Protein AF-A0A661BJB2-F1 (afdb_monomer)

Mean predicted aligned error: 15.83 Å

Secondary structure (DSSP, 8-state):
---S-HHHHHHHHHHHHHHHHHTGGGGTT-EEEEEEE--S--S--SEEE--SSEEEETTEEEEE-HHHHHHHHHH-TTEE--GGGGTT--TTTTTHHHHHHHH-S-SEEEEEEESS--HHHHHHHHHHHHHS---GGGEEEEE------SB-HHHHHHHHHHHHHHHHTT-HHHHHHHHHTT----S-HHHHHHHHHHGGGGT--EEEEEEEEEHHHH-GGGTTT-B-EEEEEEEEPPP----------------------------HHHHHHHHHHHHHHHHHHHHH-----PPPPS-HHHHSB-EEEEEEEETTEEEEEEE-SS--SBHHHHHHHHHHHHHHT-TTSPPPPGGGTTTEEEEEEEEPPPEEES-GGGPPTTT-EEEEEETTEEEEE-GGGGGT--SHHHHHHHIIIIII---TTGGGSTTSEEEEE-EEEEETTTTT--

Structure (mmCIF, N/CA/C/O backbone):
data_AF-A0A661BJB2-F1
#
_entry.id   AF-A0A661BJB2-F1
#
loop_
_atom_site.group_PDB
_atom_site.id
_atom_site.type_symbol
_atom_site.label_atom_id
_atom_site.label_alt_id
_atom_site.label_comp_id
_atom_site.label_asym_id
_atom_site.label_entity_id
_atom_site.label_seq_id
_atom_site.pdbx_PDB_ins_code
_atom_site.Cartn_x
_atom_site.Cartn_y
_atom_site.Cartn_z
_atom_site.occupancy
_atom_site.B_iso_or_equiv
_atom_site.auth_seq_id
_atom_site.auth_comp_id
_atom_site.auth_asym_id
_atom_site.auth_atom_id
_atom_site.pdbx_PDB_model_num
ATOM 1 N N . ALA A 1 1 ? 0.794 -7.759 -6.794 1.00 95.56 1 ALA A N 1
ATOM 2 C CA . ALA A 1 1 ? 0.409 -8.957 -6.031 1.00 95.56 1 ALA A CA 1
ATOM 3 C C . ALA A 1 1 ? 1.645 -9.460 -5.292 1.00 95.56 1 ALA A C 1
ATOM 5 O O . ALA A 1 1 ? 2.737 -9.180 -5.775 1.00 95.56 1 ALA A O 1
ATOM 6 N N . PRO A 1 2 ? 1.481 -10.075 -4.111 1.00 97.44 2 PRO A N 1
ATOM 7 C CA . PRO A 1 2 ? 2.579 -10.575 -3.295 1.00 97.44 2 PRO A CA 1
ATOM 8 C C . PRO A 1 2 ? 3.024 -11.980 -3.722 1.00 97.44 2 PRO A C 1
ATOM 10 O O . PRO A 1 2 ? 2.187 -12.812 -4.075 1.00 97.44 2 PRO A O 1
ATOM 13 N N . HIS A 1 3 ? 4.320 -12.262 -3.579 1.00 97.06 3 HIS A N 1
ATOM 14 C CA . HIS A 1 3 ? 4.973 -13.496 -4.032 1.00 97.06 3 HIS A CA 1
ATOM 15 C C . HIS A 1 3 ? 5.658 -14.297 -2.916 1.00 97.06 3 HIS A C 1
ATOM 17 O O . HIS A 1 3 ? 6.436 -15.207 -3.203 1.00 97.06 3 HIS A O 1
ATOM 23 N N . ALA A 1 4 ? 5.366 -14.031 -1.638 1.00 93.00 4 ALA A N 1
ATOM 24 C CA . ALA A 1 4 ? 5.742 -14.978 -0.586 1.00 93.00 4 ALA A CA 1
ATOM 25 C C . ALA A 1 4 ? 5.035 -16.342 -0.761 1.00 93.00 4 ALA A C 1
ATOM 27 O O . ALA A 1 4 ? 4.153 -16.527 -1.604 1.00 93.00 4 ALA A O 1
ATOM 28 N N . GLY A 1 5 ? 5.383 -17.317 0.083 1.00 89.38 5 GLY A N 1
ATOM 29 C CA . GLY A 1 5 ? 4.719 -18.621 0.079 1.00 89.38 5 GLY A CA 1
ATOM 30 C C . GLY A 1 5 ? 3.203 -18.511 0.300 1.00 89.38 5 GLY A C 1
ATOM 31 O O . GLY A 1 5 ? 2.746 -17.784 1.183 1.00 89.38 5 GLY A O 1
ATOM 32 N N . TYR A 1 6 ? 2.419 -19.287 -0.457 1.00 92.12 6 TYR A N 1
ATOM 33 C CA . TYR A 1 6 ? 0.951 -19.181 -0.514 1.00 92.12 6 TYR A CA 1
ATOM 34 C C . TYR A 1 6 ? 0.216 -19.305 0.819 1.00 92.12 6 TYR A C 1
ATOM 36 O O . TYR A 1 6 ? -0.854 -18.723 0.965 1.00 92.12 6 TYR A O 1
ATOM 44 N N . ILE A 1 7 ? 0.777 -20.025 1.795 1.00 88.50 7 ILE A N 1
ATOM 45 C CA . ILE A 1 7 ? 0.205 -20.112 3.149 1.00 88.50 7 ILE A CA 1
ATOM 46 C C . ILE A 1 7 ? 0.109 -18.721 3.797 1.00 88.50 7 ILE A C 1
ATOM 48 O O . ILE A 1 7 ? -0.802 -18.481 4.583 1.00 88.50 7 ILE A O 1
ATOM 52 N N . TYR A 1 8 ? 1.018 -17.809 3.444 1.00 88.88 8 TYR A N 1
ATOM 53 C CA . TYR A 1 8 ? 1.095 -16.459 3.989 1.00 88.88 8 TYR A CA 1
ATOM 54 C C . TYR A 1 8 ? 0.477 -15.419 3.046 1.00 88.88 8 TYR A C 1
ATOM 56 O O . TYR A 1 8 ? -0.519 -14.780 3.366 1.00 88.88 8 TYR A O 1
ATOM 64 N N . SER A 1 9 ? 1.034 -15.235 1.853 1.00 94.50 9 SER A N 1
ATOM 65 C CA . SER A 1 9 ? 0.611 -14.151 0.954 1.00 94.50 9 SER A CA 1
ATOM 66 C C . SER A 1 9 ? -0.596 -14.513 0.088 1.00 94.50 9 SER A C 1
ATOM 68 O O . SER A 1 9 ? -1.296 -13.620 -0.392 1.00 94.50 9 SER A O 1
ATOM 70 N N . GLY A 1 10 ? -0.878 -15.807 -0.095 1.00 95.88 10 GLY A N 1
ATOM 71 C CA . GLY A 1 10 ? -1.897 -16.311 -1.017 1.00 95.88 10 GLY A CA 1
ATOM 72 C C . GLY A 1 10 ? -3.295 -15.715 -0.804 1.00 95.88 10 GLY A C 1
ATOM 73 O O . GLY A 1 10 ? -3.904 -15.276 -1.783 1.00 95.88 10 GLY A O 1
ATOM 74 N N . PRO A 1 11 ? -3.808 -15.611 0.441 1.00 94.75 11 PRO A N 1
ATOM 75 C CA . PRO A 1 11 ? -5.086 -14.953 0.708 1.00 94.75 11 PRO A CA 1
ATOM 76 C C . PRO A 1 11 ? -5.136 -13.491 0.253 1.00 94.75 11 PRO A C 1
ATOM 78 O O . PRO A 1 11 ? -6.191 -13.030 -0.177 1.00 94.75 11 PRO A O 1
ATOM 81 N N . VAL A 1 12 ? -4.016 -12.762 0.316 1.00 96.19 12 VAL A N 1
ATOM 82 C CA . VAL A 1 12 ? -3.917 -11.383 -0.185 1.00 96.19 12 VAL A CA 1
ATOM 83 C C . VAL A 1 12 ? -3.795 -11.379 -1.707 1.00 96.19 12 VAL A C 1
ATOM 85 O O . VAL A 1 12 ? -4.554 -10.669 -2.365 1.00 96.19 12 VAL A O 1
ATOM 88 N N . ALA A 1 13 ? -2.919 -12.209 -2.282 1.00 97.44 13 ALA A N 1
ATOM 89 C CA . ALA A 1 13 ? -2.750 -12.344 -3.731 1.00 97.44 13 ALA A CA 1
ATOM 90 C C . ALA A 1 13 ? -4.079 -12.625 -4.444 1.00 97.44 13 ALA A C 1
ATOM 92 O O . ALA A 1 13 ? -4.398 -11.970 -5.440 1.00 97.44 13 ALA A O 1
ATOM 93 N N . ALA A 1 14 ? -4.909 -13.502 -3.871 1.00 96.25 14 ALA A N 1
ATOM 94 C CA . ALA A 1 14 ? -6.219 -13.869 -4.397 1.00 96.25 14 ALA A CA 1
ATOM 95 C C . ALA A 1 14 ? -7.139 -12.665 -4.670 1.00 96.25 14 ALA A C 1
ATOM 97 O O . ALA A 1 14 ? -7.915 -12.712 -5.623 1.00 96.25 14 ALA A O 1
ATOM 98 N N . TYR A 1 15 ? -7.044 -11.572 -3.899 1.00 96.25 15 TYR A N 1
ATOM 99 C CA . TYR A 1 15 ? -7.823 -10.357 -4.173 1.00 96.25 15 TYR A CA 1
ATOM 100 C C . TYR A 1 15 ? -7.463 -9.744 -5.528 1.00 96.25 15 TYR A C 1
ATOM 102 O O . TYR A 1 15 ? -8.370 -9.339 -6.252 1.00 96.25 15 TYR A O 1
ATOM 110 N N . SER A 1 16 ? -6.176 -9.730 -5.897 1.00 95.62 16 SER A N 1
ATOM 111 C CA . SER A 1 16 ? -5.719 -9.221 -7.199 1.00 95.62 16 SER A CA 1
ATOM 112 C C . SER A 1 16 ? -6.328 -10.045 -8.332 1.00 95.62 16 SER A C 1
ATOM 114 O O . SER A 1 16 ? -6.992 -9.505 -9.213 1.00 95.62 16 SER A O 1
ATOM 116 N N . PHE A 1 17 ? -6.193 -11.369 -8.272 1.00 94.88 17 PHE A N 1
ATOM 117 C CA . PHE A 1 17 ? -6.625 -12.258 -9.355 1.00 94.88 17 PHE A CA 1
ATOM 118 C C . PHE A 1 17 ? -8.138 -12.456 -9.427 1.00 94.88 17 PHE A C 1
ATOM 120 O O . PHE A 1 17 ? -8.681 -12.663 -10.513 1.00 94.88 17 PHE A O 1
ATOM 127 N N . LYS A 1 18 ? -8.853 -12.302 -8.305 1.00 93.50 18 LYS A N 1
ATOM 128 C CA . LYS A 1 18 ? -10.319 -12.290 -8.292 1.00 93.50 18 LYS A CA 1
ATOM 129 C C . LYS A 1 18 ? -10.883 -11.176 -9.175 1.00 93.50 18 LYS A C 1
ATOM 131 O O . LYS A 1 18 ? -11.933 -11.383 -9.777 1.00 93.50 18 LYS A O 1
ATOM 136 N N . THR A 1 19 ? -10.197 -10.036 -9.308 1.00 90.00 19 THR A N 1
ATOM 137 C CA . THR A 1 19 ? -10.653 -8.952 -10.199 1.00 90.00 19 THR A CA 1
ATOM 138 C C . THR A 1 19 ? -10.737 -9.391 -11.661 1.00 90.00 19 THR A C 1
ATOM 140 O O . THR A 1 19 ? -11.691 -9.033 -12.347 1.00 90.00 19 THR A O 1
ATOM 143 N N . LEU A 1 20 ? -9.817 -10.251 -12.111 1.00 88.88 20 LEU A N 1
ATOM 144 C CA . LEU A 1 20 ? -9.816 -10.800 -13.470 1.00 88.88 20 LEU A CA 1
ATOM 145 C C . LEU A 1 20 ? -11.010 -11.731 -13.708 1.00 88.88 20 LEU A C 1
ATOM 147 O O . LEU A 1 20 ? -11.537 -11.815 -14.814 1.00 88.88 20 LEU A O 1
ATOM 151 N N . MET A 1 21 ? -11.474 -12.410 -12.657 1.00 87.75 21 MET A N 1
ATOM 152 C CA . MET A 1 21 ? -12.624 -13.309 -12.738 1.00 87.75 21 MET A CA 1
ATOM 153 C C . MET A 1 21 ? -13.953 -12.558 -12.870 1.00 87.75 21 MET A C 1
ATOM 155 O O . MET A 1 21 ? -14.905 -13.131 -13.396 1.00 87.75 21 MET A O 1
ATOM 159 N N . LEU A 1 22 ? -14.029 -11.293 -12.431 1.00 82.38 22 LEU A N 1
ATOM 160 C CA . LEU A 1 22 ? -15.259 -10.493 -12.507 1.00 82.38 22 LEU A CA 1
ATOM 161 C C . LEU A 1 22 ? -15.694 -10.229 -13.954 1.00 82.38 22 LEU A C 1
ATOM 163 O O . LEU A 1 22 ? -16.887 -10.153 -14.215 1.00 82.38 22 LEU A O 1
ATOM 167 N N . ASN A 1 23 ? -14.738 -10.145 -14.885 1.00 76.75 23 ASN A N 1
ATOM 168 C CA . ASN A 1 23 ? -14.982 -9.957 -16.316 1.00 76.75 23 ASN A CA 1
ATOM 169 C C . ASN A 1 23 ? -14.154 -10.946 -17.150 1.00 76.75 23 ASN A C 1
ATOM 171 O O . ASN A 1 23 ? -13.513 -10.566 -18.125 1.00 76.75 23 ASN A O 1
ATOM 175 N N . LYS A 1 24 ? -14.166 -12.234 -16.781 1.00 74.25 24 LYS A N 1
ATOM 176 C CA . LYS A 1 24 ? -13.328 -13.269 -17.417 1.00 74.25 24 LYS A CA 1
ATOM 177 C C . LYS A 1 24 ? -13.428 -13.296 -18.950 1.00 74.25 24 LYS A C 1
ATOM 179 O O . LYS A 1 24 ? -12.429 -13.520 -19.623 1.00 74.25 24 LYS A O 1
ATOM 184 N N . GLU A 1 25 ? -14.613 -13.032 -19.500 1.00 75.81 25 GLU A N 1
ATOM 185 C CA . GLU A 1 25 ? -14.856 -12.985 -20.949 1.00 75.81 25 GLU A CA 1
ATOM 186 C C . GLU A 1 25 ? -14.128 -11.834 -21.656 1.00 75.81 25 GLU A C 1
ATOM 188 O O . GLU A 1 25 ? -13.656 -12.018 -22.776 1.00 75.81 25 GLU A O 1
ATOM 193 N N . GLN A 1 26 ? -13.982 -10.674 -20.999 1.00 76.25 26 GLN A N 1
ATOM 194 C CA . GLN A 1 26 ? -13.193 -9.552 -21.524 1.00 76.25 26 GLN A CA 1
ATOM 195 C C . GLN A 1 26 ? -11.734 -9.965 -21.731 1.00 76.25 26 GLN A C 1
ATOM 197 O O . GLN A 1 26 ? -11.066 -9.448 -22.624 1.00 76.25 26 GLN A O 1
ATOM 202 N N . TYR A 1 27 ? -11.260 -10.901 -20.906 1.00 72.94 27 TYR A N 1
ATOM 203 C CA . TYR A 1 27 ? -9.858 -11.267 -20.832 1.00 72.94 27 TYR A CA 1
ATOM 204 C C . TYR A 1 27 ? -9.494 -12.602 -21.501 1.00 72.94 27 TYR A C 1
ATOM 206 O O . TYR A 1 27 ? -8.393 -13.117 -21.299 1.00 72.94 27 TYR A O 1
ATOM 214 N N . LYS A 1 28 ? -10.398 -13.182 -22.301 1.00 64.75 28 LYS A N 1
ATOM 215 C CA . LYS A 1 28 ? -10.122 -14.411 -23.064 1.00 64.75 28 LYS A CA 1
ATOM 216 C C . LYS A 1 28 ? -9.112 -14.173 -24.191 1.00 64.75 28 LYS A C 1
ATOM 218 O O . LYS A 1 28 ? -9.268 -13.229 -24.966 1.00 64.75 28 LYS A O 1
ATOM 223 N N . HIS A 1 29 ? -8.154 -15.094 -24.346 1.00 73.69 29 HIS A N 1
ATOM 224 C CA . HIS A 1 29 ? -7.050 -15.029 -25.320 1.00 73.69 29 HIS A CA 1
ATOM 225 C C . HIS A 1 29 ? -6.124 -13.814 -25.139 1.00 73.69 29 HIS A C 1
ATOM 227 O O . HIS A 1 29 ? -5.559 -13.300 -26.108 1.00 73.69 29 HIS A O 1
ATOM 233 N N . ASN A 1 30 ? -5.998 -13.327 -23.906 1.00 83.62 30 ASN A N 1
ATOM 234 C CA . ASN A 1 30 ? -5.197 -12.151 -23.598 1.00 83.62 30 ASN A CA 1
ATOM 235 C C . ASN A 1 30 ? -3.701 -12.437 -23.538 1.00 83.62 30 ASN A C 1
ATOM 237 O O . ASN A 1 30 ? -3.262 -13.569 -23.325 1.00 83.62 30 ASN A O 1
ATOM 241 N N . THR A 1 31 ? -2.930 -11.359 -23.630 1.00 94.38 31 THR A N 1
ATOM 242 C CA . THR A 1 31 ? -1.523 -11.351 -23.238 1.00 94.38 31 THR A CA 1
ATOM 243 C C . THR A 1 31 ? -1.413 -10.855 -21.798 1.00 94.38 31 THR A C 1
ATOM 245 O O . THR A 1 31 ? -1.969 -9.816 -21.436 1.00 94.38 31 THR A O 1
ATOM 248 N N . VAL A 1 32 ? -0.710 -11.606 -20.957 1.00 96.94 32 VAL A N 1
ATOM 249 C CA . VAL A 1 32 ? -0.357 -11.222 -19.591 1.00 96.94 32 VAL A CA 1
ATOM 250 C C . VAL A 1 32 ? 1.118 -10.852 -19.571 1.00 96.94 32 VAL A C 1
ATOM 252 O O . VAL A 1 32 ? 1.982 -11.703 -19.771 1.00 96.94 32 VAL A O 1
ATOM 255 N N . ILE A 1 33 ? 1.403 -9.582 -19.312 1.00 98.38 33 ILE A N 1
ATOM 256 C CA . ILE A 1 33 ? 2.750 -9.096 -19.030 1.00 98.38 33 ILE A CA 1
ATOM 257 C C . ILE A 1 33 ? 2.956 -9.234 -17.524 1.00 98.38 33 ILE A C 1
ATOM 259 O O . ILE A 1 33 ? 2.280 -8.577 -16.732 1.00 98.38 33 ILE A O 1
ATOM 263 N N . LEU A 1 34 ? 3.857 -10.125 -17.129 1.00 98.56 34 LEU A N 1
ATOM 264 C CA . LEU A 1 34 ? 4.108 -10.467 -15.735 1.00 98.56 34 LEU A CA 1
ATOM 265 C C . LEU A 1 34 ? 5.483 -9.933 -15.338 1.00 98.56 34 LEU A C 1
ATOM 267 O O . LEU A 1 34 ? 6.496 -10.438 -15.811 1.00 98.56 34 LEU A O 1
ATOM 271 N N . ILE A 1 35 ? 5.505 -8.897 -14.501 1.00 98.69 35 ILE A N 1
ATOM 272 C CA . ILE A 1 35 ? 6.698 -8.106 -14.186 1.00 98.69 35 ILE A CA 1
ATOM 273 C C . ILE A 1 35 ? 7.102 -8.323 -12.728 1.00 98.69 35 ILE A C 1
ATOM 275 O O . ILE A 1 35 ? 6.285 -8.186 -11.816 1.00 98.69 35 ILE A O 1
ATOM 279 N N . GLY A 1 36 ? 8.378 -8.610 -12.509 1.00 97.94 36 GLY A N 1
ATOM 280 C CA . GLY A 1 36 ? 8.984 -8.823 -11.199 1.00 97.94 36 GLY A CA 1
ATOM 281 C C . GLY A 1 36 ? 10.490 -8.632 -11.280 1.00 97.94 36 GLY A C 1
ATOM 282 O O . GLY A 1 36 ? 10.984 -7.954 -12.177 1.00 97.94 36 GLY A O 1
ATOM 283 N N . PHE A 1 37 ? 11.230 -9.211 -10.346 1.00 95.56 37 PHE A N 1
ATOM 284 C CA . PHE A 1 37 ? 12.680 -9.045 -10.263 1.00 95.56 37 PHE A CA 1
ATOM 285 C C . PHE A 1 37 ? 13.355 -10.330 -9.774 1.00 95.56 37 PHE A C 1
ATOM 287 O O . PHE A 1 37 ? 12.700 -11.218 -9.219 1.00 95.56 37 PHE A O 1
ATOM 294 N N . ALA A 1 38 ? 14.664 -10.424 -9.992 1.00 93.25 38 ALA A N 1
ATOM 295 C CA . ALA A 1 38 ? 15.477 -11.534 -9.523 1.00 93.25 38 ALA A CA 1
ATOM 296 C C . ALA A 1 38 ? 15.970 -11.272 -8.093 1.00 93.25 38 ALA A C 1
ATOM 298 O O . ALA A 1 38 ? 16.611 -10.261 -7.820 1.00 93.25 38 ALA A O 1
ATOM 299 N N . HIS A 1 39 ? 15.709 -12.201 -7.174 1.00 90.00 39 HIS A N 1
ATOM 300 C CA . HIS A 1 39 ? 16.229 -12.154 -5.805 1.00 90.00 39 HIS A CA 1
ATOM 301 C C . HIS A 1 39 ? 17.688 -12.599 -5.728 1.00 90.00 39 HIS A C 1
ATOM 303 O O . HIS A 1 39 ? 18.395 -12.302 -4.763 1.00 90.00 39 HIS A O 1
ATOM 309 N N . ARG A 1 40 ? 18.133 -13.381 -6.715 1.00 83.75 40 ARG A N 1
ATOM 310 C CA . ARG A 1 40 ? 19.493 -13.909 -6.757 1.00 83.75 40 ARG A CA 1
ATOM 311 C C . ARG A 1 40 ? 20.438 -12.859 -7.340 1.00 83.75 40 ARG A C 1
ATOM 313 O O . ARG A 1 40 ? 20.161 -12.355 -8.427 1.00 83.75 40 ARG A O 1
ATOM 320 N N . PRO A 1 41 ? 21.574 -12.585 -6.677 1.00 72.81 41 PRO A N 1
ATOM 321 C CA . PRO A 1 41 ? 22.596 -11.713 -7.233 1.00 72.81 41 PRO A CA 1
ATOM 322 C C . PRO A 1 41 ? 23.047 -12.215 -8.606 1.00 72.81 41 PRO A C 1
ATOM 324 O O . PRO A 1 41 ? 23.300 -13.408 -8.792 1.00 72.81 41 PRO A O 1
ATOM 327 N N . SER A 1 42 ? 23.175 -11.292 -9.549 1.00 79.12 42 SER A N 1
ATOM 328 C CA . SER A 1 42 ? 23.650 -11.545 -10.903 1.00 79.12 42 SER A CA 1
ATOM 329 C C . SER A 1 42 ? 24.777 -10.567 -11.211 1.00 79.12 42 S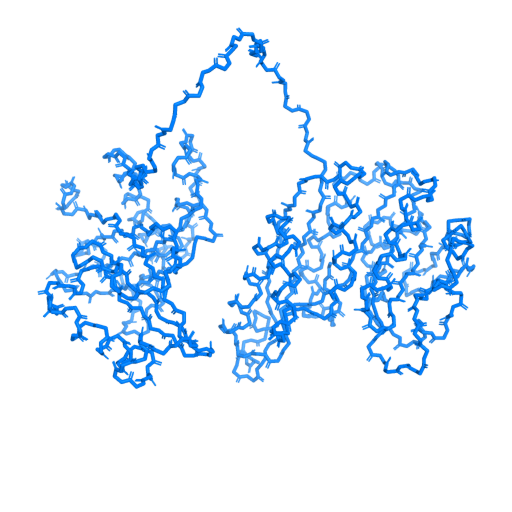ER A C 1
ATOM 331 O O . SER A 1 42 ? 24.699 -9.403 -10.846 1.00 79.12 42 SER A O 1
ATOM 333 N N . ASN A 1 43 ? 25.813 -11.013 -11.922 1.00 85.56 43 ASN A N 1
ATOM 334 C CA . ASN A 1 43 ? 26.856 -10.112 -12.437 1.00 85.56 43 ASN A CA 1
ATOM 335 C C . ASN A 1 43 ? 26.421 -9.390 -13.727 1.00 85.56 43 ASN A C 1
ATOM 337 O O . ASN A 1 43 ? 27.217 -8.690 -14.347 1.00 85.56 43 ASN A O 1
ATOM 341 N N . TRP A 1 44 ? 25.191 -9.632 -14.175 1.00 92.00 44 TRP A N 1
ATOM 342 C CA . TRP A 1 44 ? 24.596 -9.043 -15.364 1.00 92.00 44 TRP A CA 1
ATOM 343 C C . TRP A 1 44 ? 23.514 -8.044 -14.962 1.00 92.00 44 TRP A C 1
ATOM 345 O O . TRP A 1 44 ? 22.665 -8.374 -14.132 1.00 92.00 44 TRP A O 1
ATOM 355 N N . GLU A 1 45 ? 23.560 -6.864 -15.580 1.00 91.12 45 GLU A N 1
ATOM 356 C CA . GLU A 1 45 ? 22.591 -5.780 -15.423 1.00 91.12 45 GLU A CA 1
ATOM 357 C C . GLU A 1 45 ? 21.694 -5.683 -16.667 1.00 91.12 45 GLU A C 1
ATOM 359 O O . GLU A 1 45 ? 22.180 -5.801 -17.796 1.00 91.12 45 GLU A O 1
ATOM 364 N N . GLY A 1 46 ? 20.392 -5.485 -16.463 1.00 95.75 46 GLY A N 1
ATOM 365 C CA . GLY A 1 46 ? 19.382 -5.456 -17.512 1.00 95.75 46 GLY A CA 1
ATOM 366 C C . GLY A 1 46 ? 18.051 -6.103 -17.116 1.00 95.75 46 GLY A C 1
ATOM 367 O O . GLY A 1 46 ? 17.791 -6.490 -15.974 1.00 95.75 46 GLY A O 1
ATOM 368 N N . ILE A 1 47 ? 17.184 -6.241 -18.114 1.00 98.25 47 ILE A N 1
ATOM 369 C CA . ILE A 1 47 ? 15.835 -6.790 -17.996 1.00 98.25 47 ILE A CA 1
ATOM 370 C C . ILE A 1 47 ? 15.756 -8.098 -18.768 1.00 98.25 47 ILE A C 1
ATOM 372 O O . ILE A 1 47 ? 16.002 -8.147 -19.974 1.00 98.25 47 ILE A O 1
ATOM 376 N N . SER A 1 48 ? 15.431 -9.176 -18.066 1.00 97.94 48 SER A N 1
ATOM 377 C CA . SER A 1 48 ? 15.295 -10.498 -18.661 1.00 97.94 48 SER A CA 1
ATOM 378 C C . SER A 1 48 ? 13.867 -10.725 -19.130 1.00 97.94 48 SER A C 1
ATOM 380 O O . SER A 1 48 ? 12.924 -10.501 -18.368 1.00 97.94 48 SER A O 1
ATOM 382 N N . ILE A 1 49 ? 13.715 -11.231 -20.351 1.00 98.44 49 ILE A N 1
ATOM 383 C CA . ILE A 1 49 ? 12.452 -11.751 -20.876 1.00 98.44 49 ILE A CA 1
ATOM 384 C C . ILE A 1 49 ? 12.653 -13.198 -21.311 1.00 98.44 49 ILE A C 1
ATOM 386 O O . ILE A 1 49 ? 13.573 -13.485 -22.063 1.00 98.44 49 ILE A O 1
ATOM 390 N N . TRP A 1 50 ? 11.765 -14.113 -20.926 1.00 97.75 50 TRP A N 1
ATOM 391 C CA . TRP A 1 50 ? 11.738 -15.441 -21.547 1.00 97.75 50 TRP A CA 1
ATOM 392 C C . TRP A 1 50 ? 10.988 -15.355 -22.878 1.00 97.75 50 TRP A C 1
ATOM 394 O O . TRP A 1 50 ? 9.767 -15.199 -22.876 1.00 97.75 50 TRP A O 1
ATOM 404 N N . SER A 1 51 ? 11.702 -15.424 -24.006 1.00 97.31 51 SER A N 1
ATOM 405 C CA . SER A 1 51 ? 11.139 -14.953 -25.282 1.00 97.31 51 SER A CA 1
ATOM 406 C C . SER A 1 51 ? 10.349 -15.973 -26.111 1.00 97.31 51 SER A C 1
ATOM 408 O O . SER A 1 51 ? 9.554 -15.562 -26.954 1.00 97.31 51 SER A O 1
ATOM 410 N N . GLU A 1 52 ? 10.502 -17.277 -25.860 1.00 97.69 52 GLU A N 1
ATOM 411 C CA . GLU A 1 52 ? 9.851 -18.324 -26.664 1.00 97.69 52 GLU A CA 1
ATOM 412 C C . GLU A 1 52 ? 9.402 -19.547 -25.844 1.00 97.69 52 GLU A C 1
ATOM 414 O O . GLU A 1 52 ? 9.879 -19.802 -24.731 1.00 97.69 52 GLU A O 1
ATOM 419 N N . GLY A 1 53 ? 8.504 -20.350 -26.417 1.00 97.75 53 GLY A N 1
ATOM 420 C CA . GLY A 1 53 ? 8.048 -21.608 -25.827 1.00 97.75 53 GLY A CA 1
ATOM 421 C C . GLY A 1 53 ? 6.914 -21.429 -24.817 1.00 97.75 53 GLY A C 1
ATOM 422 O O . GLY A 1 53 ? 5.899 -20.797 -25.111 1.00 97.75 53 GLY A O 1
ATOM 423 N N . ALA A 1 54 ? 7.034 -22.048 -23.640 1.00 97.56 54 ALA A N 1
ATOM 424 C CA . ALA A 1 54 ? 5.983 -22.045 -22.624 1.00 97.56 54 ALA A CA 1
ATOM 425 C C . ALA A 1 54 ? 6.542 -22.205 -21.206 1.00 97.56 54 ALA A C 1
ATOM 427 O O . ALA A 1 54 ? 7.533 -22.907 -20.993 1.00 97.56 54 ALA A O 1
ATOM 428 N N . TRP A 1 55 ? 5.858 -21.615 -20.226 1.00 97.44 55 TRP A N 1
ATOM 429 C CA . TRP A 1 55 ? 6.086 -21.888 -18.806 1.00 97.44 55 TRP A CA 1
ATOM 430 C C . TRP A 1 55 ? 5.173 -23.017 -18.337 1.00 97.44 55 TRP A C 1
ATOM 432 O O . TRP A 1 55 ? 4.033 -23.137 -18.788 1.00 97.44 55 TRP A O 1
ATOM 442 N N . LYS A 1 56 ? 5.677 -23.865 -17.437 1.00 96.12 56 LYS A N 1
ATOM 443 C CA . LYS A 1 56 ? 4.953 -25.026 -16.909 1.00 96.12 56 LYS A CA 1
ATOM 444 C C . LYS A 1 56 ? 4.762 -24.894 -15.404 1.00 96.12 56 LYS A C 1
ATOM 446 O O . LYS A 1 56 ? 5.720 -24.655 -14.680 1.00 96.12 56 LYS A O 1
ATOM 451 N N . THR A 1 57 ? 3.548 -25.170 -14.947 1.00 96.50 57 THR A N 1
ATOM 452 C CA . THR A 1 57 ? 3.200 -25.338 -13.532 1.00 96.50 57 THR A CA 1
ATOM 453 C C . THR A 1 57 ? 2.474 -26.680 -13.337 1.00 96.50 57 THR A C 1
ATOM 455 O O . THR A 1 57 ? 2.186 -27.379 -14.320 1.00 96.50 57 THR A O 1
ATOM 458 N N . PRO A 1 58 ? 2.112 -27.060 -12.097 1.00 96.06 58 PRO A N 1
ATOM 459 C CA . PRO A 1 58 ? 1.205 -28.184 -11.862 1.00 96.06 58 PRO A CA 1
ATOM 460 C C . PRO A 1 58 ? -0.178 -28.047 -12.530 1.00 96.06 58 PRO A C 1
ATOM 462 O O . PRO A 1 58 ? -0.842 -29.058 -12.737 1.00 96.06 58 PRO A O 1
ATOM 465 N N . LEU A 1 59 ? -0.612 -26.830 -12.887 1.00 97.25 59 LEU A N 1
ATOM 466 C CA . LEU A 1 59 ? -1.916 -26.555 -13.512 1.00 97.25 59 LEU A CA 1
ATOM 467 C C . LEU A 1 59 ? -1.878 -26.586 -15.052 1.00 97.25 59 LEU A C 1
ATOM 469 O O . LEU A 1 59 ? -2.905 -26.403 -15.709 1.00 97.25 59 LEU A O 1
ATOM 473 N N . GLY A 1 60 ? -0.707 -26.839 -15.641 1.00 97.31 60 GLY A N 1
ATOM 474 C CA . GLY A 1 60 ? -0.520 -26.961 -17.084 1.00 97.31 60 GLY A CA 1
ATOM 475 C C . GLY A 1 60 ? 0.529 -26.002 -17.629 1.00 97.31 60 GLY A C 1
ATOM 476 O O . GLY A 1 60 ? 1.360 -25.472 -16.890 1.00 97.31 60 GLY A O 1
ATOM 477 N N . GLN A 1 61 ? 0.507 -25.820 -18.946 1.00 97.75 61 GLN A N 1
ATOM 478 C CA . GLN A 1 61 ? 1.439 -24.955 -19.663 1.00 97.75 61 GLN A CA 1
ATOM 479 C C . GLN A 1 61 ? 0.752 -23.675 -20.130 1.00 97.75 61 GLN A C 1
ATOM 481 O O . GLN A 1 61 ? -0.419 -23.704 -20.507 1.00 97.75 61 GLN A O 1
ATOM 486 N N . VAL A 1 62 ? 1.510 -22.582 -20.139 1.00 97.38 62 VAL A N 1
ATOM 487 C CA . VAL A 1 62 ? 1.108 -21.276 -20.669 1.00 97.38 62 VAL A CA 1
ATOM 488 C C . VAL A 1 62 ? 2.145 -20.848 -21.700 1.00 97.38 62 VAL A C 1
ATOM 490 O O . VAL A 1 62 ? 3.335 -20.780 -21.391 1.00 97.38 62 VAL A O 1
ATOM 493 N N . ALA A 1 63 ? 1.700 -20.599 -22.931 1.00 97.94 63 ALA A N 1
ATOM 494 C CA . ALA A 1 63 ? 2.575 -20.221 -24.037 1.00 97.94 63 ALA A CA 1
ATOM 495 C C . ALA A 1 63 ? 3.109 -18.792 -23.875 1.00 97.94 63 ALA A C 1
ATOM 497 O O . ALA A 1 63 ? 2.421 -17.922 -23.341 1.00 97.94 63 ALA A O 1
ATOM 498 N N . ILE A 1 64 ? 4.311 -18.533 -24.381 1.00 98.31 64 ILE A N 1
ATOM 499 C CA . ILE A 1 64 ? 4.881 -17.187 -24.434 1.00 98.31 64 ILE A CA 1
ATOM 500 C C . ILE A 1 64 ? 4.246 -16.387 -25.583 1.00 98.31 64 ILE A C 1
ATOM 502 O O . ILE A 1 64 ? 3.970 -16.919 -26.663 1.00 98.31 64 ILE A O 1
ATOM 506 N N . ASP A 1 65 ? 4.009 -15.090 -25.376 1.00 97.69 65 ASP A N 1
ATOM 507 C CA . ASP A 1 65 ? 3.733 -14.168 -26.481 1.00 97.69 65 ASP A CA 1
ATOM 508 C C . ASP A 1 65 ? 5.042 -13.785 -27.172 1.00 97.69 65 ASP A C 1
ATOM 510 O O . ASP A 1 65 ? 5.601 -12.711 -26.954 1.00 97.69 65 ASP A O 1
ATOM 514 N N . GLU A 1 66 ? 5.538 -14.691 -28.013 1.00 98.25 66 GLU A N 1
ATOM 515 C CA . GLU A 1 66 ? 6.841 -14.554 -28.676 1.00 98.25 66 GLU A CA 1
ATOM 516 C C . GLU A 1 66 ? 6.925 -13.283 -29.531 1.00 98.25 66 GLU A C 1
ATOM 518 O O . GLU A 1 66 ? 7.977 -12.654 -29.639 1.00 98.25 66 GLU A O 1
ATOM 523 N N . LYS A 1 67 ? 5.792 -12.845 -30.104 1.00 97.38 67 LYS A N 1
ATOM 524 C CA . LYS A 1 67 ? 5.727 -11.619 -30.906 1.00 97.38 67 LYS A CA 1
ATOM 525 C C . LYS A 1 67 ? 5.957 -10.388 -30.036 1.00 97.38 67 LYS A C 1
ATOM 527 O O . LYS A 1 67 ? 6.718 -9.507 -30.437 1.00 97.38 67 LYS A O 1
ATOM 532 N N . LEU A 1 68 ? 5.285 -10.298 -28.887 1.00 97.88 68 LEU A N 1
ATOM 533 C CA . LEU A 1 68 ? 5.476 -9.172 -27.976 1.00 97.88 68 LEU A CA 1
ATOM 534 C C . LEU A 1 68 ? 6.849 -9.234 -27.299 1.00 97.88 68 LEU A C 1
ATOM 536 O O . LEU A 1 68 ? 7.542 -8.222 -27.269 1.00 97.88 68 LEU A O 1
ATOM 540 N N . ALA A 1 69 ? 7.279 -10.411 -26.842 1.00 98.31 69 ALA A N 1
ATOM 541 C CA . ALA A 1 69 ? 8.596 -10.597 -26.242 1.00 98.31 69 ALA A CA 1
ATOM 542 C C . ALA A 1 69 ? 9.720 -10.142 -27.186 1.00 98.31 69 ALA A C 1
ATOM 544 O O . ALA A 1 69 ? 10.569 -9.346 -26.787 1.00 98.31 69 ALA A O 1
ATOM 545 N N . LYS A 1 70 ? 9.671 -10.552 -28.463 1.00 98.06 70 LYS A N 1
ATOM 546 C CA . LYS A 1 70 ? 10.644 -10.113 -29.469 1.00 98.06 70 LYS A CA 1
ATOM 547 C C . LYS A 1 70 ? 10.624 -8.596 -29.674 1.00 98.06 70 LYS A C 1
ATOM 549 O O . LYS A 1 70 ? 11.686 -7.990 -29.724 1.00 98.06 70 LYS A O 1
ATOM 554 N N . LYS A 1 71 ? 9.441 -7.973 -29.765 1.00 98.12 71 LYS A N 1
ATOM 555 C CA . LYS A 1 71 ? 9.327 -6.508 -29.905 1.00 98.12 71 LYS A CA 1
ATOM 556 C C . LYS A 1 71 ? 10.005 -5.763 -28.751 1.00 98.12 71 LYS A C 1
ATOM 558 O O . LYS A 1 71 ? 10.651 -4.753 -28.999 1.00 98.12 71 LYS A O 1
ATOM 563 N N . LEU A 1 72 ? 9.842 -6.243 -27.516 1.00 98.44 72 LEU A N 1
ATOM 564 C CA . LEU A 1 72 ? 10.453 -5.619 -26.339 1.00 98.44 72 LEU A CA 1
ATOM 565 C C . LEU A 1 72 ? 11.978 -5.796 -26.336 1.00 98.44 72 LEU A C 1
ATOM 567 O O . LEU A 1 72 ? 12.691 -4.836 -26.069 1.00 98.44 72 LEU A O 1
ATOM 571 N N . ILE A 1 73 ? 12.478 -6.982 -26.697 1.00 98.44 73 ILE A N 1
ATOM 572 C CA . ILE A 1 73 ? 13.922 -7.253 -26.823 1.00 98.44 73 ILE A CA 1
ATOM 573 C C . ILE A 1 73 ? 14.558 -6.397 -27.927 1.00 98.44 73 ILE A C 1
ATOM 575 O O . ILE A 1 73 ? 15.615 -5.810 -27.727 1.00 98.44 73 ILE A O 1
ATOM 579 N N . ASP A 1 74 ? 13.908 -6.284 -29.088 1.00 98.06 74 ASP A N 1
ATOM 580 C CA . ASP A 1 74 ? 14.423 -5.494 -30.213 1.00 98.06 74 ASP A CA 1
ATOM 581 C C . ASP A 1 74 ? 14.449 -3.979 -29.915 1.00 98.06 74 ASP A C 1
ATOM 583 O O . ASP A 1 74 ? 15.142 -3.236 -30.610 1.00 98.06 74 ASP A O 1
ATOM 587 N N . TYR A 1 75 ? 13.686 -3.506 -28.920 1.00 98.06 75 TYR A N 1
ATOM 588 C CA . TYR A 1 75 ? 13.573 -2.082 -28.598 1.00 98.06 75 TYR A CA 1
ATOM 589 C C . TYR A 1 75 ? 14.829 -1.517 -27.926 1.00 98.06 75 TYR A C 1
ATOM 591 O O . TYR A 1 75 ? 15.241 -0.400 -28.233 1.00 98.06 75 TYR A O 1
ATOM 599 N N . SER A 1 76 ? 15.432 -2.267 -26.999 1.00 96.94 76 SER A N 1
ATOM 600 C CA . SER A 1 76 ? 16.559 -1.787 -26.199 1.00 96.94 76 SER A CA 1
ATOM 601 C C . SER A 1 76 ? 17.550 -2.909 -25.887 1.00 96.94 76 SER A C 1
ATOM 603 O O . SER A 1 76 ? 17.129 -3.976 -25.446 1.00 96.94 76 SER A O 1
ATOM 605 N N . PRO A 1 77 ? 18.874 -2.671 -25.999 1.00 96.88 77 PRO A N 1
ATOM 606 C CA . PRO A 1 77 ? 19.894 -3.652 -25.615 1.00 96.88 77 PRO A CA 1
ATOM 607 C C . PRO A 1 77 ? 19.891 -3.987 -24.113 1.00 96.88 77 PRO A C 1
ATOM 609 O O . PRO A 1 77 ? 20.501 -4.979 -23.704 1.00 96.88 77 PRO A O 1
ATOM 612 N N . ALA A 1 78 ? 19.213 -3.177 -23.289 1.00 97.44 78 ALA A N 1
ATOM 613 C CA . ALA A 1 78 ? 18.989 -3.471 -21.877 1.00 97.44 78 ALA A CA 1
ATOM 614 C C . ALA A 1 78 ? 18.002 -4.634 -21.665 1.00 97.44 78 ALA A C 1
ATOM 616 O O . ALA A 1 78 ? 17.996 -5.224 -20.590 1.00 97.44 78 ALA A O 1
ATOM 617 N N . ILE A 1 79 ? 17.186 -4.983 -22.668 1.00 98.38 79 ILE A N 1
ATOM 618 C CA . ILE A 1 79 ? 16.183 -6.050 -22.599 1.00 98.38 79 ILE A CA 1
ATOM 619 C C . ILE A 1 79 ? 16.701 -7.262 -23.380 1.00 98.38 79 ILE A C 1
ATOM 621 O O . ILE A 1 79 ? 16.955 -7.178 -24.578 1.00 98.38 79 ILE A O 1
ATOM 625 N N . GLN A 1 80 ? 16.882 -8.402 -22.712 1.00 98.12 80 GLN A N 1
ATOM 626 C CA . GLN A 1 80 ? 17.543 -9.576 -23.296 1.00 98.12 80 GLN A CA 1
ATOM 627 C C . GLN A 1 80 ? 16.790 -10.873 -22.994 1.00 98.12 80 GLN A C 1
ATOM 629 O O . GLN A 1 80 ? 16.153 -11.011 -21.948 1.00 98.12 80 GLN A O 1
ATOM 634 N N . ASP A 1 81 ? 16.912 -11.858 -23.889 1.00 97.69 81 ASP A N 1
ATOM 635 C CA . ASP A 1 81 ? 16.453 -13.222 -23.613 1.00 97.69 81 ASP A CA 1
ATOM 636 C C . ASP A 1 81 ? 17.445 -13.946 -22.697 1.00 97.69 81 ASP A C 1
ATOM 638 O O . ASP A 1 81 ? 18.414 -14.560 -23.148 1.00 97.69 81 ASP A O 1
ATOM 642 N N . LYS A 1 82 ? 17.222 -13.803 -21.391 1.00 95.56 82 LYS A N 1
ATOM 643 C CA . LYS A 1 82 ? 18.108 -14.248 -20.310 1.00 95.56 82 LYS A CA 1
ATOM 644 C C . LYS A 1 82 ? 17.418 -15.291 -19.430 1.00 95.56 82 LYS A C 1
ATOM 646 O O . LYS A 1 82 ? 17.269 -15.135 -18.220 1.00 95.56 82 LYS A O 1
ATOM 651 N N . ARG A 1 83 ? 16.972 -16.389 -20.047 1.00 93.19 83 ARG A N 1
ATOM 652 C CA . ARG A 1 83 ? 16.132 -17.430 -19.409 1.00 93.19 83 ARG A CA 1
ATOM 653 C C . ARG A 1 83 ? 16.686 -17.947 -18.088 1.00 93.19 83 ARG A C 1
ATOM 655 O O . ARG A 1 83 ? 15.901 -18.259 -17.197 1.00 93.19 83 ARG A O 1
ATOM 662 N N . GLU A 1 84 ? 18.009 -18.009 -17.940 1.00 92.56 84 GLU A N 1
ATOM 663 C CA . GLU A 1 84 ? 18.674 -18.432 -16.709 1.00 92.56 84 GLU A CA 1
ATOM 664 C C . GLU A 1 84 ? 18.263 -17.611 -15.475 1.00 92.56 84 GLU A C 1
ATOM 666 O O . GLU A 1 84 ? 18.217 -18.168 -14.381 1.00 92.56 84 GLU A O 1
ATOM 671 N N . VAL A 1 85 ? 17.884 -16.337 -15.649 1.00 92.88 85 VAL A N 1
ATOM 672 C CA . VAL A 1 85 ? 17.403 -15.447 -14.575 1.00 92.88 85 VAL A CA 1
ATOM 673 C C . VAL A 1 85 ? 16.081 -15.940 -13.987 1.00 92.88 85 VAL A C 1
ATOM 675 O O . VAL A 1 85 ? 15.816 -15.751 -12.805 1.00 92.88 85 VAL A O 1
ATOM 678 N N . HIS A 1 86 ? 15.261 -16.613 -14.792 1.00 94.12 86 HIS A N 1
ATOM 679 C CA . HIS A 1 86 ? 13.966 -17.131 -14.359 1.00 94.12 86 HIS A CA 1
ATOM 680 C C . HIS A 1 86 ? 14.071 -18.524 -13.713 1.00 94.12 86 HIS A C 1
ATOM 682 O O . HIS A 1 86 ? 13.134 -18.972 -13.056 1.00 94.12 86 HIS A O 1
ATOM 688 N N . ILE A 1 87 ? 15.187 -19.244 -13.888 1.00 91.88 87 ILE A N 1
ATOM 689 C CA . ILE A 1 87 ? 15.324 -20.620 -13.397 1.00 91.88 87 ILE A CA 1
ATOM 690 C C . ILE A 1 87 ? 15.603 -20.631 -11.890 1.00 91.88 87 ILE A C 1
ATOM 692 O O . ILE A 1 87 ? 16.687 -20.281 -11.422 1.00 91.88 87 ILE A O 1
ATOM 696 N N . GLY A 1 88 ? 14.626 -21.114 -11.120 1.00 88.50 88 GLY A N 1
ATOM 697 C CA . GLY A 1 88 ? 14.694 -21.140 -9.657 1.00 88.50 88 GLY A CA 1
ATOM 698 C C . GLY A 1 88 ? 14.470 -19.770 -9.007 1.00 88.50 88 GLY A C 1
ATOM 699 O O . GLY A 1 88 ? 14.788 -19.606 -7.826 1.00 88.50 88 GLY A O 1
ATOM 700 N N . GLU A 1 89 ? 13.958 -18.805 -9.769 1.00 93.31 89 GLU A N 1
ATOM 701 C CA . GLU A 1 89 ? 13.434 -17.539 -9.266 1.00 93.31 89 GLU A CA 1
ATOM 702 C C . GLU A 1 89 ? 11.918 -17.653 -9.074 1.00 93.31 89 GLU A C 1
ATOM 704 O O . GLU A 1 89 ? 11.224 -18.243 -9.896 1.00 93.31 89 GLU A O 1
ATOM 709 N N . HIS A 1 90 ? 11.406 -17.076 -7.991 1.00 92.88 90 HIS A N 1
ATOM 710 C CA . HIS A 1 90 ? 10.042 -17.295 -7.526 1.00 92.88 90 HIS A CA 1
ATOM 711 C C . HIS A 1 90 ? 9.131 -16.073 -7.674 1.00 92.88 90 HIS A C 1
ATOM 713 O O . HIS A 1 90 ? 7.912 -16.242 -7.665 1.00 92.88 90 HIS A O 1
ATOM 719 N N . SER A 1 91 ? 9.678 -14.864 -7.862 1.00 95.06 91 SER A N 1
ATOM 720 C CA . SER A 1 91 ? 8.876 -13.631 -7.934 1.00 95.06 91 SER A CA 1
ATOM 721 C C . SER A 1 91 ? 7.756 -13.705 -8.981 1.00 95.06 91 SER A C 1
ATOM 723 O O . SER A 1 91 ? 6.636 -13.271 -8.723 1.00 95.06 91 SER A O 1
ATOM 725 N N . LEU A 1 92 ? 8.022 -14.306 -10.144 1.00 97.25 92 LEU A N 1
ATOM 726 C CA . LEU A 1 92 ? 7.013 -14.527 -11.187 1.00 97.25 92 LEU A CA 1
ATOM 727 C C . LEU A 1 92 ? 6.312 -15.882 -11.059 1.00 97.25 92 LEU A C 1
ATOM 729 O O . LEU A 1 92 ? 5.126 -15.997 -11.365 1.00 97.25 92 LEU A O 1
ATOM 733 N N . GLU A 1 93 ? 7.037 -16.913 -10.617 1.00 95.94 93 GLU A N 1
ATOM 734 C CA . GLU A 1 93 ? 6.514 -18.277 -10.488 1.00 95.94 93 GLU A CA 1
ATOM 735 C C . GLU A 1 93 ? 5.272 -18.315 -9.594 1.00 95.94 93 GLU A C 1
ATOM 737 O O . GLU A 1 93 ? 4.288 -18.974 -9.929 1.00 95.94 93 GLU A O 1
ATOM 742 N N . MET A 1 94 ? 5.289 -17.560 -8.492 1.00 96.69 94 MET A N 1
ATOM 743 C CA . MET A 1 94 ? 4.193 -17.535 -7.525 1.00 96.69 94 MET A CA 1
ATOM 744 C C . MET A 1 94 ? 2.907 -16.909 -8.083 1.00 96.69 94 MET A C 1
ATOM 746 O O . MET A 1 94 ? 1.820 -17.225 -7.604 1.00 96.69 94 MET A O 1
ATOM 750 N N . GLU A 1 95 ? 2.976 -16.093 -9.130 1.00 98.00 95 GLU A N 1
ATOM 751 C CA . GLU A 1 95 ? 1.792 -15.447 -9.709 1.00 98.00 95 GLU A CA 1
ATOM 752 C C . GLU A 1 95 ? 1.099 -16.332 -10.761 1.00 98.00 95 GLU A C 1
ATOM 754 O O . GLU A 1 95 ? -0.115 -16.242 -10.976 1.00 98.00 95 GLU A O 1
ATOM 759 N N . LEU A 1 96 ? 1.850 -17.223 -11.422 1.00 97.19 96 LEU A N 1
ATOM 760 C CA . LEU A 1 96 ? 1.356 -17.982 -12.574 1.00 97.19 96 LEU A CA 1
ATOM 761 C C . LEU A 1 96 ? 0.216 -18.966 -12.231 1.00 97.19 96 LEU A C 1
ATOM 763 O O . LEU A 1 96 ? -0.780 -18.976 -12.960 1.00 97.19 96 LEU A O 1
ATOM 767 N N . PRO A 1 97 ? 0.258 -19.741 -11.128 1.00 97.50 97 PRO A N 1
ATOM 768 C CA . PRO A 1 97 ? -0.871 -20.583 -10.737 1.00 97.50 97 PRO A CA 1
ATOM 769 C C . PRO A 1 97 ? -2.161 -19.799 -10.461 1.00 97.50 97 PRO A C 1
ATOM 771 O O . PRO A 1 97 ? -3.246 -20.271 -10.807 1.00 97.50 97 PRO A O 1
ATOM 774 N N . PHE A 1 98 ? -2.072 -18.588 -9.898 1.00 96.69 98 PHE A N 1
ATOM 775 C CA . PHE A 1 98 ? -3.246 -17.734 -9.702 1.00 96.69 98 PHE A CA 1
ATOM 776 C C . PHE A 1 98 ? -3.837 -17.251 -11.030 1.00 96.69 98 PHE A C 1
ATOM 778 O O . PHE A 1 98 ? -5.060 -17.262 -11.196 1.00 96.69 98 PHE A O 1
ATOM 785 N N . LEU A 1 99 ? -2.986 -16.874 -11.989 1.00 95.38 99 LEU A N 1
ATOM 786 C CA . LEU A 1 99 ? -3.415 -16.538 -13.348 1.00 95.38 99 LEU A CA 1
ATOM 787 C C . LEU A 1 99 ? -4.119 -17.717 -14.020 1.00 95.38 99 LEU A C 1
ATOM 789 O O . LEU A 1 99 ? -5.213 -17.546 -14.555 1.00 95.38 99 LEU A O 1
ATOM 793 N N . GLN A 1 100 ? -3.541 -18.917 -13.935 1.00 95.31 100 GLN A N 1
ATOM 794 C CA . GLN A 1 100 ? -4.137 -20.129 -14.500 1.00 95.31 100 GLN A CA 1
ATOM 795 C C . GLN A 1 100 ? -5.466 -20.487 -13.836 1.00 95.31 100 GLN A C 1
ATOM 797 O O . GLN A 1 100 ? -6.399 -20.919 -14.510 1.00 95.31 100 GLN A O 1
ATOM 802 N N . TYR A 1 101 ? -5.597 -20.265 -12.530 1.00 94.44 101 TYR A N 1
ATOM 803 C CA . TYR A 1 101 ? -6.867 -20.453 -11.840 1.00 94.44 101 TYR A CA 1
ATOM 804 C C . TYR A 1 101 ? -7.927 -19.440 -12.307 1.00 94.44 101 TYR A C 1
ATOM 806 O O . TYR A 1 101 ? -9.061 -19.813 -12.621 1.00 94.44 101 TYR A O 1
ATOM 814 N N . ALA A 1 102 ? -7.564 -18.158 -12.400 1.00 92.06 102 ALA A N 1
ATOM 815 C CA . ALA A 1 102 ? -8.489 -17.096 -12.787 1.00 92.06 102 ALA A CA 1
ATOM 816 C C . ALA A 1 102 ? -8.920 -17.206 -14.262 1.00 92.06 102 ALA A C 1
ATOM 818 O O . ALA A 1 102 ? -10.116 -17.163 -14.575 1.00 92.06 102 ALA A O 1
ATOM 819 N N . LEU A 1 103 ? -7.962 -17.395 -15.170 1.00 91.06 103 LEU A N 1
ATOM 820 C CA . LEU A 1 103 ? -8.154 -17.301 -16.619 1.00 91.06 103 LEU A CA 1
ATOM 821 C C . LEU A 1 103 ? -8.224 -18.667 -17.322 1.00 91.06 103 LEU A C 1
ATOM 823 O O . LEU A 1 103 ? -8.769 -18.754 -18.418 1.00 91.06 103 LEU A O 1
ATOM 827 N N . GLY A 1 104 ? -7.782 -19.751 -16.682 1.00 91.12 104 GLY A N 1
ATOM 828 C CA . GLY A 1 104 ? -7.445 -21.001 -17.372 1.00 91.12 104 GLY A CA 1
ATOM 829 C C . GLY A 1 104 ? -6.053 -20.917 -18.009 1.00 91.12 104 GLY A C 1
ATOM 830 O O . GLY A 1 104 ? -5.285 -20.015 -17.704 1.00 91.12 104 GLY A O 1
ATOM 831 N N . ASN A 1 105 ? -5.734 -21.829 -18.928 1.00 92.00 105 ASN A N 1
ATOM 832 C CA . ASN A 1 105 ? -4.453 -21.825 -19.658 1.00 92.00 105 ASN A CA 1
ATOM 833 C C . ASN A 1 105 ? -4.534 -21.102 -21.019 1.00 92.00 105 ASN A C 1
ATOM 835 O O . ASN A 1 105 ? -3.609 -21.187 -21.820 1.00 92.00 105 ASN A O 1
ATOM 839 N N . ASP A 1 106 ? -5.649 -20.420 -21.297 1.00 88.38 106 ASP A N 1
ATOM 840 C CA . ASP A 1 106 ? -5.948 -19.773 -22.582 1.00 88.38 106 ASP A CA 1
ATOM 841 C C . ASP A 1 106 ? -5.559 -18.283 -22.579 1.00 88.38 106 ASP A C 1
ATOM 843 O O . ASP A 1 106 ? -6.377 -17.374 -22.753 1.00 88.38 106 ASP A O 1
ATOM 847 N N . PHE A 1 107 ? -4.282 -18.039 -22.294 1.00 94.06 107 PHE A N 1
ATOM 848 C CA . PHE A 1 107 ? -3.633 -16.736 -22.382 1.00 94.06 107 PHE A CA 1
ATOM 849 C C . PHE A 1 107 ? -2.161 -16.926 -22.760 1.00 94.06 107 PHE A C 1
ATOM 851 O O . PHE A 1 107 ? -1.609 -18.022 -22.628 1.00 94.06 107 PHE A O 1
ATOM 858 N N . LYS A 1 108 ? -1.520 -15.860 -23.237 1.00 96.62 108 LYS A N 1
ATOM 859 C CA . LYS A 1 108 ? -0.078 -15.843 -23.494 1.00 96.62 108 LYS A CA 1
ATOM 860 C C . LYS A 1 108 ? 0.654 -15.036 -22.436 1.00 96.62 108 LYS A C 1
ATOM 862 O O . LYS A 1 108 ? 0.122 -14.046 -21.946 1.00 96.62 108 LYS A O 1
ATOM 867 N N . LEU A 1 109 ? 1.872 -15.435 -22.101 1.00 97.88 109 LEU A N 1
ATOM 868 C CA . LEU A 1 109 ? 2.685 -14.806 -21.064 1.00 97.88 109 LEU A CA 1
ATOM 869 C C . LEU A 1 109 ? 3.859 -14.031 -21.675 1.00 97.88 109 LEU A C 1
ATOM 871 O O . LEU A 1 109 ? 4.511 -14.509 -22.598 1.00 97.88 109 LEU A O 1
ATOM 875 N N . VAL A 1 110 ? 4.171 -12.868 -21.115 1.00 98.50 110 VAL A N 1
ATOM 876 C CA . VAL A 1 110 ? 5.462 -12.190 -21.284 1.00 98.50 110 VAL A CA 1
ATOM 877 C C . VAL A 1 110 ? 6.060 -12.012 -19.890 1.00 98.50 110 VAL A C 1
ATOM 879 O O . VAL A 1 110 ? 5.688 -11.067 -19.192 1.00 98.50 110 VAL A O 1
ATOM 882 N N . PRO A 1 111 ? 6.911 -12.944 -19.431 1.00 98.44 111 PRO A N 1
ATOM 883 C CA . PRO A 1 111 ? 7.539 -12.856 -18.122 1.00 98.44 111 PRO A CA 1
ATOM 884 C C . PRO A 1 111 ? 8.754 -11.930 -18.204 1.00 98.44 111 PRO A C 1
ATOM 886 O O . PRO A 1 111 ? 9.652 -12.151 -19.014 1.00 98.44 111 PRO A O 1
ATOM 889 N N . ILE A 1 112 ? 8.776 -10.904 -17.360 1.00 98.69 112 ILE A N 1
ATOM 890 C CA . ILE A 1 112 ? 9.790 -9.852 -17.339 1.00 98.69 112 ILE A CA 1
ATOM 891 C C . ILE A 1 112 ? 10.395 -9.780 -15.939 1.00 98.69 112 ILE A C 1
ATOM 893 O O . ILE A 1 112 ? 9.675 -9.590 -14.958 1.00 98.69 112 ILE A O 1
ATOM 897 N N . SER A 1 113 ? 11.715 -9.919 -15.841 1.00 98.06 113 SER A N 1
ATOM 898 C CA . SER A 1 113 ? 12.443 -9.834 -14.575 1.00 98.06 113 SER A CA 1
ATOM 899 C C . SER A 1 113 ? 13.524 -8.765 -14.637 1.00 98.06 113 SER A C 1
ATOM 901 O O . SER A 1 113 ? 14.457 -8.874 -15.430 1.00 98.06 113 SER A O 1
ATOM 903 N N . PHE A 1 114 ? 13.431 -7.770 -13.761 1.00 97.62 114 PHE A N 1
ATOM 904 C CA . PHE A 1 114 ? 14.535 -6.852 -13.484 1.00 97.62 114 PHE A CA 1
ATOM 905 C C . PHE A 1 114 ? 15.698 -7.591 -12.818 1.00 97.62 114 PHE A C 1
ATOM 907 O O . PHE A 1 114 ? 15.471 -8.514 -12.027 1.00 97.62 114 PHE A O 1
ATOM 914 N N . SER A 1 115 ? 16.929 -7.178 -13.121 1.00 94.12 115 SER A N 1
ATOM 915 C CA . SER A 1 115 ? 18.116 -7.705 -12.451 1.00 94.12 115 SER A CA 1
ATOM 916 C C . SER A 1 115 ? 18.442 -6.921 -11.175 1.00 94.12 115 SER A C 1
ATOM 918 O O . SER A 1 115 ? 18.414 -7.498 -10.092 1.00 94.12 115 SER A O 1
ATOM 920 N N . HIS A 1 116 ? 18.675 -5.608 -11.284 1.00 89.88 116 HIS A N 1
ATOM 921 C CA . HIS A 1 116 ? 19.146 -4.753 -10.186 1.00 89.88 116 HIS A CA 1
ATOM 922 C C . HIS A 1 116 ? 18.137 -3.676 -9.783 1.00 89.88 116 HIS A C 1
ATOM 924 O O . HIS A 1 116 ? 18.320 -3.022 -8.759 1.00 89.88 116 HIS A O 1
ATOM 930 N N . GLN A 1 117 ? 17.053 -3.534 -10.549 1.00 92.81 117 GLN A N 1
ATOM 931 C CA . GLN A 1 117 ? 15.986 -2.569 -10.326 1.00 92.81 117 GLN A CA 1
ATOM 932 C C . GLN A 1 117 ? 16.491 -1.116 -10.373 1.00 92.81 117 GLN A C 1
ATOM 934 O O . GLN A 1 117 ? 16.208 -0.328 -9.471 1.00 92.81 117 GLN A O 1
ATOM 939 N N . THR A 1 118 ? 17.255 -0.768 -11.412 1.00 92.69 118 THR A N 1
ATOM 940 C CA . THR A 1 118 ? 17.814 0.586 -11.596 1.00 92.69 118 THR A CA 1
ATOM 941 C C . THR A 1 118 ? 16.876 1.497 -12.388 1.00 92.69 118 THR A C 1
ATOM 943 O O . THR A 1 118 ? 16.029 1.023 -13.147 1.00 92.69 118 THR A O 1
ATOM 946 N N . ASP A 1 119 ? 17.046 2.817 -12.261 1.00 94.38 119 ASP A N 1
ATOM 947 C CA . ASP A 1 119 ? 16.265 3.794 -13.037 1.00 94.38 119 ASP A CA 1
ATOM 948 C C . ASP A 1 119 ? 16.432 3.589 -14.548 1.00 94.38 119 ASP A C 1
ATOM 950 O O . ASP A 1 119 ? 15.457 3.647 -15.293 1.00 94.38 119 ASP A O 1
ATOM 954 N N . ALA A 1 120 ? 17.647 3.246 -14.992 1.00 95.88 120 ALA A N 1
ATOM 955 C CA . ALA A 1 120 ? 17.935 2.949 -16.393 1.00 95.88 120 ALA A CA 1
ATOM 956 C C . ALA A 1 120 ? 17.167 1.717 -16.900 1.00 95.88 120 ALA A C 1
ATOM 958 O O . ALA A 1 120 ? 16.660 1.726 -18.023 1.00 95.88 120 ALA A O 1
ATOM 959 N N . GLU A 1 121 ? 17.048 0.666 -16.081 1.00 97.31 121 GLU A N 1
ATOM 960 C CA . GLU A 1 121 ? 16.199 -0.477 -16.413 1.00 97.31 121 GLU A CA 1
ATOM 961 C C . GLU A 1 121 ? 14.722 -0.048 -16.470 1.00 97.31 121 GLU A C 1
ATOM 963 O O . GLU A 1 121 ? 14.031 -0.355 -17.441 1.00 97.31 121 GLU A O 1
ATOM 968 N N . ILE A 1 122 ? 14.226 0.684 -15.464 1.00 98.00 122 ILE A N 1
ATOM 969 C CA . ILE A 1 122 ? 12.823 1.133 -15.414 1.00 98.00 122 ILE A CA 1
ATOM 970 C C . ILE A 1 122 ? 12.474 1.925 -16.674 1.00 98.00 122 ILE A C 1
ATOM 972 O O . ILE A 1 122 ? 11.481 1.617 -17.335 1.00 98.00 122 ILE A O 1
ATOM 976 N N . ASP A 1 123 ? 13.289 2.916 -17.024 1.00 97.94 123 ASP A N 1
ATOM 977 C CA . ASP A 1 123 ? 13.033 3.782 -18.169 1.00 97.94 123 ASP A CA 1
ATOM 978 C C . ASP A 1 123 ? 13.085 2.990 -19.485 1.00 97.94 123 ASP A C 1
ATOM 980 O O . ASP A 1 123 ? 12.163 3.106 -20.295 1.00 97.94 123 ASP A O 1
ATOM 984 N N . ALA A 1 124 ? 14.055 2.080 -19.648 1.00 98.38 124 ALA A N 1
ATOM 985 C CA . ALA A 1 124 ? 14.128 1.206 -20.819 1.00 98.38 124 ALA A CA 1
ATOM 986 C C . ALA A 1 124 ? 12.869 0.335 -20.988 1.00 98.38 124 ALA A C 1
ATOM 988 O O . ALA A 1 124 ? 12.364 0.190 -22.105 1.00 98.38 124 ALA A O 1
ATOM 989 N N . LEU A 1 125 ? 12.330 -0.234 -19.900 1.00 98.69 125 LEU A N 1
ATOM 990 C CA . LEU A 1 125 ? 11.107 -1.039 -19.973 1.00 98.69 125 LEU A CA 1
ATOM 991 C C . LEU A 1 125 ? 9.865 -0.183 -20.236 1.00 98.69 125 LEU A C 1
ATOM 993 O O . LEU A 1 125 ? 9.007 -0.581 -21.024 1.00 98.69 125 LEU A O 1
ATOM 997 N N . VAL A 1 126 ? 9.752 0.980 -19.589 1.00 98.69 126 VAL A N 1
ATOM 998 C CA . VAL A 1 126 ? 8.632 1.913 -19.785 1.00 98.69 126 VAL A CA 1
ATOM 999 C C . VAL A 1 126 ? 8.562 2.354 -21.245 1.00 98.69 126 VAL A C 1
ATOM 1001 O O . VAL A 1 126 ? 7.491 2.298 -21.854 1.00 98.69 126 VAL A O 1
ATOM 1004 N N . GLU A 1 127 ? 9.691 2.758 -21.822 1.00 98.56 127 GLU A N 1
ATOM 1005 C CA . GLU A 1 127 ? 9.781 3.174 -23.220 1.00 98.56 127 GLU A CA 1
ATOM 1006 C C . GLU A 1 127 ? 9.460 2.025 -24.186 1.00 98.56 127 GLU A C 1
ATOM 1008 O O . GLU A 1 127 ? 8.670 2.212 -25.121 1.00 98.56 127 GLU A O 1
ATOM 1013 N N . ALA A 1 128 ? 9.981 0.821 -23.922 1.00 98.62 128 ALA A N 1
ATOM 1014 C CA . ALA A 1 128 ? 9.690 -0.366 -24.722 1.00 98.62 128 ALA A CA 1
ATOM 1015 C C . ALA A 1 128 ? 8.199 -0.728 -24.702 1.00 98.62 128 ALA A C 1
ATOM 1017 O O . ALA A 1 128 ? 7.612 -0.985 -25.754 1.00 98.62 128 ALA A O 1
ATOM 1018 N N . LEU A 1 129 ? 7.562 -0.710 -23.525 1.00 98.44 129 LEU A N 1
ATOM 1019 C CA . LEU A 1 129 ? 6.137 -1.014 -23.372 1.00 98.44 129 LEU A CA 1
ATOM 1020 C C . LEU A 1 129 ? 5.253 0.019 -24.076 1.00 98.44 129 LEU A C 1
ATOM 1022 O O . LEU A 1 129 ? 4.302 -0.360 -24.751 1.00 98.44 129 LEU A O 1
ATOM 1026 N N . LEU A 1 130 ? 5.557 1.313 -23.946 1.00 97.75 130 LEU A N 1
ATOM 1027 C CA . LEU A 1 130 ? 4.764 2.378 -24.571 1.00 97.75 130 LEU A CA 1
ATOM 1028 C C . LEU A 1 130 ? 4.957 2.452 -26.092 1.00 97.75 130 LEU A C 1
ATOM 1030 O O . LEU A 1 130 ? 4.054 2.901 -26.796 1.00 97.75 130 LEU A O 1
ATOM 1034 N N . SER A 1 131 ? 6.112 2.012 -26.597 1.00 97.06 131 SER A N 1
ATOM 1035 C CA . SER A 1 131 ? 6.412 1.988 -28.035 1.00 97.06 131 SER A CA 1
ATOM 1036 C C . SER A 1 131 ? 5.948 0.705 -28.719 1.00 97.06 131 SER A C 1
ATOM 1038 O O . SER A 1 131 ? 5.689 0.693 -29.925 1.00 97.06 131 SER A O 1
ATOM 1040 N N . ALA A 1 132 ? 5.847 -0.395 -27.972 1.00 92.50 132 ALA A N 1
ATOM 1041 C CA . ALA A 1 132 ? 5.271 -1.621 -28.481 1.00 92.50 132 ALA A CA 1
ATOM 1042 C C . ALA A 1 132 ? 3.781 -1.378 -28.755 1.00 92.50 132 ALA A C 1
ATOM 1044 O O . ALA A 1 132 ? 3.008 -1.094 -27.849 1.00 92.50 132 ALA A O 1
ATOM 1045 N N . ASP A 1 133 ? 3.378 -1.499 -30.021 1.00 90.44 133 ASP A N 1
ATOM 1046 C CA . ASP A 1 133 ? 1.975 -1.499 -30.457 1.00 90.44 133 ASP A CA 1
ATOM 1047 C C . ASP A 1 133 ? 1.210 -2.670 -29.797 1.00 90.44 133 ASP A C 1
ATOM 1049 O O . ASP A 1 133 ? 1.107 -3.770 -30.358 1.00 90.44 133 ASP A O 1
ATOM 1053 N N . ILE A 1 134 ? 0.804 -2.453 -28.540 1.00 94.12 134 ILE A N 1
ATOM 1054 C CA . ILE A 1 134 ? 0.126 -3.369 -27.622 1.00 94.12 134 ILE A CA 1
ATOM 1055 C C . ILE A 1 134 ? -1.361 -3.024 -27.623 1.00 94.12 134 ILE A C 1
ATOM 1057 O O . ILE A 1 134 ? -1.765 -1.874 -27.448 1.00 94.12 134 ILE A O 1
ATOM 1061 N N . ASN A 1 135 ? -2.204 -4.048 -27.750 1.00 91.56 135 ASN A N 1
ATOM 1062 C CA . ASN A 1 135 ? -3.637 -3.890 -27.543 1.00 91.56 135 ASN A CA 1
ATOM 1063 C C . ASN A 1 135 ? -3.946 -3.879 -26.038 1.00 91.56 135 ASN A C 1
ATOM 1065 O O . ASN A 1 135 ? -4.188 -4.927 -25.435 1.00 91.56 135 ASN A O 1
ATOM 1069 N N . TRP A 1 136 ? -3.933 -2.689 -25.437 1.00 91.00 136 TRP A N 1
ATOM 1070 C CA . TRP A 1 136 ? -4.136 -2.494 -23.997 1.00 91.00 136 TRP A CA 1
ATOM 1071 C C . TRP A 1 136 ? -5.514 -2.932 -23.488 1.00 91.00 136 TRP A C 1
ATOM 1073 O O . TRP A 1 136 ? -5.634 -3.337 -22.339 1.00 91.00 136 TRP A O 1
ATOM 1083 N N . GLU A 1 137 ? -6.539 -2.958 -24.344 1.00 86.38 137 GLU A N 1
ATOM 1084 C CA . GLU A 1 137 ? -7.873 -3.465 -23.977 1.00 86.38 137 GLU A CA 1
ATOM 1085 C C . GLU A 1 137 ? -7.897 -5.006 -23.836 1.00 86.38 137 GLU A C 1
ATOM 1087 O O . GLU A 1 137 ? -8.825 -5.562 -23.248 1.00 86.38 137 GLU A O 1
ATOM 1092 N N . LYS A 1 138 ? -6.866 -5.702 -24.346 1.00 87.50 138 LYS A N 1
ATOM 1093 C CA . LYS A 1 138 ? -6.674 -7.166 -24.269 1.00 87.50 138 LYS A CA 1
ATOM 1094 C C . LYS A 1 138 ? -5.372 -7.582 -23.574 1.00 87.50 138 LYS A C 1
ATOM 1096 O O . LYS A 1 138 ? -4.914 -8.716 -23.725 1.00 87.50 138 LYS A O 1
ATOM 1101 N N . THR A 1 139 ? -4.754 -6.667 -22.834 1.00 91.94 139 THR A N 1
ATOM 1102 C CA . THR A 1 139 ? -3.486 -6.923 -22.146 1.00 91.94 139 THR A CA 1
ATOM 1103 C C . THR A 1 139 ? -3.654 -6.692 -20.656 1.00 91.94 139 THR A C 1
ATOM 1105 O O . THR A 1 139 ? -4.214 -5.684 -20.235 1.00 91.94 139 THR A O 1
ATOM 1108 N N . ILE A 1 140 ? -3.163 -7.630 -19.853 1.00 92.56 140 ILE A N 1
ATOM 1109 C CA . ILE A 1 140 ? -3.122 -7.510 -18.395 1.00 92.56 140 ILE A CA 1
ATOM 1110 C C . ILE A 1 140 ? -1.664 -7.314 -17.992 1.00 92.56 140 ILE A C 1
ATOM 1112 O O . ILE A 1 140 ? -0.810 -8.092 -18.409 1.00 92.56 140 ILE A O 1
ATOM 1116 N N . ILE A 1 141 ? -1.384 -6.312 -17.159 1.00 95.94 141 ILE A N 1
ATOM 1117 C CA . ILE A 1 141 ? -0.101 -6.210 -16.460 1.00 95.94 141 ILE A CA 1
ATOM 1118 C C . ILE A 1 141 ? -0.297 -6.730 -15.036 1.00 95.94 141 ILE A C 1
ATOM 1120 O O . ILE A 1 141 ? -1.133 -6.217 -14.292 1.00 95.94 141 ILE A O 1
ATOM 1124 N N . VAL A 1 142 ? 0.494 -7.730 -14.654 1.00 97.50 142 VAL A N 1
ATOM 1125 C CA . VAL A 1 142 ? 0.633 -8.173 -13.266 1.00 97.50 142 VAL A CA 1
ATOM 1126 C C . VAL A 1 142 ? 2.009 -7.768 -12.778 1.00 97.50 142 VAL A C 1
ATOM 1128 O O . VAL A 1 142 ? 3.019 -8.141 -13.366 1.00 97.50 142 VAL A O 1
ATOM 1131 N N . VAL A 1 143 ? 2.033 -7.012 -11.687 1.00 98.00 143 VAL A N 1
ATOM 1132 C CA . VAL A 1 143 ? 3.264 -6.607 -11.013 1.00 98.00 143 VAL A CA 1
ATOM 1133 C C . VAL A 1 143 ? 3.401 -7.373 -9.711 1.00 98.00 143 VAL A C 1
ATOM 1135 O O . VAL A 1 143 ? 2.495 -7.338 -8.872 1.00 98.00 143 VAL A O 1
ATOM 1138 N N . SER A 1 144 ? 4.526 -8.061 -9.567 1.00 98.19 144 SER A N 1
ATOM 1139 C CA . SER A 1 144 ? 4.861 -8.895 -8.422 1.00 98.19 144 SER A CA 1
ATOM 1140 C C . SER A 1 144 ? 5.734 -8.133 -7.424 1.00 98.19 144 SER A C 1
ATOM 1142 O O . SER A 1 144 ? 6.794 -7.619 -7.785 1.00 98.19 144 SER A O 1
ATOM 1144 N N . THR A 1 145 ? 5.277 -8.031 -6.175 1.00 97.25 145 THR A N 1
ATOM 1145 C CA . THR A 1 145 ? 5.997 -7.380 -5.076 1.00 97.25 145 THR A CA 1
ATOM 1146 C C . THR A 1 145 ? 5.402 -7.743 -3.710 1.00 97.25 145 THR A C 1
ATOM 1148 O O . THR A 1 145 ? 4.185 -7.680 -3.515 1.00 97.25 145 THR A O 1
ATOM 1151 N N . ASP A 1 146 ? 6.267 -8.055 -2.749 1.00 96.19 146 ASP A N 1
ATOM 1152 C CA . ASP A 1 146 ? 5.955 -8.017 -1.319 1.00 96.19 146 ASP A CA 1
ATOM 1153 C C . ASP A 1 146 ? 6.293 -6.626 -0.749 1.00 96.19 146 ASP A C 1
ATOM 1155 O O . ASP A 1 146 ? 7.080 -5.874 -1.328 1.00 96.19 146 ASP A O 1
ATOM 1159 N N . MET A 1 147 ? 5.699 -6.269 0.391 1.00 95.06 147 MET A N 1
ATOM 1160 C CA . MET A 1 147 ? 5.919 -4.978 1.057 1.00 95.06 147 MET A CA 1
ATOM 1161 C C . MET A 1 147 ? 7.134 -5.039 2.004 1.00 95.06 147 MET A C 1
ATOM 1163 O O . MET A 1 147 ? 8.140 -5.676 1.683 1.00 95.06 147 MET A O 1
ATOM 1167 N N . SER A 1 148 ? 7.107 -4.357 3.151 1.00 91.94 148 SER A N 1
ATOM 1168 C CA . SER A 1 148 ? 8.245 -4.339 4.073 1.00 91.94 148 SER A CA 1
ATOM 1169 C C . SER A 1 148 ? 8.605 -5.731 4.597 1.00 91.94 148 SER A C 1
ATOM 1171 O O . SER A 1 148 ? 7.752 -6.608 4.723 1.00 91.94 148 SER A O 1
ATOM 1173 N N . HIS A 1 149 ? 9.893 -5.943 4.888 1.00 88.56 149 HIS A N 1
ATOM 1174 C CA . HIS A 1 149 ? 10.443 -7.237 5.303 1.00 88.56 149 HIS A CA 1
ATOM 1175 C C . HIS A 1 149 ? 11.089 -7.176 6.686 1.00 88.56 149 HIS A C 1
ATOM 1177 O O . HIS A 1 149 ? 11.852 -6.257 6.989 1.00 88.56 149 HIS A O 1
ATOM 1183 N N . TYR A 1 150 ? 10.839 -8.213 7.489 1.00 82.56 150 TYR A N 1
ATOM 1184 C CA . TYR A 1 150 ? 11.498 -8.476 8.772 1.00 82.56 150 TYR A CA 1
ATOM 1185 C C . TYR A 1 150 ? 11.440 -7.295 9.753 1.00 82.56 150 TYR A C 1
ATOM 1187 O O . TYR A 1 150 ? 12.381 -7.040 10.506 1.00 82.56 150 TYR A O 1
ATOM 1195 N N . ARG A 1 151 ? 10.314 -6.571 9.757 1.00 80.19 151 ARG A N 1
ATOM 1196 C CA . ARG A 1 151 ? 10.052 -5.459 10.683 1.00 80.19 151 ARG A CA 1
ATOM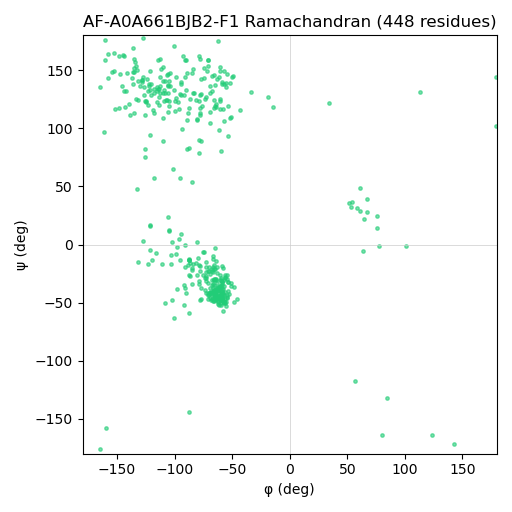 1197 C C . ARG A 1 151 ? 9.079 -5.877 11.783 1.00 80.19 151 ARG A C 1
ATOM 1199 O O . ARG A 1 151 ? 8.200 -6.695 11.509 1.00 80.19 151 ARG A O 1
ATOM 1206 N N . PRO A 1 152 ? 9.182 -5.336 13.010 1.00 81.56 152 PRO A N 1
ATOM 1207 C CA . PRO A 1 152 ? 8.122 -5.479 14.004 1.00 81.56 152 PRO A CA 1
ATOM 1208 C C . PRO A 1 152 ? 6.760 -5.110 13.407 1.00 81.56 152 PRO A C 1
ATOM 1210 O O . PRO A 1 152 ? 6.679 -4.208 12.575 1.00 81.56 152 PRO A O 1
ATOM 1213 N N . TYR A 1 153 ? 5.694 -5.791 13.832 1.00 82.19 153 TYR A N 1
ATOM 1214 C CA . TYR A 1 153 ? 4.369 -5.675 13.208 1.00 82.19 153 TYR A CA 1
ATOM 1215 C C . TYR A 1 153 ? 3.913 -4.221 12.990 1.00 82.19 153 TYR A C 1
ATOM 1217 O O . TYR A 1 153 ? 3.525 -3.852 11.886 1.00 82.19 153 TYR A O 1
ATOM 1225 N N . ASN A 1 154 ? 4.005 -3.375 14.019 1.00 80.25 154 ASN A N 1
ATOM 1226 C CA . ASN A 1 154 ? 3.556 -1.982 13.928 1.00 80.25 154 ASN A CA 1
ATOM 1227 C C . ASN A 1 154 ? 4.416 -1.140 12.972 1.00 80.25 154 ASN A C 1
ATOM 1229 O O . ASN A 1 154 ? 3.883 -0.280 12.272 1.00 80.25 154 ASN A O 1
ATOM 1233 N N . ASP A 1 155 ? 5.720 -1.412 12.906 1.00 80.12 155 ASP A N 1
ATOM 1234 C CA . ASP A 1 155 ? 6.633 -0.722 11.994 1.00 80.12 155 ASP A CA 1
ATOM 1235 C C . ASP A 1 155 ? 6.345 -1.122 10.547 1.00 80.12 155 ASP A C 1
ATOM 1237 O O . ASP A 1 155 ? 6.287 -0.257 9.674 1.00 80.12 155 ASP A O 1
ATOM 1241 N N . ALA A 1 156 ? 6.098 -2.417 10.308 1.00 85.31 156 ALA A N 1
ATOM 1242 C CA . ALA A 1 156 ? 5.675 -2.920 9.006 1.00 85.31 156 ALA A CA 1
ATOM 1243 C C . ALA A 1 156 ? 4.385 -2.227 8.556 1.00 85.31 156 ALA A C 1
ATOM 1245 O O . ALA A 1 156 ? 4.345 -1.641 7.481 1.00 85.31 156 ALA A O 1
ATOM 1246 N N . VAL A 1 157 ? 3.362 -2.182 9.419 1.00 83.56 157 VAL A N 1
ATOM 1247 C CA . VAL A 1 157 ? 2.090 -1.505 9.119 1.00 83.56 157 VAL A CA 1
ATOM 1248 C C . VAL A 1 157 ? 2.294 -0.027 8.787 1.00 83.56 157 VAL A C 1
ATOM 1250 O O . VAL A 1 157 ? 1.693 0.474 7.838 1.00 83.56 157 VAL A O 1
ATOM 1253 N N . MET A 1 158 ? 3.137 0.679 9.539 1.00 85.62 158 MET A N 1
ATOM 1254 C CA . MET A 1 158 ? 3.412 2.097 9.309 1.00 85.62 158 MET A CA 1
ATOM 1255 C C . MET A 1 158 ? 4.124 2.341 7.972 1.00 85.62 158 MET A C 1
ATOM 1257 O O . MET A 1 158 ? 3.675 3.187 7.192 1.00 85.62 158 MET A O 1
ATOM 1261 N N . ILE A 1 159 ? 5.192 1.590 7.691 1.00 85.12 159 ILE A N 1
ATOM 1262 C CA . ILE A 1 159 ? 5.948 1.689 6.436 1.00 85.12 159 ILE A CA 1
ATOM 1263 C C . ILE A 1 159 ? 5.043 1.320 5.261 1.00 85.12 159 ILE A C 1
ATOM 1265 O O . ILE A 1 159 ? 4.898 2.112 4.331 1.00 85.12 159 ILE A O 1
ATOM 1269 N N . ASP A 1 160 ? 4.372 0.171 5.338 1.00 91.69 160 ASP A N 1
ATOM 1270 C CA . ASP A 1 160 ? 3.536 -0.355 4.265 1.00 91.69 160 ASP A CA 1
ATOM 1271 C C . ASP A 1 160 ? 2.381 0.589 3.932 1.00 91.69 160 ASP A C 1
ATOM 1273 O O . ASP A 1 160 ? 2.134 0.867 2.760 1.00 91.69 160 ASP A O 1
ATOM 1277 N N . ARG A 1 161 ? 1.676 1.120 4.944 1.00 86.19 161 ARG A N 1
ATOM 1278 C CA . ARG A 1 161 ? 0.562 2.052 4.715 1.00 86.19 161 ARG A CA 1
ATOM 1279 C C . ARG A 1 161 ? 1.039 3.365 4.109 1.00 86.19 161 ARG A C 1
ATOM 1281 O O . ARG A 1 161 ? 0.368 3.885 3.222 1.00 86.19 161 ARG A O 1
ATOM 1288 N N . LYS A 1 162 ? 2.192 3.890 4.536 1.00 85.00 162 LYS A N 1
ATOM 1289 C CA . LYS A 1 162 ? 2.763 5.109 3.945 1.00 85.00 162 LYS A CA 1
ATOM 1290 C C . LYS A 1 162 ? 3.146 4.885 2.481 1.00 85.00 162 LYS A C 1
ATOM 1292 O O . LYS A 1 162 ? 2.785 5.686 1.622 1.00 85.00 162 LYS A O 1
ATOM 1297 N N . THR A 1 163 ? 3.799 3.763 2.198 1.00 92.06 163 THR A N 1
ATOM 1298 C CA . THR A 1 163 ? 4.135 3.328 0.843 1.00 92.06 163 THR A CA 1
ATOM 1299 C C . THR A 1 163 ? 2.890 3.175 -0.032 1.00 92.06 163 THR A C 1
ATOM 1301 O O . THR A 1 163 ? 2.839 3.726 -1.132 1.00 92.06 163 THR A O 1
ATOM 1304 N N . LEU A 1 164 ? 1.855 2.489 0.465 1.00 91.56 164 LEU A N 1
ATOM 1305 C CA . LEU A 1 164 ? 0.577 2.352 -0.233 1.00 91.56 164 LEU A CA 1
ATOM 1306 C C . LEU A 1 164 ? -0.087 3.708 -0.462 1.00 91.56 164 LEU A C 1
ATOM 1308 O O . LEU A 1 164 ? -0.614 3.925 -1.544 1.00 91.56 164 LEU A O 1
ATOM 1312 N N . GLY A 1 165 ? -0.015 4.635 0.494 1.00 86.88 165 GLY A N 1
ATOM 1313 C CA . GLY A 1 165 ? -0.531 5.995 0.332 1.00 86.88 165 GLY A CA 1
ATOM 1314 C C . GLY A 1 165 ? 0.049 6.702 -0.896 1.00 86.88 165 GLY A C 1
ATOM 1315 O O . GLY A 1 165 ? -0.699 7.291 -1.673 1.00 86.88 165 GLY A O 1
ATOM 1316 N N . TYR A 1 166 ? 1.358 6.583 -1.135 1.00 92.69 166 TYR A N 1
ATOM 1317 C CA . TYR A 1 166 ? 1.984 7.157 -2.331 1.00 92.69 166 TYR A CA 1
ATOM 1318 C C . TYR A 1 166 ? 1.573 6.444 -3.622 1.00 92.69 166 TYR A C 1
ATOM 1320 O O . TYR A 1 166 ? 1.271 7.113 -4.611 1.00 92.69 166 TYR A O 1
ATOM 1328 N N . VAL A 1 167 ? 1.497 5.108 -3.607 1.00 94.38 167 VAL A N 1
ATOM 1329 C CA . VAL A 1 167 ? 1.038 4.313 -4.762 1.00 94.38 167 VAL A CA 1
ATOM 1330 C C . VAL A 1 167 ? -0.411 4.656 -5.126 1.00 94.38 167 VAL A C 1
ATOM 1332 O O . VAL A 1 167 ? -0.724 4.894 -6.293 1.00 94.38 167 VAL A O 1
ATOM 1335 N N . LEU A 1 168 ? -1.297 4.724 -4.130 1.00 90.50 168 LEU A N 1
ATOM 1336 C CA . LEU A 1 168 ? -2.717 5.033 -4.300 1.00 90.50 168 LEU A CA 1
ATOM 1337 C C . LEU A 1 168 ? -2.947 6.456 -4.808 1.00 90.50 168 LEU A C 1
ATOM 1339 O O . LEU A 1 168 ? -3.792 6.659 -5.675 1.00 90.50 168 LEU A O 1
ATOM 1343 N N . ALA A 1 169 ? -2.167 7.417 -4.313 1.00 88.56 169 ALA A N 1
ATOM 1344 C CA . ALA A 1 169 ? -2.215 8.802 -4.766 1.00 88.56 169 ALA A CA 1
ATOM 1345 C C . ALA A 1 169 ? -1.547 9.023 -6.137 1.00 88.56 169 ALA A C 1
ATOM 1347 O O . ALA A 1 169 ? -1.581 10.139 -6.650 1.00 88.56 169 ALA A O 1
ATOM 1348 N N . GLY A 1 170 ? -0.896 8.006 -6.716 1.00 91.19 170 GLY A N 1
ATOM 1349 C CA . GLY A 1 170 ? -0.122 8.158 -7.950 1.00 91.19 170 GLY A CA 1
ATOM 1350 C C . GLY A 1 170 ? 1.093 9.082 -7.797 1.00 91.19 170 GLY A C 1
ATOM 1351 O O . GLY A 1 170 ? 1.567 9.638 -8.785 1.00 91.19 170 GLY A O 1
ATOM 1352 N N . ASN A 1 171 ? 1.592 9.282 -6.573 1.00 92.75 171 ASN A N 1
ATOM 1353 C CA . ASN A 1 171 ? 2.668 10.229 -6.293 1.00 92.75 171 ASN A CA 1
ATOM 1354 C C . ASN A 1 171 ? 4.041 9.562 -6.472 1.00 92.75 171 ASN A C 1
ATOM 1356 O O . ASN A 1 171 ? 4.640 9.088 -5.506 1.00 92.75 171 ASN A O 1
ATOM 1360 N N . LEU A 1 172 ? 4.502 9.517 -7.725 1.00 93.81 172 LEU A N 1
ATOM 1361 C CA . LEU A 1 172 ? 5.793 8.937 -8.114 1.00 93.81 172 LEU A CA 1
ATOM 1362 C C . LEU A 1 172 ? 6.970 9.582 -7.377 1.00 93.81 172 LEU A C 1
ATOM 1364 O O . LEU A 1 172 ? 7.742 8.863 -6.758 1.00 93.81 172 LEU A O 1
ATOM 1368 N N . GLU A 1 173 ? 7.047 10.914 -7.349 1.00 93.38 173 GLU A N 1
ATOM 1369 C CA . GLU A 1 173 ? 8.157 11.648 -6.723 1.00 93.38 173 GLU A CA 1
ATOM 1370 C C . GLU A 1 173 ? 8.320 11.292 -5.237 1.00 93.38 173 GLU A C 1
ATOM 1372 O O . GLU A 1 173 ? 9.412 10.950 -4.777 1.00 93.38 173 GLU A O 1
ATOM 1377 N N . LYS A 1 174 ? 7.221 11.305 -4.467 1.00 90.88 174 LYS A N 1
ATOM 1378 C CA . LYS A 1 174 ? 7.273 10.936 -3.044 1.00 90.88 174 LYS A CA 1
ATOM 1379 C C . LYS A 1 174 ? 7.599 9.463 -2.839 1.00 90.88 174 LYS A C 1
ATOM 1381 O O . LYS A 1 174 ? 8.237 9.131 -1.843 1.00 90.88 174 LYS A O 1
ATOM 1386 N N . LEU A 1 175 ? 7.148 8.586 -3.736 1.00 93.12 175 LEU A N 1
ATOM 1387 C CA . LEU A 1 175 ? 7.448 7.162 -3.654 1.00 93.12 175 LEU A CA 1
ATOM 1388 C C . LEU A 1 175 ? 8.930 6.885 -3.935 1.00 93.12 175 LEU A C 1
ATOM 1390 O O . LEU A 1 175 ? 9.558 6.165 -3.166 1.00 93.12 175 LEU A O 1
ATOM 1394 N N . GLU A 1 176 ? 9.493 7.487 -4.982 1.00 91.62 176 GLU A N 1
ATOM 1395 C CA . GLU A 1 176 ? 10.913 7.385 -5.342 1.00 91.62 176 GLU A CA 1
ATOM 1396 C C . GLU A 1 176 ? 11.809 7.936 -4.224 1.00 91.62 176 GLU A C 1
ATOM 1398 O O . GLU A 1 176 ? 12.757 7.267 -3.802 1.00 91.62 176 GLU A O 1
ATOM 1403 N N . GLY A 1 177 ? 11.451 9.091 -3.650 1.00 90.19 177 GLY A N 1
ATOM 1404 C CA . GLY A 1 177 ? 12.126 9.629 -2.466 1.00 90.19 177 GLY A CA 1
ATOM 1405 C C . GLY A 1 177 ? 12.067 8.667 -1.274 1.00 90.19 177 GLY A C 1
ATOM 1406 O O . GLY A 1 177 ? 13.090 8.358 -0.666 1.00 90.19 177 GLY A O 1
ATOM 1407 N N . TRP A 1 178 ? 10.889 8.103 -0.993 1.00 88.62 178 TRP A N 1
ATOM 1408 C CA . TRP A 1 178 ? 10.685 7.144 0.098 1.00 88.62 178 TRP A CA 1
ATOM 1409 C C . TRP A 1 178 ? 11.474 5.837 -0.067 1.00 88.62 178 TRP A C 1
ATOM 1411 O O . TRP A 1 178 ? 11.908 5.247 0.926 1.00 88.62 178 TRP A O 1
ATOM 1421 N N . ILE A 1 179 ? 11.676 5.377 -1.304 1.00 86.62 179 ILE A N 1
ATOM 1422 C CA . ILE A 1 179 ? 12.528 4.220 -1.616 1.00 86.62 179 ILE A CA 1
ATOM 1423 C C . ILE A 1 179 ? 14.003 4.582 -1.394 1.00 86.62 179 ILE A C 1
ATOM 1425 O O . ILE A 1 179 ? 14.718 3.842 -0.717 1.00 86.62 179 ILE A O 1
ATOM 1429 N N . THR A 1 180 ? 14.434 5.739 -1.904 1.00 82.56 180 THR A N 1
ATOM 1430 C CA . THR A 1 180 ? 15.829 6.217 -1.836 1.00 82.56 180 THR A CA 1
ATOM 1431 C C . THR A 1 180 ? 16.297 6.466 -0.399 1.00 82.56 180 THR A C 1
ATOM 1433 O O . THR A 1 180 ? 17.463 6.247 -0.079 1.00 82.56 180 THR A O 1
ATOM 1436 N N . GLU A 1 181 ? 15.384 6.830 0.505 1.00 80.06 181 GLU A N 1
ATOM 1437 C CA . GLU A 1 181 ? 15.639 6.945 1.950 1.00 80.06 181 GLU A CA 1
ATOM 1438 C C . GLU A 1 181 ? 15.982 5.600 2.637 1.00 80.06 181 GLU A C 1
ATOM 1440 O O . GLU A 1 181 ? 16.268 5.570 3.834 1.00 80.06 181 GLU A O 1
ATOM 1445 N N . GLY A 1 182 ? 15.968 4.469 1.917 1.00 70.31 182 GLY A N 1
ATOM 1446 C CA . GLY A 1 182 ? 16.399 3.166 2.440 1.00 70.31 182 GLY A CA 1
ATOM 1447 C C . GLY A 1 182 ? 15.381 2.509 3.375 1.00 70.31 182 GLY A C 1
ATOM 1448 O O . GLY A 1 182 ? 15.728 1.689 4.227 1.00 70.31 182 GLY A O 1
ATOM 1449 N N . THR A 1 183 ? 14.105 2.858 3.230 1.00 68.62 183 THR A N 1
ATOM 1450 C CA . THR A 1 183 ? 13.024 2.436 4.136 1.00 68.62 183 THR A CA 1
ATOM 1451 C C . THR A 1 183 ? 12.741 0.931 4.089 1.00 68.62 183 THR A C 1
ATOM 1453 O O . THR A 1 183 ? 12.248 0.357 5.066 1.00 68.62 183 THR A O 1
ATOM 1456 N N . GLY A 1 184 ? 13.097 0.264 2.985 1.00 72.56 184 GLY A N 1
ATOM 1457 C CA . GLY A 1 184 ? 12.743 -1.135 2.739 1.00 72.56 184 GLY A CA 1
ATOM 1458 C C . GLY A 1 184 ? 11.235 -1.309 2.536 1.00 72.56 184 GLY A C 1
ATOM 1459 O O . GLY A 1 184 ? 10.653 -2.252 3.062 1.00 72.56 184 GLY A O 1
ATOM 1460 N N . ALA A 1 185 ? 10.613 -0.357 1.834 1.00 78.62 185 ALA A N 1
ATOM 1461 C CA . ALA A 1 185 ? 9.172 -0.231 1.612 1.00 78.62 185 ALA A CA 1
ATOM 1462 C C . ALA A 1 185 ? 8.515 -1.431 0.906 1.00 78.62 185 ALA A C 1
ATOM 1464 O O . ALA A 1 185 ? 7.411 -1.835 1.264 1.00 78.62 185 ALA A O 1
ATOM 1465 N N . PHE A 1 186 ? 9.182 -1.966 -0.111 1.00 86.62 186 PHE A N 1
ATOM 1466 C CA . PHE A 1 186 ? 8.805 -3.176 -0.834 1.00 86.62 186 PHE A CA 1
ATOM 1467 C C . PHE A 1 186 ? 10.018 -3.728 -1.576 1.00 86.62 186 PHE A C 1
ATOM 1469 O O . PHE A 1 186 ? 10.973 -2.993 -1.836 1.00 86.62 186 PHE A O 1
ATOM 1476 N N . CYS A 1 187 ? 9.987 -5.016 -1.914 1.00 87.31 187 CYS A N 1
ATOM 1477 C CA . CYS A 1 187 ? 11.101 -5.659 -2.608 1.00 87.31 187 CYS A CA 1
ATOM 1478 C C . CYS A 1 187 ? 11.124 -5.354 -4.116 1.00 87.31 187 CYS A C 1
ATOM 1480 O O . CYS A 1 187 ? 12.202 -5.218 -4.687 1.00 87.31 187 CYS A O 1
ATOM 1482 N N . GLY A 1 188 ? 9.955 -5.207 -4.750 1.00 87.06 188 GLY A N 1
ATOM 1483 C CA . GLY A 1 188 ? 9.807 -4.989 -6.190 1.00 87.06 188 GLY A CA 1
ATOM 1484 C C . GLY A 1 188 ? 9.535 -3.534 -6.558 1.00 87.06 188 GLY A C 1
ATOM 1485 O O . GLY A 1 188 ? 8.461 -3.232 -7.083 1.00 87.06 188 GLY A O 1
ATOM 1486 N N . TRP A 1 189 ? 10.477 -2.621 -6.310 1.00 92.75 189 TRP A N 1
ATOM 1487 C CA . TRP A 1 189 ? 10.270 -1.207 -6.637 1.00 92.75 189 TRP A CA 1
ATOM 1488 C C . TRP A 1 189 ? 10.263 -0.907 -8.131 1.00 92.75 189 TRP A C 1
ATOM 1490 O O . TRP A 1 189 ? 9.370 -0.195 -8.587 1.00 92.75 189 TRP A O 1
ATOM 1500 N N . ALA A 1 190 ? 11.180 -1.478 -8.913 1.00 96.06 190 ALA A N 1
ATOM 1501 C CA . ALA A 1 190 ? 11.218 -1.234 -10.355 1.00 96.06 190 ALA A CA 1
ATOM 1502 C C . ALA A 1 190 ? 9.959 -1.753 -11.073 1.00 96.06 190 ALA A C 1
ATOM 1504 O O . ALA A 1 190 ? 9.379 -0.999 -11.862 1.00 96.06 190 ALA A O 1
ATOM 1505 N N . PRO A 1 191 ? 9.447 -2.964 -10.763 1.00 97.62 191 PRO A N 1
ATOM 1506 C CA . PRO A 1 191 ? 8.146 -3.410 -11.253 1.00 97.62 191 PRO A CA 1
ATOM 1507 C C . PRO A 1 191 ? 6.998 -2.437 -10.930 1.00 97.62 191 PRO A C 1
ATOM 1509 O O . PRO A 1 191 ? 6.207 -2.106 -11.815 1.00 97.62 191 PRO A O 1
ATOM 1512 N N . VAL A 1 192 ? 6.912 -1.940 -9.688 1.00 97.44 192 VAL A N 1
ATOM 1513 C CA . VAL A 1 192 ? 5.847 -1.011 -9.256 1.00 97.44 192 VAL A CA 1
ATOM 1514 C C . VAL A 1 192 ? 5.956 0.339 -9.960 1.00 97.44 192 VAL A C 1
ATOM 1516 O O . VAL A 1 192 ? 4.963 0.815 -10.515 1.00 97.44 192 VAL A O 1
ATOM 1519 N N . LEU A 1 193 ? 7.149 0.935 -9.990 1.00 97.62 193 LEU A N 1
ATOM 1520 C CA . LEU A 1 193 ? 7.393 2.219 -10.651 1.00 97.62 193 LEU A CA 1
ATOM 1521 C C . LEU A 1 193 ? 7.129 2.130 -12.158 1.00 97.62 193 LEU A C 1
ATOM 1523 O O . LEU A 1 193 ? 6.497 3.024 -12.720 1.00 97.62 193 LEU A O 1
ATOM 1527 N N . THR A 1 194 ? 7.501 1.019 -12.802 1.00 98.31 194 THR A N 1
ATOM 1528 C CA . THR A 1 194 ? 7.159 0.752 -14.210 1.00 98.31 194 THR A CA 1
ATOM 1529 C C . THR A 1 194 ? 5.647 0.783 -14.420 1.00 98.31 194 THR A C 1
ATOM 1531 O O . THR A 1 194 ? 5.159 1.474 -15.315 1.00 98.31 194 THR A O 1
ATOM 1534 N N . ALA A 1 195 ? 4.884 0.084 -13.572 1.00 97.12 195 ALA A N 1
ATOM 1535 C CA . ALA A 1 195 ? 3.424 0.077 -13.649 1.00 97.12 195 ALA A CA 1
ATOM 1536 C C . ALA A 1 195 ? 2.852 1.494 -13.512 1.00 97.12 195 ALA A C 1
ATOM 1538 O O . ALA A 1 195 ? 2.033 1.911 -14.328 1.00 97.12 195 ALA A O 1
ATOM 1539 N N . MET A 1 196 ? 3.325 2.254 -12.520 1.00 97.06 196 MET A N 1
ATOM 1540 C CA . MET A 1 196 ? 2.874 3.625 -12.267 1.00 97.06 196 MET A CA 1
ATOM 1541 C C . MET A 1 196 ? 3.242 4.594 -13.400 1.00 97.06 196 MET A C 1
ATOM 1543 O O . MET A 1 196 ? 2.487 5.528 -13.659 1.00 97.06 196 MET A O 1
ATOM 1547 N N . LYS A 1 197 ? 4.352 4.363 -14.115 1.00 97.75 197 LYS A N 1
ATOM 1548 C CA . LYS A 1 197 ? 4.768 5.157 -15.285 1.00 97.75 197 LYS A CA 1
ATOM 1549 C C . LYS A 1 197 ? 4.000 4.788 -16.570 1.00 97.75 197 LYS A C 1
ATOM 1551 O O . LYS A 1 197 ? 3.795 5.662 -17.417 1.00 97.75 197 LYS A O 1
ATOM 1556 N N . VAL A 1 198 ? 3.576 3.528 -16.736 1.00 97.50 198 VAL A N 1
ATOM 1557 C CA . VAL A 1 198 ? 2.902 3.021 -17.954 1.00 97.50 198 VAL A CA 1
ATOM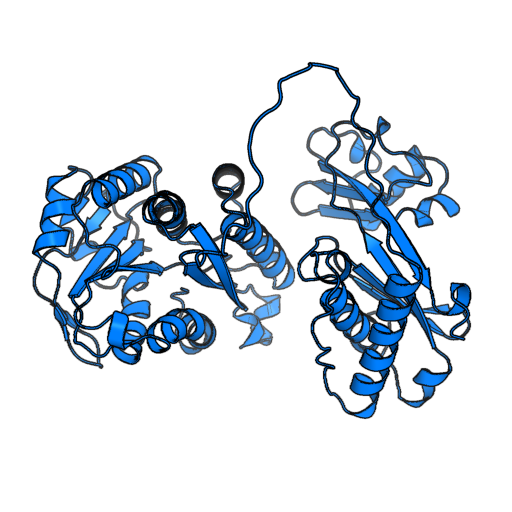 1558 C C . VAL A 1 198 ? 1.379 3.124 -17.868 1.00 97.50 198 VAL A C 1
ATOM 1560 O O . VAL A 1 198 ? 0.746 3.676 -18.767 1.00 97.50 198 VAL A O 1
ATOM 1563 N N . LEU A 1 199 ? 0.776 2.604 -16.796 1.00 95.44 199 LEU A N 1
ATOM 1564 C CA . LEU A 1 199 ? -0.667 2.357 -16.699 1.00 95.44 199 LEU A CA 1
ATOM 1565 C C . LEU A 1 199 ? -1.537 3.618 -16.872 1.00 95.44 199 LEU A C 1
ATOM 1567 O O . LEU A 1 199 ? -2.503 3.554 -17.643 1.00 95.44 199 LEU A O 1
ATOM 1571 N N . PRO A 1 200 ? -1.195 4.786 -16.287 1.00 93.75 200 PRO A N 1
ATOM 1572 C CA . PRO A 1 200 ? -1.956 6.014 -16.514 1.00 93.75 200 PRO A CA 1
ATOM 1573 C C . PRO A 1 200 ? -1.959 6.464 -17.981 1.00 93.75 200 PRO A C 1
ATOM 1575 O O . PRO A 1 200 ? -2.985 6.924 -18.479 1.00 93.75 200 PRO A O 1
ATOM 1578 N N . LYS A 1 201 ? -0.841 6.278 -18.700 1.00 94.56 201 LYS A N 1
ATOM 1579 C CA . LYS A 1 201 ? -0.695 6.673 -20.114 1.00 94.56 201 LYS A CA 1
ATOM 1580 C C . LYS A 1 201 ? -1.529 5.806 -21.058 1.00 94.56 201 LYS A C 1
ATOM 1582 O O . LYS A 1 201 ? -1.867 6.249 -22.150 1.00 94.56 201 LYS A O 1
ATOM 1587 N N . VAL A 1 202 ? -1.882 4.595 -20.629 1.00 92.56 202 VAL A N 1
ATOM 1588 C CA . VAL A 1 202 ? -2.690 3.636 -21.404 1.00 92.56 202 VAL A CA 1
ATOM 1589 C C . VAL A 1 202 ? -4.137 3.545 -20.898 1.00 92.56 202 VAL A C 1
ATOM 1591 O O . VAL A 1 202 ? -4.901 2.682 -21.322 1.00 92.56 202 VAL A O 1
ATOM 1594 N N . GLY A 1 203 ? -4.538 4.473 -20.020 1.00 89.69 203 GLY A N 1
ATOM 1595 C CA . GLY A 1 203 ? -5.926 4.687 -19.605 1.00 89.69 203 GLY A CA 1
ATOM 1596 C C . GLY A 1 203 ? -6.321 4.092 -18.251 1.00 89.69 203 GLY A C 1
ATOM 1597 O O . GLY A 1 203 ? -7.457 4.297 -17.829 1.00 89.69 203 GLY A O 1
ATOM 1598 N N . ALA A 1 204 ? -5.427 3.398 -17.544 1.00 91.50 204 ALA A N 1
ATOM 1599 C CA . ALA A 1 204 ? -5.661 2.933 -16.176 1.00 91.50 204 ALA A CA 1
ATOM 1600 C C . ALA A 1 204 ? -5.216 4.012 -15.171 1.00 91.50 204 ALA A C 1
ATOM 1602 O O . ALA A 1 204 ? -4.102 3.995 -14.653 1.00 91.50 204 ALA A O 1
ATOM 1603 N N . ASN A 1 205 ? -6.093 4.987 -14.940 1.00 87.44 205 ASN A N 1
ATOM 1604 C CA . ASN A 1 205 ? -5.826 6.221 -14.192 1.00 87.44 205 ASN A CA 1
ATOM 1605 C C . ASN A 1 205 ? -6.369 6.232 -12.750 1.00 87.44 205 ASN A C 1
ATOM 1607 O O . ASN A 1 205 ? -6.252 7.248 -12.069 1.00 87.44 205 ASN A O 1
ATOM 1611 N N . LYS A 1 206 ? -6.984 5.142 -12.278 1.00 88.94 206 LYS A N 1
ATOM 1612 C CA . LYS A 1 206 ? -7.465 5.006 -10.899 1.00 88.94 206 LYS A CA 1
ATOM 1613 C C . LYS A 1 206 ? -6.791 3.826 -10.211 1.00 88.94 206 LYS A C 1
ATOM 1615 O O . LYS A 1 206 ? -6.866 2.704 -10.704 1.00 88.94 206 LYS A O 1
ATOM 1620 N N . THR A 1 207 ? -6.227 4.065 -9.034 1.00 92.62 207 THR A N 1
ATOM 1621 C CA . THR A 1 207 ? -5.598 3.031 -8.203 1.00 92.62 207 THR A CA 1
ATOM 1622 C C . THR A 1 207 ? -6.515 2.664 -7.034 1.00 92.62 207 THR A C 1
ATOM 1624 O O . THR A 1 207 ? -7.127 3.536 -6.419 1.00 92.62 207 THR A O 1
ATOM 1627 N N . ILE A 1 208 ? -6.655 1.372 -6.735 1.00 90.56 208 ILE A N 1
ATOM 1628 C CA . ILE A 1 208 ? -7.550 0.847 -5.695 1.00 90.56 208 ILE A CA 1
ATOM 1629 C C . ILE A 1 208 ? -6.796 -0.179 -4.849 1.00 90.56 208 ILE A C 1
ATOM 1631 O O . ILE A 1 208 ? -6.291 -1.170 -5.379 1.00 90.56 208 ILE A O 1
ATOM 1635 N N . LEU A 1 209 ? -6.769 0.015 -3.527 1.00 93.31 209 LEU A N 1
ATOM 1636 C CA . LEU A 1 209 ? -6.310 -1.006 -2.586 1.00 93.31 209 LEU A CA 1
ATOM 1637 C C . LEU A 1 209 ? -7.420 -2.041 -2.400 1.00 93.31 209 LEU A C 1
ATOM 1639 O O . LEU A 1 209 ? -8.503 -1.724 -1.919 1.00 93.31 209 LEU A O 1
ATOM 1643 N N . LEU A 1 210 ? -7.146 -3.285 -2.778 1.00 92.38 210 LEU A N 1
ATOM 1644 C CA . LEU A 1 210 ? -8.087 -4.394 -2.631 1.00 92.38 210 LEU A CA 1
ATOM 1645 C C . LEU A 1 210 ? -7.917 -5.091 -1.284 1.00 92.38 210 LEU A C 1
ATOM 1647 O O . LEU A 1 210 ? -8.897 -5.476 -0.649 1.00 92.38 210 LEU A O 1
ATOM 1651 N N . LYS A 1 211 ? -6.662 -5.287 -0.864 1.00 95.31 211 LYS A N 1
ATOM 1652 C CA . LYS A 1 211 ? -6.329 -5.918 0.411 1.00 95.31 211 LYS A CA 1
ATOM 1653 C C . LYS A 1 211 ? -4.926 -5.537 0.862 1.00 95.31 211 LYS A C 1
ATOM 1655 O O . LYS A 1 211 ? -4.003 -5.473 0.057 1.00 95.31 211 LYS A O 1
ATOM 1660 N N . TYR A 1 212 ? -4.784 -5.364 2.167 1.00 94.31 212 TYR A N 1
ATOM 1661 C CA . TYR A 1 212 ? -3.512 -5.315 2.873 1.00 94.31 212 TYR A CA 1
ATOM 1662 C C . TYR A 1 212 ? -3.555 -6.308 4.041 1.00 94.31 212 TYR A C 1
ATOM 1664 O O . TYR A 1 212 ? -4.612 -6.478 4.663 1.00 94.31 212 TYR A O 1
ATOM 1672 N N . ALA A 1 213 ? -2.435 -6.978 4.292 1.00 90.94 213 ALA A N 1
ATOM 1673 C CA . ALA A 1 213 ? -2.172 -7.795 5.476 1.00 90.94 213 ALA A CA 1
ATOM 1674 C C . ALA A 1 213 ? -0.653 -7.979 5.621 1.00 90.94 213 ALA A C 1
ATOM 1676 O O . ALA A 1 213 ? 0.109 -7.592 4.738 1.00 90.94 213 ALA A O 1
ATOM 1677 N N . ASN A 1 214 ? -0.201 -8.621 6.688 1.00 93.81 214 ASN A N 1
ATOM 1678 C CA . ASN A 1 214 ? 1.174 -9.090 6.823 1.00 93.81 214 ASN A CA 1
ATOM 1679 C C . ASN A 1 214 ? 1.215 -10.513 7.402 1.00 93.81 214 ASN A C 1
ATOM 1681 O O . ASN A 1 214 ? 0.218 -11.043 7.888 1.00 93.81 214 ASN A O 1
ATOM 1685 N N . SER A 1 215 ? 2.386 -11.151 7.364 1.00 88.50 215 SER A N 1
ATOM 1686 C CA . SER A 1 215 ? 2.565 -12.529 7.856 1.00 88.50 215 SER A CA 1
ATOM 1687 C C . SER A 1 215 ? 2.148 -12.742 9.321 1.00 88.50 215 SER A C 1
ATOM 1689 O O . SER A 1 215 ? 1.765 -13.855 9.684 1.00 88.50 215 SER A O 1
ATOM 1691 N N . GLY A 1 216 ? 2.178 -11.695 10.155 1.00 86.50 216 GLY A N 1
ATOM 1692 C CA . GLY A 1 216 ? 1.737 -11.749 11.549 1.00 86.50 216 GLY A CA 1
ATOM 1693 C C . GLY A 1 216 ? 0.221 -11.882 11.703 1.00 86.50 216 GLY A C 1
ATOM 1694 O O . GLY A 1 216 ? -0.230 -12.412 12.714 1.00 86.50 216 GLY A O 1
ATOM 1695 N N . ASP A 1 217 ? -0.564 -11.490 10.694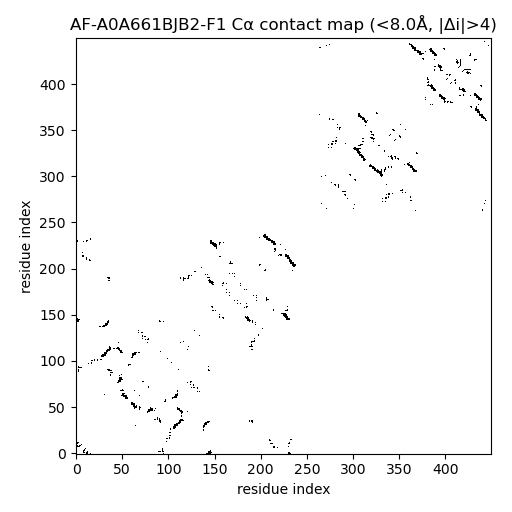 1.00 81.94 217 ASP A N 1
ATOM 1696 C CA . ASP A 1 217 ? -2.024 -11.674 10.690 1.00 81.94 217 ASP A CA 1
ATOM 1697 C C . ASP A 1 217 ? -2.423 -13.151 10.555 1.00 81.94 217 ASP A C 1
ATOM 1699 O O . ASP A 1 217 ? -3.501 -13.555 10.984 1.00 81.94 217 ASP A O 1
ATOM 1703 N N . ILE A 1 218 ? -1.544 -13.965 9.961 1.00 77.31 218 ILE A N 1
ATOM 1704 C CA . ILE A 1 218 ? -1.742 -15.409 9.771 1.00 77.31 218 ILE A CA 1
ATOM 1705 C C . ILE A 1 218 ? -1.032 -16.199 10.866 1.00 77.31 218 ILE A C 1
ATOM 1707 O O . ILE A 1 218 ? -1.556 -17.199 11.355 1.00 77.31 218 ILE A O 1
ATOM 1711 N N . GLN A 1 219 ? 0.153 -15.745 11.277 1.00 76.75 219 GLN A N 1
ATOM 1712 C CA . GLN A 1 219 ? 0.949 -16.383 12.315 1.00 76.75 219 GLN A CA 1
ATOM 1713 C C . GLN A 1 219 ? 1.303 -15.372 13.418 1.00 76.75 219 GLN A C 1
ATOM 1715 O O . GLN A 1 219 ? 2.424 -14.873 13.449 1.00 76.75 219 GLN A O 1
ATOM 1720 N N . PRO A 1 220 ? 0.407 -15.105 14.388 1.00 70.25 220 PRO A N 1
ATOM 1721 C CA . PRO A 1 220 ? 0.625 -14.078 15.415 1.00 70.25 220 PRO A CA 1
ATOM 1722 C C . PRO A 1 220 ? 1.928 -14.232 16.213 1.00 70.25 220 PRO A C 1
ATOM 1724 O O . PRO A 1 220 ? 2.503 -13.252 16.679 1.00 70.25 220 PRO A O 1
ATOM 1727 N N . SER A 1 221 ? 2.453 -15.456 16.330 1.00 64.88 221 SER A N 1
ATOM 1728 C CA . SER A 1 221 ? 3.735 -15.727 16.989 1.00 64.88 221 SER A CA 1
ATOM 1729 C C . SER A 1 221 ? 4.959 -15.133 16.274 1.00 64.88 221 SER A C 1
ATOM 1731 O O . SER A 1 221 ? 6.023 -15.055 16.887 1.00 64.88 221 SER A O 1
ATOM 1733 N N . SER A 1 222 ? 4.856 -14.748 14.994 1.00 61.84 222 SER A N 1
ATOM 1734 C CA . SER A 1 222 ? 5.933 -14.070 14.254 1.00 61.84 222 SER A CA 1
ATOM 1735 C C . SER A 1 222 ? 5.912 -12.547 14.423 1.00 61.84 222 SER A C 1
ATOM 1737 O O . SER A 1 222 ? 6.919 -11.902 14.139 1.00 61.84 222 SER A O 1
ATOM 1739 N N . ALA A 1 223 ? 4.833 -11.969 14.969 1.00 61.81 223 ALA A N 1
ATOM 1740 C CA . ALA A 1 223 ? 4.662 -10.518 15.103 1.00 61.81 223 ALA A CA 1
ATOM 1741 C C . ALA A 1 223 ? 5.793 -9.833 15.895 1.00 61.81 223 ALA A C 1
ATOM 1743 O O . ALA A 1 223 ? 6.146 -8.688 15.612 1.00 61.81 223 ALA A O 1
ATOM 1744 N N . SER A 1 224 ? 6.395 -10.547 16.854 1.00 58.31 224 SER A N 1
ATOM 1745 C CA . SER A 1 224 ? 7.529 -10.075 17.659 1.00 58.31 224 SER A CA 1
ATOM 1746 C C . SER A 1 224 ? 8.906 -10.340 17.037 1.00 58.31 224 SER A C 1
ATOM 1748 O O . SER A 1 224 ? 9.895 -9.785 17.508 1.00 58.31 224 SER A O 1
ATOM 1750 N N . ARG A 1 225 ? 8.995 -11.184 15.999 1.00 64.19 225 ARG A N 1
ATOM 1751 C CA . ARG A 1 225 ? 10.255 -11.608 15.354 1.00 64.19 225 ARG A CA 1
ATOM 1752 C C . ARG A 1 225 ? 10.530 -10.919 14.018 1.00 64.19 225 ARG A C 1
ATOM 1754 O O . ARG A 1 225 ? 11.623 -11.069 13.485 1.00 64.19 225 ARG A O 1
ATOM 1761 N N . GLY A 1 226 ? 9.555 -10.178 13.504 1.00 79.81 226 GLY A N 1
ATOM 1762 C CA . GLY A 1 226 ? 9.609 -9.549 12.193 1.00 79.81 226 GLY A CA 1
ATOM 1763 C C . GLY A 1 226 ? 8.583 -10.168 11.250 1.00 79.81 226 GLY A C 1
ATOM 1764 O O . GLY A 1 226 ? 8.495 -11.390 11.140 1.00 79.81 226 GLY A O 1
ATOM 1765 N N . VAL A 1 227 ? 7.813 -9.324 10.570 1.00 89.62 227 VAL A N 1
ATOM 1766 C CA . VAL A 1 227 ? 6.792 -9.728 9.600 1.00 89.62 227 VAL A CA 1
ATOM 1767 C C . VAL A 1 227 ? 7.169 -9.276 8.192 1.00 89.62 227 VAL A C 1
ATOM 1769 O O . VAL A 1 227 ? 7.967 -8.354 8.021 1.00 89.62 227 VAL A O 1
ATOM 1772 N N . VAL A 1 228 ? 6.578 -9.930 7.192 1.00 90.69 228 VAL A N 1
ATOM 1773 C CA . VAL A 1 228 ? 6.561 -9.466 5.799 1.00 90.69 228 VAL A CA 1
ATOM 1774 C C . VAL A 1 228 ? 5.168 -8.938 5.465 1.00 90.69 228 VAL A C 1
ATOM 1776 O O . VAL A 1 228 ? 4.177 -9.613 5.759 1.00 90.69 228 VAL A O 1
ATOM 1779 N N . GLY A 1 229 ? 5.090 -7.737 4.899 1.00 94.12 229 GLY A N 1
ATOM 1780 C CA . GLY A 1 229 ? 3.843 -7.115 4.462 1.00 94.12 229 GLY A CA 1
ATOM 1781 C C . GLY A 1 229 ? 3.405 -7.561 3.066 1.00 94.12 229 GLY A C 1
ATOM 1782 O O . GLY A 1 229 ? 4.228 -7.858 2.205 1.00 94.12 229 GLY A O 1
ATOM 1783 N N . TYR A 1 230 ? 2.097 -7.564 2.818 1.00 96.81 230 TYR A N 1
ATOM 1784 C CA . TYR A 1 230 ? 1.484 -8.019 1.571 1.00 96.81 230 TYR A CA 1
ATOM 1785 C C . TYR A 1 230 ? 0.394 -7.050 1.120 1.00 96.81 230 TYR A C 1
ATOM 1787 O O . TYR A 1 230 ? -0.444 -6.619 1.918 1.00 96.81 230 TYR A O 1
ATOM 1795 N N . CYS A 1 231 ? 0.336 -6.760 -0.180 1.00 96.75 231 CYS A N 1
ATOM 1796 C CA . CYS A 1 231 ? -0.731 -5.939 -0.738 1.00 96.75 231 CYS A CA 1
ATOM 1797 C C . CYS A 1 231 ? -1.301 -6.502 -2.045 1.00 96.75 231 CYS A C 1
ATOM 1799 O O . CYS A 1 231 ? -0.616 -7.122 -2.859 1.00 96.75 231 CYS A O 1
ATOM 1801 N N . ALA A 1 232 ? -2.587 -6.243 -2.253 1.00 97.81 232 ALA A N 1
ATOM 1802 C CA . ALA A 1 232 ? -3.279 -6.409 -3.518 1.00 97.81 232 ALA A CA 1
ATOM 1803 C C . ALA A 1 232 ? -3.811 -5.045 -3.948 1.00 97.81 232 ALA A C 1
ATOM 1805 O O . ALA A 1 232 ? -4.658 -4.464 -3.268 1.00 97.81 232 ALA A O 1
ATOM 1806 N N . VAL A 1 233 ? -3.309 -4.541 -5.072 1.00 96.62 233 VAL A N 1
ATOM 1807 C CA . VAL A 1 233 ? -3.656 -3.232 -5.633 1.00 96.62 233 VAL A CA 1
ATOM 1808 C C . VAL A 1 233 ? -4.086 -3.428 -7.081 1.00 96.62 233 VAL A C 1
ATOM 1810 O O . VAL A 1 233 ? -3.442 -4.170 -7.821 1.00 96.62 233 VAL A O 1
ATOM 1813 N N . ALA A 1 234 ? -5.171 -2.767 -7.480 1.00 95.06 234 ALA A N 1
ATOM 1814 C CA . ALA A 1 234 ? -5.642 -2.731 -8.858 1.00 95.06 234 ALA A CA 1
ATOM 1815 C C . ALA A 1 234 ? -5.514 -1.325 -9.441 1.00 95.06 234 ALA A C 1
ATOM 1817 O O . ALA A 1 234 ? -5.900 -0.344 -8.808 1.00 95.06 234 ALA A O 1
ATOM 1818 N N . PHE A 1 235 ? -5.039 -1.254 -10.680 1.00 93.81 235 PHE A N 1
ATOM 1819 C CA . PHE A 1 235 ? -5.078 -0.058 -11.511 1.00 93.81 235 PHE A CA 1
ATOM 1820 C C . PHE A 1 235 ? -6.180 -0.250 -12.550 1.00 93.81 235 PHE A C 1
ATOM 1822 O O . PHE A 1 235 ? -6.189 -1.243 -13.276 1.00 93.81 235 PHE A O 1
ATOM 1829 N N . VAL A 1 236 ? -7.138 0.669 -12.598 1.00 90.69 236 VAL A N 1
ATOM 1830 C CA . VAL A 1 236 ? -8.337 0.560 -13.431 1.00 90.69 236 VAL A CA 1
ATOM 1831 C C . VAL A 1 236 ? -8.613 1.864 -14.166 1.00 90.69 236 VAL A C 1
ATOM 1833 O O . VAL A 1 236 ? -8.196 2.943 -13.749 1.00 90.69 236 VAL A O 1
ATOM 1836 N N . LYS A 1 237 ? -9.352 1.765 -15.269 1.00 87.44 237 LYS A N 1
ATOM 1837 C CA . LYS A 1 237 ? -9.873 2.917 -16.007 1.00 87.44 237 LYS A CA 1
ATOM 1838 C C . LYS A 1 237 ? -11.024 3.542 -15.223 1.00 87.44 237 LYS A C 1
ATOM 1840 O O . LYS A 1 237 ? -11.987 2.852 -14.883 1.00 87.44 237 LYS A O 1
ATOM 1845 N N . SER A 1 238 ? -10.950 4.838 -14.932 1.00 75.38 238 SER A N 1
ATOM 1846 C CA . SER A 1 238 ? -12.090 5.585 -14.398 1.00 75.38 238 SER A CA 1
ATOM 1847 C C . SER A 1 238 ? -13.231 5.536 -15.420 1.00 75.38 238 SER A C 1
ATOM 1849 O O . SER A 1 238 ? -13.034 5.911 -16.578 1.00 75.38 238 SER A O 1
ATOM 1851 N N . GLY A 1 239 ? -14.414 5.055 -15.030 1.00 58.81 239 GLY A N 1
ATOM 1852 C CA . GLY A 1 239 ? -15.587 5.084 -15.907 1.00 58.81 239 GLY A CA 1
ATOM 1853 C C . GLY A 1 239 ? -15.908 6.512 -16.363 1.00 58.81 239 GLY A C 1
ATOM 1854 O O . GLY A 1 239 ? -15.658 7.462 -15.623 1.00 58.81 239 GLY A O 1
ATOM 1855 N N . LYS A 1 240 ? -16.468 6.667 -17.571 1.00 39.31 240 LYS A N 1
ATOM 1856 C CA . LYS A 1 240 ? -17.002 7.953 -18.043 1.00 39.31 240 LYS A CA 1
ATOM 1857 C C . LYS A 1 240 ? -18.138 8.381 -17.111 1.00 39.31 240 LYS A C 1
ATOM 1859 O O . LYS A 1 240 ? -19.262 7.905 -17.251 1.00 39.31 240 LYS A O 1
ATOM 1864 N N . SER A 1 241 ? -17.863 9.255 -16.152 1.00 35.50 241 SER A N 1
ATOM 1865 C CA . SER A 1 241 ? -18.912 10.055 -15.529 1.00 35.50 241 SER A CA 1
ATOM 1866 C C . SER A 1 241 ? -19.467 10.986 -16.603 1.00 35.50 241 SER A C 1
ATOM 1868 O O . SER A 1 241 ? -18.697 11.707 -17.231 1.00 35.50 241 SER A O 1
ATOM 1870 N N . ASN A 1 242 ? -20.779 10.941 -16.842 1.00 28.77 242 ASN A N 1
ATOM 1871 C CA . ASN A 1 242 ? -21.472 11.893 -17.707 1.00 28.77 242 ASN A CA 1
ATOM 1872 C C . ASN A 1 242 ? -21.103 13.321 -17.286 1.00 28.77 242 ASN A C 1
ATOM 1874 O O . ASN A 1 242 ? -21.516 13.777 -16.219 1.00 28.77 242 ASN A O 1
ATOM 1878 N N . GLU A 1 243 ? -20.332 14.005 -18.129 1.00 30.83 243 GLU A N 1
ATOM 1879 C CA . GLU A 1 243 ? -20.088 15.437 -18.045 1.00 30.83 243 GLU A CA 1
ATOM 1880 C C . GLU A 1 243 ? -21.444 16.149 -18.088 1.00 30.83 243 GLU A C 1
ATOM 1882 O O . GLU A 1 243 ? -22.119 16.205 -19.117 1.00 30.83 243 GLU A O 1
ATOM 1887 N N . ARG A 1 244 ? -21.884 16.671 -16.941 1.00 31.06 244 ARG A N 1
ATOM 1888 C CA . ARG A 1 244 ? -22.853 17.761 -16.936 1.00 31.06 244 ARG A CA 1
ATOM 1889 C C . ARG A 1 244 ? -22.067 19.035 -17.205 1.00 31.06 244 ARG A C 1
ATOM 1891 O O . ARG A 1 244 ? -21.296 19.472 -16.359 1.00 31.06 244 ARG A O 1
ATOM 1898 N N . ASN A 1 245 ? -22.274 19.544 -18.417 1.00 33.53 245 ASN A N 1
ATOM 1899 C CA . ASN A 1 245 ? -21.951 20.874 -18.920 1.00 33.53 245 ASN A CA 1
ATOM 1900 C C . ASN A 1 245 ? -21.616 21.897 -17.832 1.00 33.53 245 ASN A C 1
ATOM 1902 O O . ASN A 1 245 ? -22.503 22.285 -17.078 1.00 33.53 245 ASN A O 1
ATOM 1906 N N . ASN A 1 246 ? -20.396 22.424 -17.872 1.00 29.03 246 ASN A N 1
ATOM 1907 C CA . ASN A 1 246 ? -20.133 23.810 -17.508 1.00 29.03 246 ASN A CA 1
ATOM 1908 C C . ASN A 1 246 ? -19.204 24.398 -18.576 1.00 29.03 246 ASN A C 1
ATOM 1910 O O . ASN A 1 246 ? -18.075 23.945 -18.755 1.00 29.03 246 ASN A O 1
ATOM 1914 N N . ASN A 1 247 ? -19.748 25.351 -19.334 1.00 28.31 247 ASN A N 1
ATOM 1915 C CA . ASN A 1 247 ? -19.060 26.103 -20.380 1.00 28.31 247 ASN A CA 1
ATOM 1916 C C . ASN A 1 247 ? -17.841 26.851 -19.812 1.00 28.31 247 ASN A C 1
ATOM 1918 O O . ASN A 1 247 ? -17.977 27.494 -18.769 1.00 28.31 247 ASN A O 1
ATOM 1922 N N . PRO A 1 248 ? -16.698 26.864 -20.518 1.00 30.80 248 PRO A N 1
ATOM 1923 C CA . PRO A 1 248 ? -15.585 27.742 -20.214 1.00 30.80 248 PRO A CA 1
ATOM 1924 C C . PRO A 1 248 ? -15.704 29.010 -21.062 1.00 30.80 248 PRO A C 1
ATOM 1926 O O . PRO A 1 248 ? -15.355 28.998 -22.233 1.00 30.80 248 PRO A O 1
ATOM 1929 N N . ASP A 1 249 ? -16.212 30.090 -20.477 1.00 27.80 249 ASP A N 1
ATOM 1930 C CA . ASP A 1 249 ? -15.993 31.448 -20.982 1.00 27.80 249 ASP A CA 1
ATOM 1931 C C . ASP A 1 249 ? -16.293 32.447 -19.862 1.00 27.80 249 ASP A C 1
ATOM 1933 O O . ASP A 1 249 ? -17.451 32.779 -19.613 1.00 27.80 249 ASP A O 1
ATOM 1937 N N . GLN A 1 250 ? -15.244 32.894 -19.165 1.00 28.66 250 GLN A N 1
ATOM 1938 C CA . GLN A 1 250 ? -14.966 34.312 -18.897 1.00 28.66 250 GLN A CA 1
ATOM 1939 C C . GLN A 1 250 ? -13.693 34.468 -18.049 1.00 28.66 250 GLN A C 1
ATOM 1941 O O . GLN A 1 250 ? -13.677 34.223 -16.850 1.00 28.66 250 GLN A O 1
ATOM 1946 N N . GLN A 1 251 ? -12.636 34.839 -18.774 1.00 27.62 251 GLN A N 1
ATOM 1947 C CA . GLN A 1 251 ? -11.541 35.758 -18.455 1.00 27.62 251 GLN A CA 1
ATOM 1948 C C . GLN A 1 251 ? -11.002 35.874 -17.020 1.00 27.62 251 GLN A C 1
ATOM 1950 O O . GLN A 1 251 ? -11.664 36.321 -16.088 1.00 27.62 251 GLN A O 1
ATOM 1955 N N . GLU A 1 252 ? -9.697 35.599 -16.963 1.00 30.00 252 GLU A N 1
ATOM 1956 C CA . GLU A 1 252 ? -8.676 36.183 -16.097 1.00 30.00 252 GLU A CA 1
ATOM 1957 C C . GLU A 1 252 ? -9.059 37.528 -15.463 1.00 30.00 252 GLU A C 1
ATOM 1959 O O . GLU A 1 252 ? -9.309 38.516 -16.150 1.00 30.00 252 GLU A O 1
ATOM 1964 N N . ASN A 1 253 ? -8.942 37.584 -14.138 1.00 24.59 253 ASN A N 1
ATOM 1965 C CA . ASN A 1 253 ? -8.252 38.692 -13.501 1.00 24.59 253 ASN A CA 1
ATOM 1966 C C . ASN A 1 253 ? -7.411 38.160 -12.343 1.00 24.59 253 ASN A C 1
ATOM 1968 O O . ASN A 1 253 ? -7.895 37.526 -11.408 1.00 24.59 253 ASN A O 1
ATOM 1972 N N . SER A 1 254 ? -6.119 38.423 -12.473 1.00 29.80 254 SER A N 1
ATOM 1973 C CA . SER A 1 254 ? -5.113 38.360 -11.433 1.00 29.80 254 SER A CA 1
ATOM 1974 C C . SER A 1 254 ? -5.536 39.194 -10.229 1.00 29.80 254 SER A C 1
ATOM 1976 O O . SER A 1 254 ? -5.627 40.412 -10.342 1.00 29.80 254 SER A O 1
ATOM 1978 N N . GLU A 1 255 ? -5.691 38.559 -9.076 1.00 26.00 255 GLU A N 1
ATOM 1979 C CA . GLU A 1 255 ? -5.522 39.212 -7.784 1.00 26.00 255 GLU A CA 1
ATOM 1980 C C . GLU A 1 255 ? -4.999 38.175 -6.791 1.00 26.00 255 GLU A C 1
ATOM 1982 O O . GLU A 1 255 ? -5.607 37.137 -6.527 1.00 26.00 255 GLU A O 1
ATOM 1987 N N . SER A 1 256 ? -3.796 38.457 -6.301 1.00 34.62 256 SER A N 1
ATOM 1988 C CA . SER A 1 256 ? -3.187 37.854 -5.126 1.00 34.62 256 SER A CA 1
ATOM 1989 C C . SER A 1 256 ? -4.206 37.748 -3.996 1.00 34.62 256 SER A C 1
ATOM 1991 O O . SER A 1 256 ? -4.646 38.773 -3.481 1.00 34.62 256 SER A O 1
ATOM 1993 N N . ASN A 1 257 ? -4.538 36.529 -3.583 1.00 26.41 257 ASN A N 1
ATOM 1994 C CA . ASN A 1 257 ? -5.225 36.305 -2.323 1.00 26.41 257 ASN A CA 1
ATOM 1995 C C . ASN A 1 257 ? -4.438 35.300 -1.496 1.00 26.41 257 ASN A C 1
ATOM 1997 O O . ASN A 1 257 ? -4.322 34.122 -1.836 1.00 26.41 257 ASN A O 1
ATOM 2001 N N . ASP A 1 258 ? -3.882 35.848 -0.420 1.00 26.83 258 ASP A N 1
ATOM 2002 C CA . ASP A 1 258 ? -3.354 35.157 0.738 1.00 26.83 258 ASP A CA 1
ATOM 2003 C C . ASP A 1 258 ? -4.145 33.889 1.062 1.00 26.83 258 ASP A C 1
ATOM 2005 O O . ASP A 1 258 ? -5.373 33.882 1.188 1.00 26.83 258 ASP A O 1
ATOM 2009 N N . THR A 1 259 ? -3.391 32.816 1.264 1.00 29.64 259 THR A N 1
ATOM 2010 C CA . THR A 1 259 ? -3.818 31.577 1.899 1.00 29.64 259 THR A CA 1
ATOM 2011 C C . THR A 1 259 ? -4.437 31.862 3.269 1.00 29.64 259 THR A C 1
ATOM 2013 O O . THR A 1 259 ? -3.734 31.900 4.279 1.00 29.64 259 THR A O 1
ATOM 2016 N N . LYS A 1 260 ? -5.761 32.023 3.328 1.00 29.45 260 LYS A N 1
ATOM 2017 C CA . LYS A 1 260 ? -6.518 31.753 4.551 1.00 29.45 260 LYS A CA 1
ATOM 2018 C C . LYS A 1 260 ? -6.682 30.243 4.671 1.00 29.45 260 LYS A C 1
ATOM 2020 O O . LYS A 1 260 ? -7.312 29.606 3.834 1.00 29.45 260 LYS A O 1
ATOM 2025 N N . GLU A 1 261 ? -6.043 29.689 5.694 1.00 36.31 261 GLU A N 1
ATOM 2026 C CA . GLU A 1 261 ? -6.186 28.306 6.140 1.00 36.31 261 GLU A CA 1
ATOM 2027 C C . GLU A 1 261 ? -7.681 27.996 6.337 1.00 36.31 261 GLU A C 1
ATOM 2029 O O . GLU A 1 261 ? -8.306 28.529 7.250 1.00 36.31 261 GLU A O 1
ATOM 2034 N N . ASN A 1 262 ? -8.277 27.174 5.466 1.00 36.44 262 ASN A N 1
ATOM 2035 C CA . ASN A 1 262 ? -9.621 26.649 5.702 1.00 36.44 262 ASN A CA 1
ATOM 2036 C C . ASN A 1 262 ? -9.543 25.669 6.877 1.00 36.44 262 ASN A C 1
ATOM 2038 O O . ASN A 1 262 ? -9.029 24.558 6.750 1.00 36.44 262 ASN A O 1
ATOM 2042 N N . GLU A 1 263 ? -10.018 26.117 8.031 1.00 54.72 263 GLU A N 1
ATOM 2043 C CA . GLU A 1 263 ? -10.153 25.325 9.244 1.00 54.72 263 GLU A CA 1
ATOM 2044 C C . GLU A 1 263 ? -11.164 24.191 8.992 1.00 54.72 263 GLU A C 1
ATOM 2046 O O . GLU A 1 263 ? -12.319 24.430 8.632 1.00 54.72 263 GLU A O 1
ATOM 2051 N N . TYR A 1 264 ? -10.708 22.941 9.110 1.00 66.94 264 TYR A N 1
ATOM 2052 C CA . TYR A 1 264 ? -11.543 21.752 8.941 1.00 66.94 264 TYR A CA 1
ATOM 2053 C C . TYR A 1 264 ? -12.708 21.799 9.942 1.00 66.94 264 TYR A C 1
ATOM 2055 O O . TYR A 1 264 ? -12.483 21.804 11.153 1.00 66.94 264 TYR A O 1
ATOM 2063 N N . SER A 1 265 ? -13.949 21.863 9.452 1.00 81.81 265 SER A N 1
ATOM 2064 C CA . SER A 1 265 ? -15.141 22.030 10.290 1.00 81.81 265 SER A CA 1
ATOM 2065 C C . SER A 1 265 ? -16.241 21.035 9.923 1.00 81.81 265 SER A C 1
ATOM 2067 O O . SER A 1 265 ? -16.478 20.738 8.754 1.00 81.81 265 SER A O 1
ATOM 2069 N N . LEU A 1 266 ? -16.919 20.518 10.950 1.00 89.44 266 LEU A N 1
ATOM 2070 C CA . LEU A 1 266 ? -18.098 19.662 10.828 1.00 89.44 266 LEU A CA 1
ATOM 2071 C C . LEU A 1 266 ? -19.322 20.400 11.367 1.00 89.44 266 LEU A C 1
ATOM 2073 O O . LEU A 1 266 ? -19.235 21.120 12.366 1.00 89.44 266 LEU A O 1
ATOM 2077 N N . THR A 1 267 ? -20.473 20.188 10.735 1.00 93.44 267 THR A N 1
ATOM 2078 C CA . THR A 1 267 ? -21.760 20.695 11.221 1.00 93.44 267 THR A CA 1
ATOM 2079 C C . THR A 1 267 ? -22.205 19.944 12.477 1.00 93.44 267 THR A C 1
ATOM 2081 O O . THR A 1 267 ? -21.804 18.805 12.717 1.00 93.44 267 THR A O 1
ATOM 2084 N N . GLU A 1 268 ? -23.093 20.543 13.272 1.00 90.94 268 GLU A N 1
ATOM 2085 C CA . GLU A 1 268 ? -23.665 19.883 14.455 1.00 90.94 268 GLU A CA 1
ATOM 2086 C C . GLU A 1 268 ? -24.365 18.558 14.104 1.00 90.94 268 GLU A C 1
ATOM 2088 O O . GLU A 1 268 ? -24.255 17.579 14.835 1.00 90.94 268 GLU A O 1
ATOM 2093 N N . GLN A 1 269 ? -25.024 18.474 12.944 1.00 93.31 269 GLN A N 1
ATOM 2094 C CA . GLN A 1 269 ? -25.661 17.233 12.489 1.00 93.31 269 GLN A CA 1
ATOM 2095 C C . GLN A 1 269 ? -24.634 16.131 12.193 1.00 93.31 269 GLN A C 1
ATOM 2097 O O . GLN A 1 269 ? -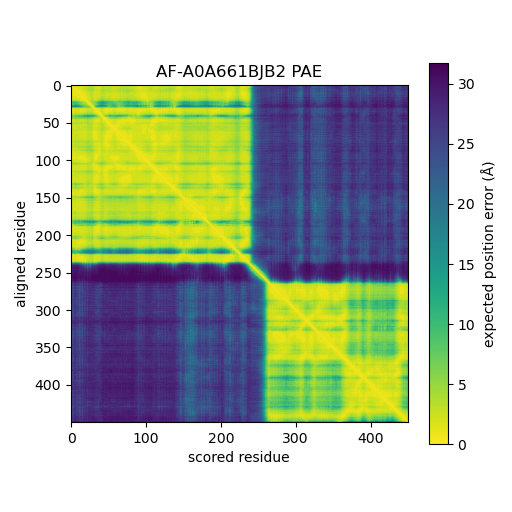24.843 14.982 12.582 1.00 93.31 269 GLN A O 1
ATOM 2102 N N . GLN A 1 270 ? -23.510 16.483 11.563 1.00 95.31 270 GLN A N 1
ATOM 2103 C CA . GLN A 1 270 ? -22.409 15.555 11.283 1.00 95.31 270 GLN A CA 1
ATOM 2104 C C . GLN A 1 270 ? -21.748 15.063 12.579 1.00 95.31 270 GLN A C 1
ATOM 2106 O O . GLN A 1 270 ? -21.514 13.866 12.736 1.00 95.31 270 GLN A O 1
ATOM 2111 N N . LYS A 1 271 ? -21.503 15.961 13.540 1.00 96.88 271 LYS A N 1
ATOM 2112 C CA . LYS A 1 271 ? -20.955 15.596 14.857 1.00 96.88 271 LYS A CA 1
ATOM 2113 C C . LYS A 1 271 ? -21.890 14.651 15.620 1.00 96.88 271 LYS A C 1
ATOM 2115 O O . LYS A 1 271 ? -21.447 13.601 16.083 1.00 96.88 271 LYS A O 1
ATOM 2120 N N . LEU A 1 272 ? -23.191 14.964 15.676 1.00 96.38 272 LEU A N 1
ATOM 2121 C CA . LEU A 1 272 ? -24.206 14.097 16.291 1.00 96.38 272 LEU A CA 1
ATOM 2122 C C . LEU A 1 272 ? -24.255 12.719 15.630 1.00 96.38 272 LEU A C 1
ATOM 2124 O O . LEU A 1 272 ? -24.372 11.712 16.326 1.00 96.38 272 LEU A O 1
ATOM 2128 N N . TYR A 1 273 ? -24.171 12.667 14.299 1.00 97.00 273 TYR A N 1
ATOM 2129 C CA . TYR A 1 273 ? -24.119 11.410 13.559 1.00 97.00 273 TYR A CA 1
ATOM 2130 C C . TYR A 1 273 ? -22.915 10.560 13.983 1.00 97.00 273 TYR A C 1
ATOM 2132 O O . TYR A 1 273 ? -23.080 9.385 14.298 1.00 97.00 273 TYR A O 1
ATOM 2140 N N . LEU A 1 274 ? -21.719 11.151 14.053 1.00 98.00 274 LEU A N 1
ATOM 2141 C CA . LEU A 1 274 ? -20.496 10.434 14.424 1.00 98.00 274 LEU A CA 1
ATOM 2142 C C . LEU A 1 274 ? -20.521 9.932 15.874 1.00 98.00 274 LEU A C 1
ATOM 2144 O O . LEU A 1 274 ? -20.099 8.805 16.127 1.00 98.00 274 LEU A O 1
ATOM 2148 N N . LEU A 1 275 ? -21.051 10.721 16.815 1.00 98.25 275 LEU A N 1
ATOM 2149 C CA . LEU A 1 275 ? -21.205 10.288 18.210 1.00 98.25 275 LEU A CA 1
ATOM 2150 C C . LEU A 1 275 ? -22.190 9.123 18.336 1.00 98.25 275 LEU A C 1
ATOM 2152 O O . LEU A 1 275 ? -21.874 8.121 18.975 1.00 98.25 275 LEU A O 1
ATOM 2156 N N . LYS A 1 276 ? -23.349 9.210 17.670 1.00 97.19 276 LYS A N 1
ATOM 2157 C CA . LYS A 1 276 ? -24.327 8.112 17.632 1.00 97.19 276 LYS A CA 1
ATOM 2158 C C . LYS A 1 276 ? -23.734 6.858 17.007 1.00 97.19 276 LYS A C 1
ATOM 2160 O O . LYS A 1 276 ? -23.868 5.777 17.567 1.00 97.19 276 LYS A O 1
ATOM 2165 N N . LEU A 1 277 ? -23.007 7.012 15.902 1.00 98.00 277 LEU A N 1
ATOM 2166 C CA . LEU A 1 277 ? -22.325 5.903 15.254 1.00 98.00 277 LEU A CA 1
ATOM 2167 C C . LEU A 1 277 ? -21.313 5.237 16.196 1.00 98.00 277 LEU A C 1
ATOM 2169 O O . LEU A 1 277 ? -21.291 4.011 16.294 1.00 98.00 277 LEU A O 1
ATOM 2173 N N . ALA A 1 278 ? -20.494 6.018 16.907 1.00 98.06 278 ALA A N 1
ATOM 2174 C CA . ALA A 1 278 ? -19.536 5.493 17.878 1.00 98.06 278 ALA A CA 1
ATOM 2175 C C . ALA A 1 278 ? -20.237 4.724 19.013 1.00 98.06 278 ALA A C 1
ATOM 2177 O O . ALA A 1 278 ? -19.838 3.602 19.336 1.00 98.06 278 ALA A O 1
ATOM 2178 N N . ARG A 1 279 ? -21.312 5.298 19.568 1.00 97.75 279 ARG A N 1
ATOM 2179 C CA . ARG A 1 279 ? -22.159 4.707 20.615 1.00 97.75 279 ARG A CA 1
ATOM 2180 C C . ARG A 1 279 ? -22.761 3.375 20.180 1.00 97.75 279 ARG A C 1
ATOM 2182 O O . ARG A 1 279 ? -22.500 2.353 20.813 1.00 97.75 279 ARG A O 1
ATOM 2189 N N . GLU A 1 280 ? -23.499 3.376 19.074 1.00 97.38 280 GLU A N 1
ATOM 2190 C CA . GLU A 1 280 ? -24.150 2.190 18.507 1.00 97.38 280 GLU A CA 1
ATOM 2191 C C . GLU A 1 280 ? -23.134 1.095 18.182 1.00 97.38 280 GLU A C 1
ATOM 2193 O O . GLU A 1 280 ? -23.368 -0.085 18.446 1.00 97.38 280 GLU A O 1
ATOM 2198 N N . THR A 1 281 ? -21.973 1.487 17.653 1.00 97.75 281 THR A N 1
ATOM 2199 C CA . THR A 1 281 ? -20.882 0.560 17.354 1.00 97.75 281 THR A CA 1
ATOM 2200 C C . THR A 1 281 ? -20.362 -0.115 18.617 1.00 97.75 281 THR A C 1
ATOM 2202 O O . THR A 1 281 ? -20.219 -1.338 18.631 1.00 97.75 281 THR A O 1
ATOM 2205 N N . ILE A 1 282 ? -20.071 0.655 19.671 1.00 98.00 282 ILE A N 1
ATOM 2206 C CA . ILE A 1 282 ? -19.573 0.110 20.940 1.00 98.00 282 ILE A CA 1
ATOM 2207 C C . ILE A 1 282 ? -20.618 -0.817 21.552 1.00 98.00 282 ILE A C 1
ATOM 2209 O O . ILE A 1 282 ? -20.295 -1.950 21.896 1.00 98.00 282 ILE A O 1
ATOM 2213 N N . GLU A 1 283 ? -21.874 -0.385 21.637 1.00 97.25 283 GLU A N 1
ATOM 2214 C CA . GLU A 1 283 ? -22.946 -1.197 22.208 1.00 97.25 283 GLU A CA 1
ATOM 2215 C C . GLU A 1 283 ? -23.139 -2.515 21.457 1.00 97.25 283 GLU A C 1
ATOM 2217 O O . GLU A 1 283 ? -23.194 -3.579 22.078 1.00 97.25 283 GLU A O 1
ATOM 2222 N N . LYS A 1 284 ? -23.196 -2.464 20.121 1.00 97.38 284 LYS A N 1
ATOM 2223 C CA . LYS A 1 284 ? -23.350 -3.662 19.292 1.00 97.38 284 LYS A CA 1
ATOM 2224 C C . LYS A 1 284 ? -22.162 -4.608 19.458 1.00 97.38 284 LYS A C 1
ATOM 2226 O O . LYS A 1 284 ? -22.353 -5.815 19.612 1.00 97.38 284 LYS A O 1
ATOM 2231 N N . TYR A 1 285 ? -20.947 -4.066 19.472 1.00 97.19 285 TYR A N 1
ATOM 2232 C CA . TYR A 1 285 ? -19.744 -4.874 19.609 1.00 97.19 285 TYR A CA 1
ATOM 2233 C C . TYR A 1 285 ? -19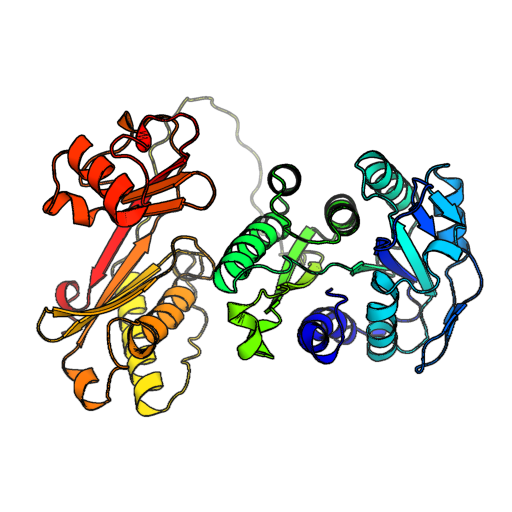.633 -5.509 21.000 1.00 97.19 285 TYR A C 1
ATOM 2235 O O . TYR A 1 285 ? -19.320 -6.689 21.101 1.00 97.19 285 TYR A O 1
ATOM 2243 N N . ILE A 1 286 ? -19.938 -4.781 22.077 1.00 96.69 286 ILE A N 1
ATOM 2244 C CA . ILE A 1 286 ? -19.873 -5.326 23.441 1.00 96.69 286 ILE A CA 1
ATOM 2245 C C . ILE A 1 286 ? -20.974 -6.366 23.692 1.00 96.69 286 ILE A C 1
ATOM 2247 O O . ILE A 1 286 ? -20.691 -7.408 24.279 1.00 96.69 286 ILE A O 1
ATOM 2251 N N . ARG A 1 287 ? -22.207 -6.133 23.220 1.00 96.19 287 ARG A N 1
ATOM 2252 C CA . ARG A 1 287 ? -23.338 -7.052 23.454 1.00 96.19 287 ARG A CA 1
ATOM 2253 C C . ARG A 1 287 ? -23.302 -8.302 22.572 1.00 96.19 287 ARG A C 1
ATOM 2255 O O . ARG A 1 287 ? -23.686 -9.375 23.025 1.00 96.19 287 ARG A O 1
ATOM 2262 N N . ALA A 1 288 ? -22.877 -8.171 21.314 1.00 94.00 288 ALA A N 1
ATOM 2263 C CA . ALA A 1 288 ? -22.995 -9.239 20.314 1.00 94.00 288 ALA A CA 1
ATOM 2264 C C . ALA A 1 288 ? -21.659 -9.686 19.696 1.00 94.00 288 ALA A C 1
ATOM 2266 O O . ALA A 1 288 ? -21.644 -10.634 18.915 1.00 94.00 288 ALA A O 1
ATOM 2267 N N . ASN A 1 289 ? -20.538 -9.027 20.019 1.00 92.12 289 ASN A N 1
ATOM 2268 C CA . ASN A 1 289 ? -19.245 -9.219 19.346 1.00 92.12 289 ASN A CA 1
ATOM 2269 C C . ASN A 1 289 ? -19.340 -9.051 17.816 1.00 92.12 289 ASN A C 1
ATOM 2271 O O . ASN A 1 289 ? -18.626 -9.694 17.045 1.00 92.12 289 ASN A O 1
ATOM 2275 N N . GLU A 1 290 ? -20.245 -8.176 17.375 1.00 92.94 290 GLU A N 1
ATOM 2276 C CA . GLU A 1 290 ? -20.479 -7.870 15.971 1.00 92.94 290 GLU A CA 1
ATOM 2277 C C . GLU A 1 290 ? -19.995 -6.464 15.636 1.00 92.94 290 GLU A C 1
ATOM 2279 O O . GLU A 1 290 ? -20.367 -5.478 16.275 1.00 92.94 290 GLU A O 1
ATOM 2284 N N . LYS A 1 291 ? -19.208 -6.360 14.566 1.00 92.38 291 LYS A N 1
ATOM 2285 C CA . LYS A 1 291 ? -18.832 -5.070 13.994 1.00 92.38 291 LYS A CA 1
ATOM 2286 C C . LYS A 1 291 ? -20.042 -4.462 13.278 1.00 92.38 291 LYS A C 1
ATOM 2288 O O . LYS A 1 291 ? -20.667 -5.114 12.443 1.00 92.38 291 LYS A O 1
ATOM 2293 N N . LEU A 1 292 ? -20.390 -3.219 13.616 1.00 92.88 292 LEU A N 1
ATOM 2294 C CA . LEU A 1 292 ? -21.431 -2.476 12.908 1.00 92.88 292 LEU A CA 1
ATOM 2295 C C . LEU A 1 292 ? -20.957 -2.159 11.480 1.00 92.88 292 LEU A C 1
ATOM 2297 O O . LEU A 1 292 ? -19.848 -1.676 11.280 1.00 92.88 292 LEU A O 1
ATOM 2301 N N . GLU A 1 293 ? -21.790 -2.404 10.478 1.00 92.75 293 GLU A N 1
ATOM 2302 C CA . GLU A 1 293 ? -21.521 -1.985 9.099 1.00 92.75 293 GLU A CA 1
ATOM 2303 C C . GLU A 1 293 ? -22.502 -0.859 8.755 1.00 92.75 293 GLU A C 1
ATOM 2305 O O . GLU A 1 293 ? -23.628 -1.148 8.346 1.00 92.75 293 GLU A O 1
ATOM 2310 N N . PRO A 1 294 ? -22.142 0.414 9.017 1.00 90.69 294 PRO A N 1
ATOM 2311 C CA . PRO A 1 294 ? -23.018 1.540 8.722 1.00 90.69 294 PRO A CA 1
ATOM 2312 C C . PRO A 1 294 ? -23.190 1.708 7.211 1.00 90.69 294 PRO A C 1
ATOM 2314 O O . PRO A 1 294 ? -22.248 1.509 6.438 1.00 90.69 294 PRO A O 1
ATOM 2317 N N . GLU A 1 295 ? -24.384 2.119 6.787 1.00 91.75 295 GLU A N 1
ATOM 2318 C CA . GLU A 1 295 ? -24.597 2.551 5.408 1.00 91.75 295 GLU A CA 1
ATOM 2319 C C . GLU A 1 295 ? -23.712 3.762 5.096 1.00 91.75 295 GLU A C 1
ATOM 2321 O O . GLU A 1 295 ? -23.471 4.615 5.952 1.00 91.75 295 GLU A O 1
ATOM 2326 N N . LYS A 1 296 ? -23.210 3.837 3.859 1.00 93.31 296 LYS A N 1
ATOM 2327 C CA . LYS A 1 296 ? -22.367 4.954 3.433 1.00 93.31 296 LYS A CA 1
ATOM 2328 C C . LYS A 1 296 ? -23.186 6.257 3.480 1.00 93.31 296 LYS A C 1
ATOM 2330 O O . LYS A 1 296 ? -24.163 6.348 2.736 1.00 93.31 296 LYS A O 1
ATOM 2335 N N . PRO A 1 297 ? -22.770 7.274 4.258 1.00 91.94 297 PRO A N 1
ATOM 2336 C CA . PRO A 1 297 ? -23.459 8.559 4.284 1.00 91.94 297 PRO A CA 1
ATOM 2337 C C . PRO A 1 297 ? -23.407 9.259 2.924 1.00 91.94 297 PRO A C 1
ATOM 2339 O O . PRO A 1 297 ? -22.372 9.242 2.252 1.00 91.94 297 PRO A O 1
ATOM 2342 N N . ASP A 1 298 ? -24.495 9.929 2.552 1.00 92.62 298 ASP A N 1
ATOM 2343 C CA . ASP A 1 298 ? -24.533 10.856 1.413 1.00 92.62 298 ASP A CA 1
ATOM 2344 C C . ASP A 1 298 ? -24.050 12.254 1.842 1.00 92.62 298 ASP A C 1
ATOM 2346 O O . ASP A 1 298 ? -24.758 13.252 1.739 1.00 92.62 298 ASP A O 1
ATOM 2350 N N . ASP A 1 299 ? -22.852 12.309 2.430 1.00 91.69 299 ASP A N 1
ATOM 2351 C CA . ASP A 1 299 ? -22.229 13.536 2.926 1.00 91.69 299 ASP A CA 1
ATOM 2352 C C . ASP A 1 299 ? -20.721 13.484 2.669 1.00 91.69 299 ASP A C 1
ATOM 2354 O O . ASP A 1 299 ? -20.023 12.600 3.173 1.00 91.69 299 ASP A O 1
ATOM 2358 N N . ALA A 1 300 ? -20.223 14.436 1.874 1.00 86.56 300 ALA A N 1
ATOM 2359 C CA . ALA A 1 300 ? -18.830 14.495 1.443 1.00 86.56 300 ALA A CA 1
ATOM 2360 C C . ALA A 1 300 ? -17.839 14.577 2.617 1.00 86.56 300 ALA A C 1
ATOM 2362 O O . ALA A 1 300 ? -16.811 13.906 2.573 1.00 86.56 300 ALA A O 1
ATOM 2363 N N . ASN A 1 301 ? -18.168 15.319 3.680 1.00 88.44 301 ASN A N 1
ATOM 2364 C CA . ASN A 1 301 ? -17.273 15.513 4.826 1.00 88.44 301 ASN A CA 1
ATOM 2365 C C . ASN A 1 301 ? -17.170 14.245 5.682 1.00 88.44 301 ASN A C 1
ATOM 2367 O O . ASN A 1 301 ? -16.154 14.007 6.329 1.00 88.44 301 ASN A O 1
ATOM 2371 N N . LEU A 1 302 ? -18.223 13.421 5.700 1.00 92.12 302 LEU A N 1
ATOM 2372 C CA . LEU A 1 302 ? -18.228 12.153 6.431 1.00 92.12 302 LEU A CA 1
ATOM 2373 C C . LEU A 1 302 ? -17.512 11.038 5.667 1.00 92.12 302 LEU A C 1
ATOM 2375 O O . LEU A 1 302 ? -17.032 10.096 6.297 1.00 92.12 302 LEU A O 1
ATOM 2379 N N . VAL A 1 303 ? -17.461 11.122 4.332 1.00 93.12 303 VAL A N 1
ATOM 2380 C CA . VAL A 1 303 ? -16.810 10.118 3.473 1.00 93.12 303 VAL A CA 1
ATOM 2381 C C . VAL A 1 303 ? -15.390 10.496 3.045 1.00 93.12 303 VAL A C 1
ATOM 2383 O O . VAL A 1 303 ? -14.748 9.704 2.355 1.00 93.12 303 VAL A O 1
ATOM 2386 N N . GLU A 1 304 ? -14.911 11.675 3.438 1.00 87.38 304 GLU A N 1
ATOM 2387 C CA . GLU A 1 304 ? -13.513 12.085 3.311 1.00 87.38 304 GLU A CA 1
ATOM 2388 C C . GLU A 1 304 ? -12.649 11.365 4.354 1.00 87.38 304 GLU A C 1
ATOM 2390 O O . GLU A 1 304 ? -13.088 11.114 5.480 1.00 87.38 304 GLU A O 1
ATOM 2395 N N . ASP A 1 305 ? -11.421 11.010 3.977 1.00 88.25 305 ASP A N 1
ATOM 2396 C CA . ASP A 1 305 ? -10.498 10.335 4.881 1.00 88.25 305 ASP A CA 1
ATOM 2397 C C . ASP A 1 305 ? -10.049 11.290 5.994 1.00 88.25 305 ASP A C 1
ATOM 2399 O O . ASP A 1 305 ? -9.574 12.397 5.732 1.00 88.25 305 ASP A O 1
ATOM 2403 N N . ALA A 1 306 ? -10.124 10.839 7.248 1.00 87.31 306 ALA A N 1
ATOM 2404 C CA . ALA A 1 306 ? -9.717 11.643 8.397 1.00 87.31 306 ALA A CA 1
ATOM 2405 C C . ALA A 1 306 ? -8.999 10.804 9.460 1.00 87.31 306 ALA A C 1
ATOM 2407 O O . ALA A 1 306 ? -9.292 9.625 9.657 1.00 87.31 306 ALA A O 1
ATOM 2408 N N . ALA A 1 307 ? -8.046 11.422 10.162 1.00 87.88 307 ALA A N 1
ATOM 2409 C CA . ALA A 1 307 ? -7.458 10.839 11.363 1.00 87.88 307 ALA A CA 1
ATOM 2410 C C . ALA A 1 307 ? -8.358 11.161 12.554 1.00 87.88 307 ALA A C 1
ATOM 2412 O O . ALA A 1 307 ? -8.722 12.319 12.757 1.00 87.88 307 ALA A O 1
ATOM 2413 N N . VAL A 1 308 ? -8.698 10.153 13.356 1.00 93.31 308 VAL A N 1
ATOM 2414 C CA . VAL A 1 308 ? -9.549 10.348 14.531 1.00 93.31 308 VAL A CA 1
ATOM 2415 C C . VAL A 1 308 ? -8.986 9.668 15.762 1.00 93.31 308 VAL A C 1
ATOM 2417 O O . VAL A 1 308 ? -8.344 8.622 15.671 1.00 93.31 308 VAL A O 1
ATOM 2420 N N . PHE A 1 309 ? -9.286 10.248 16.916 1.00 92.44 309 PHE A N 1
ATOM 2421 C CA . PHE A 1 309 ? -9.199 9.603 18.216 1.00 92.44 309 PHE A CA 1
ATOM 2422 C C . PHE A 1 309 ? -10.604 9.499 18.792 1.00 92.44 309 PHE A C 1
ATOM 2424 O O . PHE A 1 309 ? -11.349 10.480 18.797 1.00 92.44 309 PHE A O 1
ATOM 2431 N N . VAL A 1 310 ? -10.950 8.311 19.283 1.00 96.62 310 VAL A N 1
ATOM 2432 C CA . VAL A 1 310 ? -12.151 8.105 20.090 1.00 96.62 310 VAL A CA 1
ATOM 2433 C C . VAL A 1 310 ? -11.710 7.912 21.528 1.00 96.62 310 VAL A C 1
ATOM 2435 O O . VAL A 1 310 ? -10.890 7.039 21.830 1.00 96.62 310 VAL A O 1
ATOM 2438 N N . THR A 1 311 ? -12.258 8.742 22.404 1.00 94.38 311 THR A N 1
ATOM 2439 C CA . THR A 1 311 ? -12.021 8.712 23.841 1.00 94.38 311 THR A CA 1
ATOM 2440 C C . THR A 1 311 ? -13.317 8.332 24.537 1.00 94.38 311 THR A C 1
ATOM 2442 O O . THR A 1 311 ? -14.384 8.854 24.230 1.00 94.38 311 THR A O 1
ATOM 2445 N N . ILE A 1 312 ? -13.216 7.409 25.481 1.00 97.19 312 ILE A N 1
ATOM 2446 C CA . ILE A 1 312 ? -14.308 6.947 26.321 1.00 97.19 312 ILE A CA 1
ATOM 2447 C C . ILE A 1 312 ? -13.991 7.380 27.745 1.00 97.19 312 ILE A C 1
ATOM 2449 O O . ILE A 1 312 ? -12.918 7.061 28.271 1.00 97.19 312 ILE A O 1
ATOM 2453 N N . HIS A 1 313 ? -14.935 8.066 28.375 1.00 94.00 313 HIS A N 1
ATOM 2454 C CA . HIS A 1 313 ? -14.898 8.395 29.792 1.00 94.00 313 HIS A CA 1
ATOM 2455 C C . HIS A 1 313 ? -15.954 7.593 30.547 1.00 94.00 313 HIS A C 1
ATOM 2457 O O . HIS A 1 313 ? -16.983 7.242 29.984 1.00 94.00 313 HIS A O 1
ATOM 2463 N N . ARG A 1 314 ? -15.715 7.328 31.829 1.00 93.25 314 ARG A N 1
ATOM 2464 C CA . ARG A 1 314 ? -16.690 6.784 32.781 1.00 93.25 314 ARG A CA 1
ATOM 2465 C C . ARG A 1 314 ? -16.621 7.633 34.041 1.00 93.25 314 ARG A C 1
ATOM 2467 O O . ARG A 1 314 ? -15.530 7.828 34.568 1.00 93.25 314 ARG A O 1
ATOM 2474 N N . GLU A 1 315 ? -17.749 8.199 34.468 1.00 88.00 315 GLU A N 1
ATOM 2475 C CA . GLU A 1 315 ? -17.804 9.142 35.604 1.00 88.00 315 GLU A CA 1
ATOM 2476 C C . GLU A 1 315 ? -16.790 10.308 35.486 1.00 88.00 315 GLU A C 1
ATOM 2478 O O . GLU A 1 315 ? -16.200 10.762 36.464 1.00 88.00 315 GLU A O 1
ATOM 2483 N N . GLY A 1 316 ? -16.545 10.785 34.259 1.00 83.50 316 GLY A N 1
ATOM 2484 C CA . GLY A 1 316 ? -15.567 11.844 33.969 1.00 83.50 316 GLY A CA 1
ATOM 2485 C C . GLY A 1 316 ? -14.097 11.398 33.956 1.00 83.50 316 GLY A C 1
ATOM 2486 O O . GLY A 1 316 ? -13.224 12.209 33.658 1.00 83.50 316 GLY A O 1
ATOM 2487 N N . MET A 1 317 ? -13.808 10.124 34.227 1.00 86.12 317 MET A N 1
ATOM 2488 C CA . MET A 1 317 ? -12.460 9.550 34.211 1.00 86.12 317 MET A CA 1
ATOM 2489 C C . MET A 1 317 ? -12.181 8.820 32.894 1.00 86.12 317 MET A C 1
ATOM 2491 O O . MET A 1 317 ? -13.064 8.167 32.344 1.00 86.12 317 MET A O 1
ATOM 2495 N N . LEU A 1 318 ? -10.943 8.887 32.392 1.00 88.81 318 LEU A N 1
ATOM 2496 C CA . LEU A 1 318 ? -10.534 8.184 31.170 1.00 88.81 318 LEU A CA 1
ATOM 2497 C C . LEU A 1 318 ? -10.701 6.659 31.322 1.00 88.81 318 LEU A C 1
ATOM 2499 O O . LEU A 1 318 ? -10.113 6.063 32.224 1.00 88.81 318 LEU A O 1
ATOM 2503 N N . ARG A 1 319 ? -11.446 6.032 30.404 1.00 94.94 319 ARG A N 1
ATOM 2504 C CA . ARG A 1 319 ? -11.747 4.586 30.379 1.00 94.94 319 ARG A CA 1
ATOM 2505 C C . ARG A 1 319 ? -11.257 3.870 29.111 1.00 94.94 319 ARG A C 1
ATOM 2507 O O . ARG A 1 319 ? -11.189 2.639 29.098 1.00 94.94 319 ARG A O 1
ATOM 2514 N N . GLY A 1 320 ? -10.882 4.630 28.085 1.00 91.25 320 GLY A N 1
ATOM 2515 C CA . GLY A 1 320 ? -10.207 4.158 26.876 1.00 91.25 320 GLY A CA 1
ATOM 2516 C C . GLY A 1 320 ? -9.947 5.318 25.917 1.00 91.25 320 GLY A C 1
ATOM 2517 O O . GLY A 1 320 ? -10.747 6.242 25.841 1.00 91.25 320 GLY A O 1
ATOM 2518 N N . CYS A 1 321 ? -8.825 5.321 25.204 1.00 89.75 321 CYS A N 1
ATOM 2519 C CA . CYS A 1 321 ? -8.562 6.293 24.142 1.00 89.75 321 CYS A CA 1
ATOM 2520 C C . CYS A 1 321 ? -7.633 5.682 23.101 1.00 89.75 321 CYS A C 1
ATOM 2522 O O . CYS A 1 321 ? -6.481 5.362 23.404 1.00 89.75 321 CYS A O 1
ATOM 2524 N N . ILE A 1 322 ? -8.136 5.537 21.878 1.00 86.00 322 ILE A N 1
ATOM 2525 C CA . ILE A 1 322 ? -7.385 5.008 20.740 1.00 86.00 322 ILE A CA 1
ATOM 2526 C C . ILE A 1 322 ? -7.690 5.852 19.507 1.00 86.00 322 ILE A C 1
ATOM 2528 O O . ILE A 1 322 ? -8.815 6.306 19.306 1.00 86.00 322 ILE A O 1
ATOM 2532 N N . GLY A 1 323 ? -6.672 6.057 18.677 1.00 85.38 323 GLY A N 1
ATOM 2533 C CA . GLY A 1 323 ? -6.806 6.808 17.444 1.00 85.38 323 GLY A CA 1
ATOM 2534 C C . GLY A 1 323 ? -5.647 6.619 16.485 1.00 85.38 323 GLY A C 1
ATOM 2535 O O . GLY A 1 323 ? -4.724 5.836 16.727 1.00 85.38 323 GLY A O 1
ATOM 2536 N N . GLN A 1 324 ? -5.717 7.357 15.386 1.00 81.31 324 GLN A N 1
ATOM 2537 C CA . GLN A 1 324 ? -4.751 7.336 14.295 1.00 81.31 324 GLN A CA 1
ATOM 2538 C C . GLN A 1 324 ? -4.205 8.746 14.056 1.00 81.31 324 GLN A C 1
ATOM 2540 O O . GLN A 1 324 ? -4.938 9.727 14.119 1.00 81.31 324 GLN A O 1
ATOM 2545 N N . MET A 1 325 ? -2.910 8.841 13.746 1.00 75.44 325 MET A N 1
ATOM 2546 C CA . MET A 1 325 ? -2.239 10.113 13.428 1.00 75.44 325 MET A CA 1
ATOM 2547 C C . MET A 1 325 ? -2.324 10.502 11.950 1.00 75.44 325 MET A C 1
ATOM 2549 O O . MET A 1 325 ? -1.986 11.624 11.583 1.00 75.44 325 MET A O 1
ATOM 2553 N N . SER A 1 326 ? -2.734 9.572 11.092 1.00 73.12 326 SER A N 1
ATOM 2554 C CA . SER A 1 326 ? -2.925 9.795 9.664 1.00 73.12 326 SER A CA 1
ATOM 2555 C C . SER A 1 326 ? -4.316 9.341 9.255 1.00 73.12 326 SER A C 1
ATOM 2557 O O . SER A 1 326 ? -4.827 8.360 9.790 1.00 73.12 326 SER A O 1
ATOM 2559 N N . ALA A 1 327 ? -4.916 10.068 8.317 1.00 78.06 327 ALA A N 1
ATOM 2560 C CA . ALA A 1 327 ? -6.159 9.677 7.680 1.00 78.06 327 ALA A CA 1
ATOM 2561 C C . ALA A 1 327 ? -5.928 8.395 6.862 1.00 78.06 327 ALA A C 1
ATOM 2563 O O . ALA A 1 327 ? -5.057 8.370 5.991 1.00 78.06 327 ALA A O 1
ATOM 2564 N N . GLN A 1 328 ? -6.631 7.313 7.206 1.00 74.81 328 GLN A N 1
ATOM 2565 C CA . GLN A 1 328 ? -6.440 5.981 6.604 1.00 74.81 328 GLN A CA 1
ATOM 2566 C C . GLN A 1 328 ? -7.723 5.411 5.991 1.00 74.81 328 GLN A C 1
ATOM 2568 O O . GLN A 1 328 ? -7.654 4.451 5.223 1.00 74.81 328 GLN A O 1
ATOM 2573 N N . GLU A 1 329 ? -8.874 5.968 6.358 1.00 83.25 329 GLU A N 1
ATOM 2574 C CA . GLU A 1 329 ? -10.195 5.564 5.898 1.00 83.25 329 GLU A CA 1
ATOM 2575 C C . GLU A 1 329 ? -11.192 6.724 6.075 1.00 83.25 329 GLU A C 1
ATOM 2577 O O . GLU A 1 329 ? -10.903 7.656 6.842 1.00 83.25 329 GLU A O 1
ATOM 2582 N N . PRO A 1 330 ? -12.365 6.658 5.416 1.00 94.50 330 PRO A N 1
ATOM 2583 C CA . PRO A 1 330 ? -13.414 7.657 5.553 1.00 94.50 330 PRO A CA 1
ATOM 2584 C C . PRO A 1 330 ? -13.783 7.923 7.012 1.00 94.50 330 PRO A C 1
ATOM 2586 O O . PRO A 1 330 ? -13.933 6.977 7.789 1.00 94.50 330 PRO A O 1
ATOM 2589 N N . LEU A 1 331 ? -14.000 9.191 7.368 1.00 95.50 331 LEU A N 1
ATOM 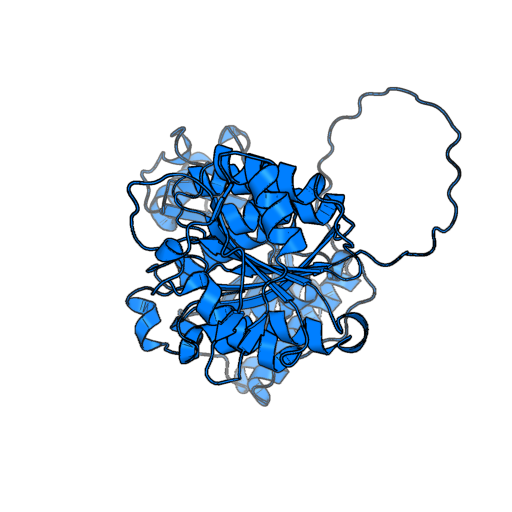2590 C CA . LEU A 1 331 ? -14.232 9.657 8.738 1.00 95.50 331 LEU A CA 1
ATOM 2591 C C . LEU A 1 331 ? -15.240 8.796 9.520 1.00 95.50 331 LEU A C 1
ATOM 2593 O O . LEU A 1 331 ? -14.962 8.395 10.650 1.00 95.50 331 LEU A O 1
ATOM 2597 N N . TYR A 1 332 ? -16.390 8.460 8.928 1.00 97.38 332 TYR A N 1
ATOM 2598 C CA . TYR A 1 332 ? -17.396 7.627 9.603 1.00 97.38 332 TYR A CA 1
ATOM 2599 C C . TYR A 1 332 ? -16.897 6.206 9.933 1.00 97.38 332 TYR A C 1
ATOM 2601 O O . TYR A 1 332 ? -17.198 5.680 11.006 1.00 97.38 332 TYR A O 1
ATOM 2609 N N . LEU A 1 333 ? -16.105 5.592 9.049 1.00 96.25 333 LEU A N 1
ATOM 2610 C CA . LEU A 1 333 ? -15.512 4.273 9.291 1.00 96.25 333 LEU A CA 1
ATOM 2611 C C . LEU A 1 333 ? -14.374 4.365 10.308 1.00 96.25 333 LEU A C 1
ATOM 2613 O O . LEU A 1 333 ? -14.307 3.531 11.211 1.00 96.25 333 LEU A O 1
ATOM 2617 N N . ALA A 1 334 ? -13.564 5.426 10.236 1.00 94.88 334 ALA A N 1
ATOM 2618 C CA . ALA A 1 334 ? -12.499 5.685 11.195 1.00 94.88 334 ALA A CA 1
ATOM 2619 C C . ALA A 1 334 ? -13.067 5.813 12.617 1.00 94.88 334 ALA A C 1
ATOM 2621 O O . ALA A 1 334 ? -12.561 5.185 13.548 1.00 94.88 334 ALA A O 1
ATOM 2622 N N . VAL A 1 335 ? -14.165 6.561 12.788 1.00 97.81 335 VAL A N 1
ATOM 2623 C CA . VAL A 1 335 ? -14.856 6.700 14.080 1.00 97.81 335 VAL A CA 1
ATOM 2624 C C . VAL A 1 335 ? -15.382 5.354 14.570 1.00 97.81 335 VAL A C 1
ATOM 2626 O O . VAL A 1 335 ? -15.135 4.999 15.722 1.00 97.81 335 VAL A O 1
ATOM 2629 N N . ARG A 1 336 ? -16.033 4.563 13.710 1.00 97.88 336 ARG A N 1
ATOM 2630 C CA . ARG A 1 336 ? -16.481 3.206 14.056 1.00 97.88 336 ARG A CA 1
ATOM 2631 C C . ARG A 1 336 ? -15.318 2.335 14.552 1.00 97.88 336 ARG A C 1
ATOM 2633 O O . ARG A 1 336 ? -15.400 1.727 15.621 1.00 97.88 336 ARG A O 1
ATOM 2640 N N . ASP A 1 337 ? -14.238 2.250 13.783 1.00 95.62 337 ASP A N 1
ATOM 2641 C CA . ASP A 1 337 ? -13.130 1.333 14.059 1.00 95.62 337 ASP A CA 1
ATOM 2642 C C . ASP A 1 337 ? -12.341 1.752 15.308 1.00 95.62 337 ASP A C 1
ATOM 2644 O O . ASP A 1 337 ? -11.934 0.902 16.117 1.00 95.62 337 ASP A O 1
ATOM 2648 N N . MET A 1 338 ? -12.162 3.061 15.507 1.00 97.19 338 MET A N 1
ATOM 2649 C CA . MET A 1 338 ? -11.513 3.602 16.700 1.00 97.19 338 MET A CA 1
ATOM 2650 C C . MET A 1 338 ? -12.404 3.506 17.936 1.00 97.19 338 MET A C 1
ATOM 2652 O O . MET A 1 338 ? -11.874 3.242 19.011 1.00 97.19 338 MET A O 1
ATOM 2656 N N . ALA A 1 339 ? -13.731 3.584 17.804 1.00 98.06 339 ALA A N 1
ATOM 2657 C CA . ALA A 1 339 ? -14.655 3.360 18.916 1.00 98.06 339 ALA A CA 1
ATOM 2658 C C . ALA A 1 339 ? -14.557 1.925 19.461 1.00 98.06 339 ALA A C 1
ATOM 2660 O O . ALA A 1 339 ? -14.388 1.733 20.667 1.00 98.06 339 ALA A O 1
ATOM 2661 N N . ILE A 1 340 ? -14.541 0.912 18.583 1.00 97.19 340 ILE A N 1
ATOM 2662 C CA . ILE A 1 340 ? -14.310 -0.490 18.989 1.00 97.19 340 ILE A CA 1
ATOM 2663 C C . ILE A 1 340 ? -12.949 -0.631 19.672 1.00 97.19 340 ILE A C 1
ATOM 2665 O O . ILE A 1 340 ? -12.822 -1.287 20.708 1.00 97.19 340 ILE A O 1
ATOM 2669 N N . SER A 1 341 ? -11.915 -0.027 19.087 1.00 94.12 341 SER A N 1
ATOM 2670 C CA . SER A 1 341 ? -10.548 -0.156 19.592 1.00 94.12 341 SER A CA 1
ATOM 2671 C C . SER A 1 341 ? -10.371 0.530 20.949 1.00 94.12 341 SER A C 1
ATOM 2673 O O . SER A 1 341 ? -9.768 -0.060 21.840 1.00 94.12 341 SER A O 1
ATOM 2675 N N . ALA A 1 342 ? -10.951 1.714 21.151 1.00 95.00 342 ALA A N 1
ATOM 2676 C CA . ALA A 1 342 ? -10.959 2.403 22.438 1.00 95.00 342 ALA A CA 1
ATOM 2677 C C . ALA A 1 342 ? -11.699 1.591 23.513 1.00 95.00 342 ALA A C 1
ATOM 2679 O O . ALA A 1 342 ? -11.246 1.531 24.653 1.00 95.00 342 ALA A O 1
ATOM 2680 N N . ALA A 1 343 ? -12.786 0.908 23.140 1.00 97.12 343 ALA A N 1
ATOM 2681 C CA . ALA A 1 343 ? -13.570 0.072 24.046 1.00 97.12 343 ALA A CA 1
ATOM 2682 C C . ALA A 1 343 ? -12.892 -1.255 24.431 1.00 97.12 343 ALA A C 1
ATOM 2684 O O . ALA A 1 343 ? -13.179 -1.794 25.500 1.00 97.12 343 ALA A O 1
ATOM 2685 N N . THR A 1 344 ? -12.036 -1.818 23.568 1.00 93.88 344 THR A N 1
ATOM 2686 C CA . THR A 1 344 ? -11.603 -3.226 23.702 1.00 93.88 344 THR A CA 1
ATOM 2687 C C . THR A 1 344 ? -10.101 -3.478 23.599 1.00 93.88 344 THR A C 1
ATOM 2689 O O . THR A 1 344 ? -9.651 -4.562 23.964 1.00 93.88 344 THR A O 1
ATOM 2692 N N . LYS A 1 345 ? -9.312 -2.518 23.102 1.00 90.31 345 LYS A N 1
ATOM 2693 C CA . LYS A 1 345 ? -7.893 -2.714 22.750 1.00 90.31 345 LYS A CA 1
ATOM 2694 C C . LYS A 1 345 ? -6.944 -1.693 23.374 1.00 90.31 345 LYS A C 1
ATOM 2696 O O . LYS A 1 345 ? -5.751 -1.748 23.086 1.00 90.31 345 LYS A O 1
ATOM 2701 N N . ASP A 1 346 ? -7.430 -0.772 24.205 1.00 86.88 346 ASP A N 1
ATOM 2702 C CA . ASP A 1 346 ? -6.542 0.122 24.950 1.00 86.88 346 ASP A CA 1
ATOM 2703 C C . ASP A 1 346 ? -5.779 -0.679 26.021 1.00 86.88 346 ASP A C 1
ATOM 2705 O O . ASP A 1 346 ? -6.399 -1.164 26.964 1.00 86.88 346 ASP A O 1
ATOM 2709 N N . PRO A 1 347 ? -4.443 -0.827 25.923 1.00 73.81 347 PRO A N 1
ATOM 2710 C CA . PRO A 1 347 ? -3.672 -1.707 26.804 1.00 73.81 347 PRO A CA 1
ATOM 2711 C C . PRO A 1 347 ? -3.648 -1.250 28.268 1.00 73.81 347 PRO A C 1
ATOM 2713 O O . PRO A 1 347 ? -3.203 -2.000 29.136 1.00 73.81 347 PRO A O 1
ATOM 2716 N N . ARG A 1 348 ? -4.086 -0.017 28.557 1.00 84.19 348 ARG A N 1
ATOM 2717 C CA . ARG A 1 348 ? -4.172 0.516 29.922 1.00 84.19 348 ARG A CA 1
ATOM 2718 C C . ARG A 1 348 ? -5.395 0.003 30.675 1.00 84.19 348 ARG A C 1
ATOM 2720 O O . ARG A 1 348 ? -5.424 0.107 31.899 1.00 84.19 348 ARG A O 1
ATOM 2727 N N . PHE A 1 349 ? -6.392 -0.526 29.967 1.00 91.38 349 PHE A N 1
ATOM 2728 C CA . PHE A 1 349 ? -7.673 -0.906 30.543 1.00 91.38 349 PHE A CA 1
ATOM 2729 C C . PHE A 1 349 ? -8.105 -2.298 30.077 1.00 91.38 349 PHE A C 1
ATOM 2731 O O . PHE A 1 349 ? -7.748 -2.763 29.000 1.00 91.38 349 PHE A O 1
ATOM 2738 N N . SER A 1 350 ? -8.913 -2.978 30.889 1.00 92.50 350 SER A N 1
ATOM 2739 C CA . SER A 1 350 ? -9.622 -4.169 30.407 1.00 92.50 350 SER A CA 1
ATOM 2740 C C . SER A 1 350 ? -10.727 -3.761 29.422 1.00 92.50 350 SER A C 1
ATOM 2742 O O . SER A 1 350 ? -11.241 -2.639 29.540 1.00 92.50 350 SER A O 1
ATOM 2744 N N . PRO A 1 351 ? -11.129 -4.640 28.482 1.00 96.00 351 PRO A N 1
ATOM 2745 C CA . PRO A 1 351 ? -12.275 -4.379 27.613 1.00 96.00 351 PRO A CA 1
ATOM 2746 C C . PRO A 1 351 ? -13.510 -3.951 28.416 1.00 96.00 351 PRO A C 1
ATOM 2748 O O . PRO A 1 351 ? -13.701 -4.416 29.541 1.00 96.00 351 PRO A O 1
ATOM 2751 N N . LEU A 1 352 ? -14.314 -3.042 27.864 1.00 96.12 352 LEU A N 1
ATOM 2752 C CA . LEU A 1 352 ? -15.573 -2.618 28.483 1.00 96.12 352 LEU A CA 1
ATOM 2753 C C . LEU A 1 352 ? -16.518 -3.805 28.681 1.00 96.12 352 LEU A C 1
ATOM 2755 O O . LEU A 1 352 ? -16.640 -4.658 27.800 1.00 96.12 352 LEU A O 1
ATOM 2759 N N . SER A 1 353 ? -17.209 -3.837 29.818 1.00 95.12 353 SER A N 1
ATOM 2760 C CA . SER A 1 353 ? -18.306 -4.777 30.041 1.00 95.12 353 SER A CA 1
ATOM 2761 C C . SER A 1 353 ? -19.656 -4.169 29.665 1.00 95.12 353 SER A C 1
ATOM 2763 O O . SER A 1 353 ? -19.813 -2.952 29.565 1.00 95.12 353 SER A O 1
ATOM 2765 N N . GLU A 1 354 ? -20.662 -5.023 29.476 1.00 96.12 354 GLU A N 1
ATOM 2766 C CA . GLU A 1 354 ? -22.018 -4.584 29.136 1.00 96.12 354 GLU A CA 1
ATOM 2767 C C . GLU A 1 354 ? -22.621 -3.647 30.196 1.00 96.12 354 GLU A C 1
ATOM 2769 O O . GLU A 1 354 ? -23.313 -2.696 29.848 1.00 96.12 354 GLU A O 1
ATOM 2774 N N . GLN A 1 355 ? -22.307 -3.859 31.480 1.00 95.25 355 GLN A N 1
ATOM 2775 C CA . GLN A 1 355 ? -22.798 -3.017 32.577 1.00 95.25 355 GLN A CA 1
ATOM 2776 C C . GLN A 1 355 ? -22.219 -1.596 32.547 1.00 95.25 355 GLN A C 1
ATOM 2778 O O . GLN A 1 355 ? -22.816 -0.688 33.109 1.00 95.25 355 GLN A O 1
ATOM 2783 N N . GLU A 1 356 ? -21.066 -1.390 31.903 1.00 95.19 356 GLU A N 1
ATOM 2784 C CA . GLU A 1 356 ? -20.433 -0.070 31.814 1.00 95.19 356 GLU A CA 1
ATOM 2785 C C . GLU A 1 356 ? -21.049 0.806 30.709 1.00 95.19 356 GLU A C 1
ATOM 2787 O O . GLU A 1 356 ? -20.829 2.015 30.705 1.00 95.19 356 GLU A O 1
ATOM 2792 N N . LEU A 1 357 ? -21.817 0.234 29.769 1.00 94.81 357 LEU A N 1
ATOM 2793 C CA . LEU A 1 357 ? -22.299 0.940 28.570 1.00 94.81 357 LEU A CA 1
ATOM 2794 C C . LEU A 1 357 ? -23.161 2.171 28.894 1.00 94.81 357 LEU A C 1
ATOM 2796 O O . LEU A 1 357 ? -23.052 3.208 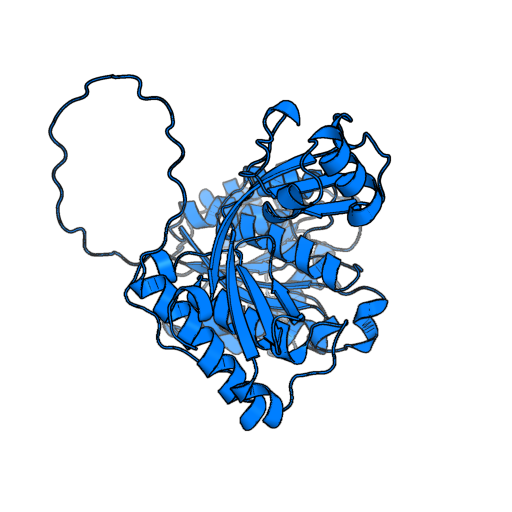28.231 1.00 94.81 357 LEU A O 1
ATOM 2800 N N . ASP A 1 358 ? -23.976 2.088 29.943 1.00 93.38 358 ASP A N 1
ATOM 2801 C CA . ASP A 1 358 ? -24.862 3.183 30.347 1.00 93.38 358 ASP A CA 1
ATOM 2802 C C . ASP A 1 358 ? -24.114 4.298 31.097 1.00 93.38 358 ASP A C 1
ATOM 2804 O O . ASP A 1 358 ? -24.572 5.440 31.127 1.00 93.38 358 ASP A O 1
ATOM 2808 N N . GLU A 1 359 ? -22.918 4.018 31.613 1.00 94.19 359 GLU A N 1
ATOM 2809 C CA . GLU A 1 359 ? -22.123 4.942 32.434 1.00 94.19 359 GLU A CA 1
ATOM 2810 C C . GLU A 1 359 ? -21.028 5.672 31.645 1.00 94.19 359 GLU A C 1
ATOM 2812 O O . GLU A 1 359 ? -20.372 6.573 32.177 1.00 94.19 359 GLU A O 1
ATOM 2817 N N . ILE A 1 360 ? -20.807 5.280 30.386 1.00 96.19 360 ILE A N 1
ATOM 2818 C CA . ILE A 1 360 ? -19.781 5.893 29.549 1.00 96.19 360 ILE A CA 1
ATOM 2819 C C . ILE A 1 360 ? -20.286 7.104 28.764 1.00 96.19 360 ILE A C 1
ATOM 2821 O O . ILE A 1 360 ? -21.429 7.137 28.297 1.00 96.19 360 ILE A O 1
ATOM 2825 N N . ASP A 1 361 ? -19.368 8.043 28.563 1.00 95.75 361 ASP A N 1
ATOM 2826 C CA . ASP A 1 361 ? -19.459 9.213 27.689 1.00 95.75 361 ASP A CA 1
ATOM 2827 C C . ASP A 1 361 ? -18.409 9.073 26.575 1.00 95.75 361 ASP A C 1
ATOM 2829 O O . ASP A 1 361 ? -17.281 8.631 26.831 1.00 95.75 361 ASP A O 1
ATOM 2833 N N . ILE A 1 362 ? -18.796 9.369 25.333 1.00 97.75 362 ILE A N 1
ATOM 2834 C CA . ILE A 1 362 ? -17.897 9.325 24.172 1.00 97.75 362 ILE A CA 1
ATOM 2835 C C . ILE A 1 362 ? -17.523 10.734 23.728 1.00 97.75 362 ILE A C 1
ATOM 2837 O O . ILE A 1 362 ? -18.364 11.612 23.537 1.00 97.75 362 ILE A O 1
ATOM 2841 N N . GLU A 1 363 ? -16.241 10.880 23.431 1.00 96.69 363 GLU A N 1
ATOM 2842 C CA . GLU A 1 363 ? -15.648 12.033 22.784 1.00 96.69 363 GLU A CA 1
ATOM 2843 C C . GLU A 1 363 ? -14.938 11.602 21.498 1.00 96.69 363 GLU A C 1
ATOM 2845 O O . GLU A 1 363 ? -14.226 10.594 21.460 1.00 96.69 363 GLU A O 1
ATOM 2850 N N . VAL A 1 364 ? -15.104 12.396 20.442 1.00 96.31 364 VAL A N 1
ATOM 2851 C CA . VAL A 1 364 ? -14.429 12.216 19.157 1.00 96.31 364 VAL A CA 1
ATOM 2852 C C . VAL A 1 364 ? -13.554 13.436 18.888 1.00 96.31 364 VAL A C 1
ATOM 2854 O O . VAL A 1 364 ? -13.988 14.582 18.991 1.00 96.31 364 VAL A O 1
ATOM 2857 N N . SER A 1 365 ? -12.300 13.175 18.534 1.00 93.38 365 SER A N 1
ATOM 2858 C CA . SER A 1 365 ? -11.324 14.177 18.114 1.00 93.38 365 SER A CA 1
ATOM 2859 C C . SER A 1 365 ? -10.904 13.894 16.678 1.00 93.38 365 SER A C 1
ATOM 2861 O O . SER A 1 365 ? -10.263 12.877 16.423 1.00 93.38 365 SER A O 1
ATOM 2863 N N . VAL A 1 366 ? -11.250 14.783 15.748 1.00 93.19 366 VAL A N 1
ATOM 2864 C CA . VAL A 1 366 ? -10.865 14.693 14.332 1.00 93.19 366 VAL A CA 1
ATOM 2865 C C . VAL A 1 366 ? -9.664 15.595 14.080 1.00 93.19 366 VAL A C 1
ATOM 2867 O O . VAL A 1 366 ? -9.687 16.777 14.420 1.00 93.19 366 VAL A O 1
ATOM 2870 N N . LEU A 1 367 ? -8.598 15.036 13.519 1.00 90.12 367 LEU A N 1
ATOM 2871 C CA . LEU A 1 367 ? -7.340 15.730 13.268 1.00 90.12 367 LEU A CA 1
ATOM 2872 C C . LEU A 1 367 ? -7.325 16.283 11.844 1.00 90.12 367 LEU A C 1
ATOM 2874 O O . LEU A 1 367 ? -7.676 15.577 10.897 1.00 90.12 367 LEU A O 1
ATOM 2878 N N . SER A 1 368 ? -6.834 17.511 11.682 1.00 85.06 368 SER A N 1
ATOM 2879 C CA . SER A 1 368 ? -6.447 17.996 10.358 1.00 85.06 368 SER A CA 1
ATOM 2880 C C . SER A 1 368 ? -5.174 17.292 9.860 1.00 85.06 368 SER A C 1
ATOM 2882 O O . SER A 1 368 ? -4.410 16.739 10.662 1.00 85.06 368 SER A O 1
ATOM 2884 N N . PRO A 1 369 ? -4.921 17.277 8.538 1.00 80.12 369 PRO A N 1
ATOM 2885 C CA . PRO A 1 369 ? -3.708 16.684 7.991 1.00 80.12 369 PRO A CA 1
ATOM 2886 C C . PRO A 1 369 ? -2.435 17.274 8.613 1.00 80.12 369 PRO A C 1
ATOM 2888 O O . PRO A 1 369 ? -2.318 18.487 8.787 1.00 80.12 369 PRO A O 1
ATOM 2891 N N . LEU A 1 370 ? -1.449 16.416 8.898 1.00 84.38 370 LEU A N 1
ATOM 2892 C CA . LEU A 1 370 ? -0.152 16.844 9.427 1.00 84.38 370 LEU A CA 1
ATOM 2893 C C . LEU A 1 370 ? 0.546 17.794 8.441 1.00 84.38 370 LEU A C 1
ATOM 2895 O O . LEU A 1 370 ? 0.934 17.396 7.340 1.00 84.38 370 LEU A O 1
ATOM 2899 N N . LYS A 1 371 ? 0.769 19.040 8.860 1.00 90.25 371 LYS A N 1
ATOM 2900 C CA . LYS A 1 371 ? 1.499 20.057 8.098 1.00 90.25 371 LYS A CA 1
ATOM 2901 C C . LYS A 1 371 ? 2.927 20.145 8.618 1.00 90.25 371 LYS A C 1
ATOM 2903 O O . LYS A 1 371 ? 3.151 20.532 9.763 1.00 90.25 371 LYS A O 1
ATOM 2908 N N . ARG A 1 372 ? 3.904 19.787 7.780 1.00 93.06 372 ARG A N 1
ATOM 2909 C CA . ARG A 1 372 ? 5.326 19.928 8.124 1.00 93.06 372 ARG A CA 1
ATOM 2910 C C . ARG A 1 372 ? 5.680 21.409 8.272 1.00 93.06 372 ARG A C 1
ATOM 2912 O O . ARG A 1 372 ? 5.276 22.225 7.445 1.00 93.06 372 ARG A O 1
ATOM 2919 N N . ILE A 1 373 ? 6.455 21.734 9.299 1.00 94.88 373 ILE A N 1
ATOM 2920 C CA . ILE A 1 373 ? 7.020 23.065 9.534 1.00 94.88 373 ILE A CA 1
ATOM 2921 C C . ILE A 1 373 ? 8.546 22.982 9.583 1.00 94.88 373 ILE A C 1
ATOM 2923 O O . ILE A 1 373 ? 9.127 21.966 9.955 1.00 94.88 373 ILE A O 1
ATOM 2927 N N . ASP A 1 374 ? 9.182 24.067 9.169 1.00 91.88 374 ASP A N 1
ATOM 2928 C CA . ASP A 1 374 ? 10.635 24.271 9.117 1.00 91.88 374 ASP A CA 1
ATOM 2929 C C . ASP A 1 374 ? 11.199 24.897 10.407 1.00 91.88 374 ASP A C 1
ATOM 2931 O O . ASP A 1 374 ? 12.394 24.807 10.663 1.00 91.88 374 ASP A O 1
ATOM 2935 N N . SER A 1 375 ? 10.348 25.525 11.223 1.00 93.69 375 SER A N 1
ATOM 2936 C CA . SER A 1 375 ? 10.714 26.152 12.490 1.00 93.69 375 SER A CA 1
ATOM 2937 C C . SER A 1 375 ? 9.628 25.934 13.534 1.00 93.69 375 SER A C 1
ATOM 2939 O O . SER A 1 375 ? 8.450 26.215 13.298 1.00 93.69 375 SER A O 1
ATOM 2941 N N . TRP A 1 376 ? 10.041 25.506 14.728 1.00 95.50 376 TRP A N 1
ATOM 2942 C CA . TRP A 1 376 ? 9.181 25.375 15.905 1.00 95.50 376 TRP A CA 1
ATOM 2943 C C . TRP A 1 376 ? 8.520 26.705 16.310 1.00 95.50 376 TRP A C 1
ATOM 2945 O O . TRP A 1 376 ? 7.487 26.711 16.979 1.00 95.50 376 TRP A O 1
ATOM 2955 N N . GLU A 1 377 ? 9.045 27.847 15.860 1.00 94.81 377 GLU A N 1
ATOM 2956 C CA . GLU A 1 377 ? 8.442 29.168 16.066 1.00 94.81 377 GLU A CA 1
ATOM 2957 C C . GLU A 1 377 ? 7.040 29.274 15.447 1.00 94.81 377 GLU A C 1
ATOM 2959 O O . GLU A 1 377 ? 6.196 29.967 16.008 1.00 94.81 377 GLU A O 1
ATOM 2964 N N . LYS A 1 378 ? 6.734 28.492 14.401 1.00 95.12 378 LYS A N 1
ATOM 2965 C CA . LYS A 1 378 ? 5.408 28.432 13.752 1.00 95.12 378 LYS A CA 1
ATOM 2966 C C . LYS A 1 378 ? 4.340 27.684 14.565 1.00 95.12 378 LYS A C 1
ATOM 2968 O O . LYS A 1 378 ? 3.177 27.637 14.179 1.00 95.12 378 LYS A O 1
ATOM 2973 N N . ILE A 1 379 ? 4.717 27.059 15.680 1.00 95.81 379 ILE A N 1
ATOM 2974 C CA . ILE A 1 379 ? 3.779 26.362 16.566 1.00 95.81 379 ILE A CA 1
ATOM 2975 C C . ILE A 1 379 ? 3.013 27.396 17.396 1.00 95.81 379 ILE A C 1
ATOM 2977 O O . ILE A 1 379 ? 3.616 28.139 18.168 1.00 95.81 379 ILE A O 1
ATOM 2981 N N . GLU A 1 380 ? 1.695 27.431 17.264 1.00 93.38 380 GLU A N 1
ATOM 2982 C CA . GLU A 1 380 ? 0.828 28.337 18.007 1.00 93.38 380 GLU A CA 1
ATOM 2983 C C . GLU A 1 380 ? 0.276 27.597 19.237 1.00 93.38 380 GLU A C 1
ATOM 2985 O O . GLU A 1 380 ? -0.431 26.592 19.069 1.00 93.38 380 GLU A O 1
ATOM 2990 N N . PRO A 1 381 ? 0.598 28.049 20.468 1.00 91.62 381 PRO A N 1
ATOM 2991 C CA . PRO A 1 381 ? 0.011 27.494 21.683 1.00 91.62 381 PRO A CA 1
ATOM 2992 C C . PRO A 1 381 ? -1.518 27.528 21.637 1.00 91.62 381 PRO A C 1
ATOM 2994 O O . PRO A 1 381 ? -2.102 28.441 21.058 1.00 91.62 381 PRO A O 1
ATOM 2997 N N . PHE A 1 382 ? -2.163 26.531 22.243 1.00 85.75 382 PHE A N 1
ATOM 2998 C CA . PHE A 1 382 ? -3.624 26.342 22.290 1.00 85.75 382 PHE A CA 1
ATOM 2999 C C . PHE A 1 382 ? -4.328 26.106 20.943 1.00 85.75 382 PHE A C 1
ATOM 3001 O O . PHE A 1 382 ? -5.510 25.779 20.937 1.00 85.75 382 PHE A O 1
ATOM 3008 N N . LYS A 1 383 ? -3.618 26.200 19.812 1.00 89.88 383 LYS A N 1
ATOM 3009 C CA . LYS A 1 383 ? -4.145 25.899 18.472 1.00 89.88 383 LYS A CA 1
ATOM 3010 C C . LYS A 1 383 ? -3.564 24.601 17.915 1.00 89.88 383 LYS A C 1
ATOM 3012 O O . LYS A 1 383 ? -4.305 23.728 17.467 1.00 89.88 383 LYS A O 1
ATOM 3017 N N . HIS A 1 384 ? -2.238 24.460 17.939 1.00 94.50 384 HIS A N 1
ATOM 3018 C CA . HIS A 1 384 ? -1.550 23.360 17.263 1.00 94.50 384 HIS A CA 1
ATOM 3019 C C . HIS A 1 384 ? -1.258 22.180 18.194 1.00 94.50 384 HIS A C 1
ATOM 3021 O O . HIS A 1 384 ? -0.637 22.332 19.242 1.00 94.50 384 HIS A O 1
ATOM 3027 N N . GLY A 1 385 ? -1.621 20.978 17.761 1.00 92.25 385 GLY A N 1
ATOM 3028 C CA . GLY A 1 385 ? -0.972 19.746 18.175 1.00 92.25 385 GLY A CA 1
ATOM 3029 C C . GLY A 1 385 ? 0.379 19.647 17.479 1.00 92.25 385 GLY A C 1
ATOM 3030 O O . GLY A 1 385 ? 0.573 20.202 16.395 1.00 92.25 385 GLY A O 1
ATOM 3031 N N . VAL A 1 386 ? 1.326 18.957 18.107 1.00 94.88 386 VAL A N 1
ATOM 3032 C CA . VAL A 1 386 ? 2.693 18.842 17.598 1.00 94.88 386 VAL A CA 1
ATOM 3033 C C . VAL A 1 386 ? 3.074 17.376 17.518 1.00 94.88 386 VAL A C 1
ATOM 3035 O O . VAL A 1 386 ? 2.937 16.625 18.485 1.00 94.88 386 VAL A O 1
ATOM 3038 N N . TYR A 1 387 ? 3.559 16.978 16.349 1.00 92.38 387 TYR A N 1
ATOM 3039 C CA . TYR A 1 387 ? 4.179 15.685 16.117 1.00 92.38 387 TYR A CA 1
ATOM 3040 C C . TYR A 1 387 ? 5.649 15.906 15.762 1.00 92.38 387 TYR A C 1
ATOM 3042 O O . TYR A 1 387 ? 5.968 16.636 14.823 1.00 92.38 387 TYR A O 1
ATOM 3050 N N . VAL A 1 388 ? 6.539 15.296 16.543 1.00 93.38 388 VAL A N 1
ATOM 3051 C CA . VAL A 1 388 ? 7.989 15.341 16.328 1.00 93.38 388 VAL A CA 1
ATOM 3052 C C . VAL A 1 388 ? 8.466 13.969 15.890 1.00 93.38 388 VAL A C 1
ATOM 3054 O O . VAL A 1 388 ? 8.010 12.953 16.424 1.00 93.38 388 VAL A O 1
ATOM 3057 N N . LYS A 1 389 ? 9.398 13.925 14.941 1.00 90.25 389 LYS A N 1
ATOM 3058 C CA . LYS A 1 389 ? 9.988 12.677 14.460 1.00 90.25 389 LYS A CA 1
ATOM 3059 C C . LYS A 1 389 ? 11.464 12.874 14.135 1.00 90.25 389 LYS A C 1
ATOM 3061 O O . LYS A 1 389 ? 11.814 13.794 13.408 1.00 90.25 389 LYS A O 1
ATOM 3066 N N . ARG A 1 390 ? 12.322 11.974 14.613 1.00 90.38 390 ARG A N 1
ATOM 3067 C CA . ARG A 1 390 ? 13.708 11.848 14.151 1.00 90.38 390 ARG A CA 1
ATOM 3068 C C . ARG A 1 390 ? 14.083 10.377 14.024 1.00 90.38 390 ARG A C 1
ATOM 3070 O O . ARG A 1 390 ? 14.157 9.651 15.016 1.00 90.38 390 ARG A O 1
ATOM 3077 N N . GLY A 1 391 ? 14.277 9.923 12.786 1.00 87.19 391 GLY A N 1
ATOM 3078 C CA . GLY A 1 391 ? 14.454 8.502 12.482 1.00 87.19 391 GLY A CA 1
ATOM 3079 C C . GLY A 1 391 ? 13.268 7.665 12.981 1.00 87.19 391 GLY A C 1
ATOM 3080 O O . GLY A 1 391 ? 12.133 7.864 12.546 1.00 87.19 391 GLY A O 1
ATOM 3081 N N . TRP A 1 392 ? 13.540 6.742 13.907 1.00 78.69 392 TRP A N 1
ATOM 3082 C CA . TRP A 1 392 ? 12.557 5.832 14.522 1.00 78.69 392 TRP A CA 1
ATOM 3083 C C . TRP A 1 392 ? 11.860 6.413 15.756 1.00 78.69 392 TRP A C 1
ATOM 3085 O O . TRP A 1 392 ? 10.889 5.844 16.250 1.00 78.69 392 TRP A O 1
ATOM 3095 N N . GLN A 1 393 ? 12.377 7.516 16.292 1.00 83.31 393 GLN A N 1
ATOM 3096 C CA . GLN A 1 393 ? 11.865 8.138 17.503 1.00 83.31 393 GLN A CA 1
ATOM 3097 C C . GLN A 1 393 ? 10.822 9.185 17.140 1.00 83.31 393 GLN A C 1
ATOM 3099 O O . GLN A 1 393 ? 11.072 10.056 16.307 1.00 83.31 393 GLN A O 1
ATOM 3104 N N . SER A 1 394 ? 9.654 9.115 17.770 1.00 87.31 394 SER A N 1
ATOM 3105 C CA . SER A 1 394 ? 8.578 10.065 17.515 1.00 87.31 394 SER A CA 1
ATOM 3106 C C . SER A 1 394 ? 7.745 10.323 18.754 1.00 87.31 394 SER A C 1
ATOM 3108 O O . SER A 1 394 ? 7.516 9.410 19.546 1.00 87.31 394 SER A O 1
ATOM 3110 N N . GLY A 1 395 ? 7.249 11.545 18.889 1.00 84.38 395 GLY A N 1
ATOM 3111 C CA . GLY A 1 395 ? 6.367 11.950 19.973 1.00 84.38 395 GLY A CA 1
ATOM 3112 C C . GLY A 1 395 ? 5.203 12.763 19.438 1.00 84.38 395 GLY A C 1
ATOM 3113 O O . GLY A 1 395 ? 5.348 13.496 18.463 1.00 84.38 395 GLY A O 1
ATOM 3114 N N . VAL A 1 396 ? 4.052 12.650 20.094 1.00 87.38 396 VAL A N 1
ATOM 3115 C CA . VAL A 1 396 ? 2.873 13.456 19.783 1.00 87.38 396 VAL A CA 1
ATOM 3116 C C . VAL A 1 396 ? 2.299 14.081 21.047 1.00 87.38 396 VAL A C 1
ATOM 3118 O O . VAL A 1 396 ? 2.139 13.404 22.065 1.00 87.38 396 VAL A O 1
ATOM 3121 N N . PHE A 1 397 ? 1.942 15.358 20.948 1.00 88.62 397 PHE A N 1
ATOM 3122 C CA . PHE A 1 397 ? 1.002 16.013 21.845 1.00 88.62 397 PHE A CA 1
ATOM 3123 C C . PHE A 1 397 ? -0.159 16.598 21.051 1.00 88.62 397 PHE A C 1
ATOM 3125 O O . PHE A 1 397 ? 0.040 17.205 19.998 1.00 88.62 397 PHE A O 1
ATOM 3132 N N . LEU A 1 398 ? -1.368 16.405 21.575 1.00 84.25 398 LEU A N 1
ATOM 3133 C CA . LEU A 1 398 ? -2.581 17.048 21.080 1.00 84.25 398 LEU A CA 1
ATOM 3134 C C . LEU A 1 398 ? -2.643 18.507 21.590 1.00 84.25 398 LEU A C 1
ATOM 3136 O O . LEU A 1 398 ? -2.012 18.806 22.611 1.00 84.25 398 LEU A O 1
ATOM 3140 N N . PRO A 1 399 ? -3.416 19.408 20.949 1.00 85.31 399 PRO A N 1
ATOM 3141 C CA . PRO A 1 399 ? -3.546 20.797 21.397 1.00 85.31 399 PRO A CA 1
ATOM 3142 C C . PRO A 1 399 ? -3.982 20.952 22.867 1.00 85.31 399 PRO A C 1
ATOM 3144 O O . PRO A 1 399 ? -3.587 21.899 23.534 1.00 85.31 399 PRO A O 1
ATOM 3147 N N . GLN A 1 400 ? -4.751 20.016 23.423 1.00 79.62 400 GLN A N 1
ATOM 3148 C CA . GLN A 1 400 ? -5.258 20.100 24.801 1.00 79.62 400 GLN A CA 1
ATOM 3149 C C . GLN A 1 400 ? -4.141 20.056 25.857 1.00 79.62 400 GLN A C 1
ATOM 3151 O O . GLN A 1 400 ? -4.323 20.518 26.980 1.00 79.62 400 GLN A O 1
ATOM 3156 N N . VAL A 1 401 ? -2.957 19.538 25.512 1.00 82.12 401 VAL A N 1
ATOM 3157 C CA . VAL A 1 401 ? -1.808 19.509 26.432 1.00 82.12 401 VAL A CA 1
ATOM 3158 C C . VAL A 1 401 ? -1.316 20.931 26.760 1.00 82.12 401 VAL A C 1
ATOM 3160 O O . VAL A 1 401 ? -0.731 21.142 27.823 1.00 82.12 401 VAL A O 1
ATOM 3163 N N . TRP A 1 402 ? -1.627 21.928 25.920 1.00 85.31 402 TRP A N 1
ATOM 3164 C CA . TRP A 1 402 ? -1.325 23.340 26.184 1.00 85.31 402 TRP A CA 1
ATOM 3165 C C . TRP A 1 402 ? -1.977 23.874 27.463 1.00 85.31 402 TRP A C 1
ATOM 3167 O O . TRP A 1 402 ? -1.410 24.754 28.104 1.00 85.31 402 TRP A O 1
ATOM 3177 N N . GLU A 1 403 ? -3.126 23.334 27.877 1.00 78.19 403 GLU A N 1
ATOM 3178 C CA . GLU A 1 403 ? -3.791 23.737 29.125 1.00 78.19 403 GLU A CA 1
ATOM 3179 C C . GLU A 1 403 ? -2.963 23.379 30.367 1.00 78.19 403 GLU A C 1
ATOM 3181 O O . GLU A 1 403 ? -3.008 24.083 31.373 1.00 78.19 403 GLU A O 1
ATOM 3186 N N . GLN A 1 404 ? -2.181 22.300 30.285 1.00 76.50 404 GLN A N 1
ATOM 3187 C CA . GLN A 1 404 ? -1.318 21.831 31.370 1.00 76.50 404 GLN A CA 1
ATOM 3188 C C . GLN A 1 404 ? 0.083 22.439 31.273 1.00 76.50 404 GLN A C 1
ATOM 3190 O O . GLN A 1 404 ? 0.684 22.776 32.292 1.00 76.50 404 GLN A O 1
ATOM 3195 N N . ILE A 1 405 ? 0.593 22.596 30.047 1.00 90.06 405 ILE A N 1
ATOM 3196 C CA . ILE A 1 405 ? 1.941 23.094 29.764 1.00 90.06 405 ILE A CA 1
ATOM 3197 C C . ILE A 1 405 ? 1.836 24.294 28.806 1.00 90.06 405 ILE A C 1
ATOM 3199 O O . ILE A 1 405 ? 2.117 24.171 27.614 1.00 90.06 405 ILE A O 1
ATOM 3203 N N . PRO A 1 406 ? 1.420 25.475 29.299 1.00 86.00 406 PRO A N 1
ATOM 3204 C CA . PRO A 1 406 ? 1.148 26.633 28.445 1.00 86.00 406 PRO A CA 1
ATOM 3205 C C . PRO A 1 406 ? 2.419 27.292 27.891 1.00 86.00 406 PRO A C 1
ATOM 3207 O O . PRO A 1 406 ? 2.363 28.027 26.906 1.00 86.00 406 PRO A O 1
ATOM 3210 N N . ASN A 1 407 ? 3.581 27.049 28.509 1.00 95.25 407 ASN A N 1
ATOM 3211 C CA . ASN A 1 407 ? 4.853 27.541 27.990 1.00 95.25 407 ASN A CA 1
ATOM 3212 C C . ASN A 1 407 ? 5.341 26.663 26.824 1.00 95.25 407 ASN A C 1
ATOM 3214 O O . ASN A 1 407 ? 5.543 25.459 26.977 1.00 95.25 407 ASN A O 1
ATOM 3218 N N . LYS A 1 408 ? 5.583 27.297 25.673 1.00 95.88 408 LYS A N 1
ATOM 3219 C CA . LYS A 1 408 ? 5.967 26.656 24.409 1.00 95.88 408 LYS A CA 1
ATOM 3220 C C . LYS A 1 408 ? 7.253 25.845 24.482 1.00 95.88 408 LYS A C 1
ATOM 3222 O O . LYS A 1 408 ? 7.278 24.710 24.009 1.00 95.88 408 LYS A O 1
ATOM 3227 N N . GLU A 1 409 ? 8.306 26.387 25.078 1.00 96.75 409 GLU A N 1
ATOM 3228 C CA . GLU A 1 409 ? 9.571 25.670 25.222 1.00 96.75 409 GLU A CA 1
ATOM 3229 C C . GLU A 1 409 ? 9.419 24.442 26.121 1.00 96.75 409 GLU A C 1
ATOM 3231 O O . GLU A 1 409 ? 9.932 23.375 25.786 1.00 96.75 409 GLU A O 1
ATOM 3236 N N . SER A 1 410 ? 8.682 24.571 27.227 1.00 95.06 410 SER A N 1
ATOM 3237 C CA . SER A 1 410 ? 8.408 23.469 28.156 1.00 95.06 410 SER A CA 1
ATOM 3238 C C . SER A 1 410 ? 7.579 22.378 27.481 1.00 95.06 410 SER A C 1
ATOM 3240 O O . SER A 1 410 ? 7.955 21.211 27.531 1.00 95.06 410 SER A O 1
ATOM 3242 N N . PHE A 1 411 ? 6.526 22.754 26.750 1.00 96.44 411 PHE A N 1
ATOM 3243 C CA . PHE A 1 411 ? 5.684 21.829 25.990 1.00 96.44 411 PHE A CA 1
ATOM 3244 C C . PHE A 1 411 ? 6.507 20.991 25.009 1.00 96.44 411 PHE A C 1
ATOM 3246 O O . PHE A 1 411 ? 6.396 19.767 24.978 1.00 96.44 411 PHE A O 1
ATOM 3253 N N . LEU A 1 412 ? 7.369 21.637 24.220 1.00 97.19 412 LEU A N 1
ATOM 3254 C CA . LEU A 1 412 ? 8.200 20.944 23.236 1.00 97.19 412 LEU A CA 1
ATOM 3255 C C . LEU A 1 412 ? 9.307 20.117 23.891 1.00 97.19 412 LEU A C 1
ATOM 3257 O O . LEU A 1 412 ? 9.640 19.039 23.402 1.00 97.19 412 LEU A O 1
ATOM 3261 N N . THR A 1 413 ? 9.836 20.587 25.018 1.00 96.94 413 THR A N 1
ATOM 3262 C CA . THR A 1 413 ? 10.826 19.852 25.808 1.00 96.94 413 THR A CA 1
ATOM 3263 C C . THR A 1 413 ? 10.247 18.559 26.364 1.00 96.94 413 THR A C 1
ATOM 3265 O O . THR A 1 413 ? 10.850 17.489 26.239 1.00 96.94 413 THR A O 1
ATOM 3268 N N . GLU A 1 414 ? 9.051 18.626 26.942 1.00 94.50 414 GLU A N 1
ATOM 3269 C CA . GLU A 1 414 ? 8.342 17.451 27.442 1.00 94.50 414 GLU A CA 1
ATOM 3270 C C . GLU A 1 414 ? 7.914 16.523 26.303 1.00 94.50 414 GLU A C 1
ATOM 3272 O O . GLU A 1 414 ? 8.048 15.306 26.421 1.00 94.50 414 GLU A O 1
ATOM 3277 N N . LEU A 1 415 ? 7.498 17.073 25.161 1.00 93.75 415 LEU A N 1
ATOM 3278 C CA . LEU A 1 415 ? 7.194 16.293 23.963 1.00 93.75 415 LEU A CA 1
ATOM 3279 C C . LEU A 1 415 ? 8.415 15.495 23.481 1.00 93.75 415 LEU A C 1
ATOM 3281 O O . LEU A 1 415 ? 8.319 14.280 23.281 1.00 93.75 415 LEU A O 1
ATOM 3285 N N . CYS A 1 416 ? 9.568 16.153 23.335 1.00 95.50 416 CYS A N 1
ATOM 3286 C CA . CYS A 1 416 ? 10.816 15.502 22.941 1.00 95.50 416 CYS A CA 1
ATOM 3287 C C . CYS A 1 416 ? 11.212 14.416 23.948 1.00 95.50 416 CYS A C 1
ATOM 3289 O O . CYS A 1 416 ? 11.425 13.265 23.570 1.00 95.50 416 CYS A O 1
ATOM 3291 N N . THR A 1 417 ? 11.258 14.744 25.237 1.00 91.19 417 THR A N 1
ATOM 3292 C CA . THR A 1 417 ? 11.814 13.842 26.259 1.00 91.19 417 THR A CA 1
ATOM 3293 C C . THR A 1 417 ? 10.862 12.720 26.651 1.00 91.19 417 THR A C 1
ATOM 3295 O O . THR A 1 417 ? 11.252 11.553 26.669 1.00 91.19 417 THR A O 1
ATOM 3298 N N . GLN A 1 418 ? 9.600 13.036 26.936 1.00 86.75 418 GLN A N 1
ATOM 3299 C CA . GLN A 1 418 ? 8.654 12.073 27.497 1.00 86.75 418 GLN A CA 1
ATOM 3300 C C . GLN A 1 418 ? 7.976 11.225 26.424 1.00 86.75 418 GLN A C 1
ATOM 3302 O O . GLN A 1 418 ? 7.666 10.057 26.672 1.00 86.75 418 GLN A O 1
ATOM 3307 N N . LYS A 1 419 ? 7.715 11.797 25.241 1.00 83.31 419 LYS A N 1
ATOM 3308 C CA . LYS A 1 419 ? 7.003 11.091 24.165 1.00 83.31 419 LYS A CA 1
ATOM 3309 C C . LYS A 1 419 ? 7.943 10.587 23.085 1.00 83.31 419 LYS A C 1
ATOM 3311 O O . LYS A 1 419 ? 7.856 9.413 22.742 1.00 83.31 419 LYS A O 1
ATOM 3316 N N . ALA A 1 420 ? 8.857 11.425 22.596 1.00 86.75 420 ALA A N 1
ATOM 3317 C CA . ALA A 1 420 ? 9.796 11.015 21.552 1.00 86.75 420 ALA A CA 1
ATOM 3318 C C . ALA A 1 420 ? 11.035 10.282 22.088 1.00 86.75 420 ALA A C 1
ATOM 3320 O O . ALA A 1 420 ? 11.711 9.586 21.331 1.00 86.75 420 ALA A O 1
ATOM 3321 N N . ARG A 1 421 ? 11.316 10.387 23.396 1.00 91.75 421 ARG A N 1
ATOM 3322 C CA . ARG A 1 421 ? 12.544 9.875 24.034 1.00 91.75 421 ARG A CA 1
ATOM 3323 C C . ARG A 1 421 ? 13.822 10.474 23.427 1.00 91.75 421 ARG A C 1
ATOM 3325 O O . ARG A 1 421 ? 14.853 9.810 23.363 1.00 91.75 421 ARG A O 1
ATOM 3332 N N . LEU A 1 422 ? 13.729 11.712 22.954 1.00 94.69 422 LEU A N 1
ATOM 3333 C CA . LEU A 1 422 ? 14.815 12.513 22.396 1.00 94.69 422 LEU A CA 1
ATOM 3334 C C . LEU A 1 422 ? 15.321 13.521 23.440 1.00 94.69 422 LEU A C 1
ATOM 3336 O O . LEU A 1 422 ? 14.719 13.690 24.502 1.00 94.69 422 LEU A O 1
ATOM 3340 N N . GLU A 1 423 ? 16.430 14.194 23.150 1.00 97.06 423 GLU A N 1
ATOM 3341 C CA . GLU A 1 423 ? 16.957 15.268 23.992 1.00 97.06 423 GLU A CA 1
ATOM 3342 C C . GLU A 1 423 ? 15.965 16.441 24.148 1.00 97.06 423 GLU A C 1
ATOM 3344 O O . GLU A 1 423 ? 15.137 16.672 23.264 1.00 97.06 423 GLU A O 1
ATOM 3349 N N . PRO A 1 424 ? 16.038 17.198 25.261 1.00 96.75 424 PRO A N 1
ATOM 3350 C CA . PRO A 1 424 ? 15.123 18.300 25.581 1.00 96.75 424 PRO A CA 1
ATOM 3351 C C . PRO A 1 424 ? 14.873 19.305 24.457 1.00 96.75 424 PRO A C 1
ATOM 3353 O O . PRO A 1 424 ? 13.764 19.800 24.304 1.00 96.75 424 PRO A O 1
ATOM 3356 N N . ASP A 1 425 ? 15.883 19.608 23.656 1.00 96.25 425 ASP A N 1
ATOM 3357 C CA . ASP A 1 425 ? 15.844 20.604 22.594 1.00 96.25 425 ASP A CA 1
ATOM 3358 C C . ASP A 1 425 ? 15.791 19.985 21.192 1.00 96.25 425 ASP A C 1
ATOM 3360 O O . ASP A 1 425 ? 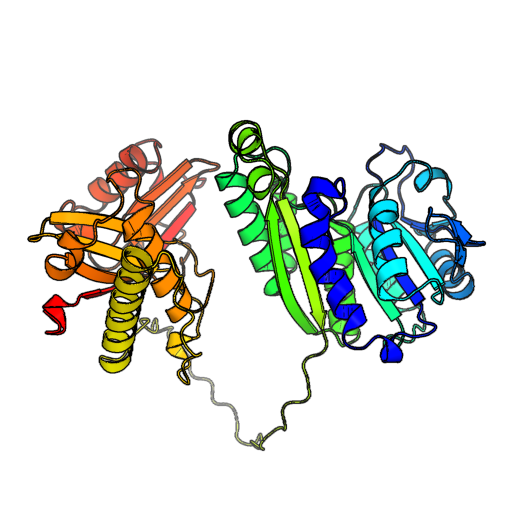16.121 20.652 20.210 1.00 96.25 425 ASP A O 1
ATOM 3364 N N . CYS A 1 426 ? 15.312 18.739 21.070 1.00 95.44 426 CYS A N 1
ATOM 3365 C CA . CYS A 1 426 ? 15.280 18.017 19.796 1.00 95.44 426 CYS A CA 1
ATOM 3366 C C . CYS A 1 426 ? 14.580 18.790 18.673 1.00 95.44 426 CYS A C 1
ATOM 3368 O O . CYS A 1 426 ? 14.989 18.708 17.520 1.00 95.44 426 CYS A O 1
ATOM 3370 N N . TYR A 1 427 ? 13.571 19.594 19.007 1.00 95.50 427 TYR A N 1
ATOM 3371 C CA . TYR A 1 427 ? 12.815 20.435 18.077 1.00 95.50 427 TYR A CA 1
ATOM 3372 C C . TYR A 1 427 ? 13.631 21.582 17.448 1.00 95.50 427 TYR A C 1
ATOM 3374 O O . TYR A 1 427 ? 13.146 22.241 16.532 1.00 95.50 427 TYR A O 1
ATOM 3382 N N . LYS A 1 428 ? 14.852 21.848 17.926 1.00 95.81 428 LYS A N 1
ATOM 3383 C CA . LYS A 1 428 ? 15.791 22.811 17.324 1.00 95.81 428 LYS A CA 1
ATOM 3384 C C . LYS A 1 428 ? 16.792 22.148 16.382 1.00 95.81 428 LYS A C 1
ATOM 3386 O O . LYS A 1 428 ? 17.490 22.846 15.649 1.00 95.81 428 LYS A O 1
ATOM 3391 N N . ASN A 1 429 ? 16.895 20.822 16.417 1.00 93.62 429 ASN A N 1
ATOM 3392 C CA . ASN A 1 429 ? 17.823 20.085 15.577 1.00 93.62 429 ASN A CA 1
ATOM 3393 C C . ASN A 1 429 ? 17.258 19.987 14.143 1.00 93.62 429 ASN A C 1
ATOM 3395 O O . ASN A 1 429 ? 16.119 19.545 13.987 1.00 93.62 429 ASN A O 1
ATOM 3399 N N . PRO A 1 430 ? 18.028 20.353 13.099 1.00 90.38 430 PRO A N 1
ATOM 3400 C CA . PRO A 1 430 ? 17.567 20.308 11.708 1.00 90.38 430 PRO A CA 1
ATOM 3401 C C . PRO A 1 430 ? 17.220 18.898 11.198 1.00 90.38 430 PRO A C 1
ATOM 3403 O O . PRO A 1 430 ? 16.486 18.771 10.221 1.00 90.38 430 PRO A O 1
ATOM 3406 N N . GLU A 1 431 ? 17.713 17.839 11.845 1.00 92.50 431 GLU A N 1
ATOM 3407 C CA . GLU A 1 431 ? 17.354 16.449 11.534 1.00 92.50 431 GLU A CA 1
ATOM 3408 C C . GLU A 1 431 ? 16.001 16.028 12.133 1.00 92.50 431 GLU A C 1
ATOM 3410 O O . GLU A 1 431 ? 15.478 14.963 11.803 1.00 92.50 431 GLU A O 1
ATOM 3415 N N . THR A 1 432 ? 15.429 16.832 13.035 1.00 94.62 432 THR A N 1
ATOM 3416 C CA . THR A 1 432 ? 14.121 16.564 13.632 1.00 94.62 432 THR A CA 1
ATOM 3417 C C . THR A 1 432 ? 13.024 17.152 12.755 1.00 94.62 432 THR A C 1
ATOM 3419 O O . THR A 1 432 ? 12.908 18.363 12.575 1.00 94.62 432 THR A O 1
ATOM 3422 N N . GLU A 1 433 ? 12.160 16.289 12.240 1.00 94.94 433 GLU A N 1
ATOM 3423 C CA . GLU A 1 433 ? 10.965 16.699 11.524 1.00 94.94 433 GLU A CA 1
ATOM 3424 C C . GLU A 1 433 ? 9.888 17.162 12.514 1.00 94.94 433 GLU A C 1
ATOM 3426 O O . GLU A 1 433 ? 9.539 16.448 13.461 1.00 94.94 433 GLU A O 1
ATOM 3431 N N . LEU A 1 434 ? 9.331 18.346 12.262 1.00 95.81 434 LEU A N 1
ATOM 3432 C CA . LEU A 1 434 ? 8.235 18.921 13.031 1.00 95.81 434 LEU A CA 1
ATOM 3433 C C . LEU A 1 434 ? 6.982 19.020 12.172 1.00 95.81 434 LEU A C 1
ATOM 3435 O O . LEU A 1 434 ? 7.015 19.517 11.044 1.00 95.81 434 LEU A O 1
ATOM 3439 N N . TYR A 1 435 ? 5.863 18.589 12.736 1.00 93.56 435 TYR A N 1
ATOM 3440 C CA . TYR A 1 435 ? 4.552 18.680 12.119 1.00 93.56 435 TYR A CA 1
ATOM 3441 C C . TYR A 1 435 ? 3.572 19.326 13.092 1.00 93.56 435 TYR A C 1
ATOM 3443 O O . TYR A 1 435 ? 3.578 19.017 14.285 1.00 93.56 435 TYR A O 1
ATOM 3451 N N . ILE A 1 436 ? 2.712 20.190 12.563 1.00 95.12 436 ILE A N 1
ATOM 3452 C CA . ILE A 1 436 ? 1.573 20.765 13.276 1.00 95.12 436 ILE A CA 1
ATOM 3453 C C . ILE A 1 436 ? 0.269 20.243 12.691 1.00 95.12 436 ILE A C 1
ATOM 3455 O O . ILE A 1 436 ? 0.189 19.909 11.509 1.00 95.12 436 ILE A O 1
ATOM 3459 N N . TYR A 1 437 ? -0.749 20.183 13.532 1.00 90.25 437 TYR A N 1
ATOM 3460 C CA . TYR A 1 437 ? -2.121 19.877 13.148 1.00 90.25 437 TYR A CA 1
ATOM 3461 C C . TYR A 1 437 ? -3.075 20.531 14.143 1.00 90.25 437 TYR A C 1
ATOM 3463 O O . TYR A 1 437 ? -2.672 20.961 15.220 1.00 90.25 437 TYR A O 1
ATOM 3471 N N . THR A 1 438 ? -4.343 20.612 13.785 1.00 89.38 438 THR A N 1
ATOM 3472 C CA . THR A 1 438 ? -5.435 21.084 14.641 1.00 89.38 438 THR A CA 1
ATOM 3473 C C . THR A 1 438 ? -6.372 19.922 14.942 1.00 89.38 438 THR A C 1
ATOM 3475 O O . THR A 1 438 ? -6.359 18.904 14.246 1.00 89.38 438 THR A O 1
ATOM 3478 N N . VAL A 1 439 ? -7.161 20.054 16.006 1.00 90.06 439 VAL A N 1
ATOM 3479 C CA . VAL A 1 439 ? -8.126 19.032 16.418 1.00 90.06 439 VAL A CA 1
ATOM 3480 C C . VAL A 1 439 ? -9.503 19.664 16.537 1.00 90.06 439 VAL A C 1
ATOM 3482 O O . VAL A 1 439 ? -9.690 20.597 17.314 1.00 90.06 439 VAL A O 1
ATOM 3485 N N . LEU A 1 440 ? -10.469 19.116 15.805 1.00 91.62 440 LEU A N 1
ATOM 3486 C CA . LEU A 1 440 ? -11.885 19.360 16.026 1.00 91.62 440 LEU A CA 1
ATOM 3487 C C . LEU A 1 440 ? -12.404 18.318 17.020 1.00 91.62 440 LEU A C 1
ATOM 3489 O O . LEU A 1 440 ? -12.542 17.142 16.683 1.00 91.62 440 LEU A O 1
ATOM 3493 N N . LYS A 1 441 ? -12.678 18.758 18.247 1.00 91.06 441 LYS A N 1
ATOM 3494 C CA . LYS A 1 441 ? -13.174 17.921 19.343 1.00 91.06 441 LYS A CA 1
ATOM 3495 C C . LYS A 1 441 ? -14.665 18.168 19.582 1.00 91.06 441 LYS A C 1
ATOM 3497 O O . LYS A 1 441 ? -15.117 19.308 19.509 1.00 91.06 441 LYS A O 1
ATOM 3502 N N . PHE A 1 442 ? -15.406 17.099 19.857 1.00 94.62 442 PHE A N 1
ATOM 3503 C CA . PHE A 1 442 ? -16.809 17.139 20.273 1.00 94.62 442 PHE A CA 1
ATOM 3504 C C . PHE A 1 442 ? -17.165 15.884 21.085 1.00 94.62 442 PHE A C 1
ATOM 3506 O O . PHE A 1 442 ? -16.613 14.806 20.849 1.00 94.62 442 PHE A O 1
ATOM 3513 N N . SER A 1 443 ? -18.085 16.017 22.039 1.00 95.62 443 SER A N 1
ATOM 3514 C CA . SER A 1 443 ? -18.484 14.944 22.965 1.00 95.62 443 SER A CA 1
ATOM 3515 C C . SER A 1 443 ? -19.998 14.831 23.136 1.00 95.62 443 SER A C 1
ATOM 3517 O O . SER A 1 443 ? -20.738 15.781 22.880 1.00 95.62 443 SER A O 1
ATOM 3519 N N . GLU A 1 444 ? -20.477 13.673 23.591 1.00 93.94 444 GLU A N 1
ATOM 3520 C CA . GLU A 1 444 ? -21.901 13.458 23.885 1.00 93.94 444 GLU A CA 1
ATOM 3521 C C . GLU A 1 444 ? -22.444 14.456 24.907 1.00 93.94 444 GLU A C 1
ATOM 3523 O O . GLU A 1 444 ? -23.518 15.023 24.687 1.00 93.94 444 GLU A O 1
ATOM 3528 N N . LYS A 1 445 ? -21.680 14.721 25.970 1.00 89.88 445 LYS A N 1
ATOM 3529 C CA . LYS A 1 445 ? -22.022 15.711 26.993 1.00 89.88 445 LYS A CA 1
ATOM 3530 C C . LYS A 1 445 ? -22.176 17.129 26.437 1.00 89.88 445 LYS A C 1
ATOM 3532 O O . LYS A 1 445 ? -23.135 17.818 26.774 1.00 89.88 445 LYS A O 1
ATOM 3537 N N . GLU A 1 446 ? -21.255 17.583 25.585 1.00 88.06 446 GLU A N 1
ATOM 3538 C CA . GLU A 1 446 ? -21.339 18.915 24.958 1.00 88.06 446 GLU A CA 1
ATOM 3539 C C . GLU A 1 446 ? -22.541 19.033 24.012 1.00 88.06 446 GLU A C 1
ATOM 3541 O O . GLU A 1 446 ? -23.103 20.116 23.858 1.00 88.06 446 GLU A O 1
ATOM 3546 N N . MET A 1 447 ? -22.949 17.917 23.404 1.00 88.88 447 MET A N 1
ATOM 3547 C CA . MET A 1 447 ? -24.043 17.863 22.435 1.00 88.88 447 MET A CA 1
ATOM 3548 C C . MET A 1 447 ? -25.399 17.455 23.038 1.00 88.88 447 MET A C 1
ATOM 3550 O O . MET A 1 447 ? -26.371 17.296 22.299 1.00 88.88 447 MET A O 1
ATOM 3554 N N . GLY A 1 448 ? -25.486 17.289 24.364 1.00 84.88 448 GLY A N 1
ATOM 3555 C CA . GLY A 1 448 ? -26.728 16.966 25.075 1.00 84.88 448 GLY A CA 1
ATOM 3556 C C . GLY A 1 448 ? -27.291 15.570 24.780 1.00 84.88 448 GLY A C 1
ATOM 3557 O O . GLY A 1 448 ? -28.507 15.383 24.829 1.00 84.88 448 GLY A O 1
ATOM 3558 N N . LEU A 1 449 ? -26.432 14.605 24.433 1.00 81.56 449 LEU A N 1
ATOM 3559 C CA . LEU A 1 449 ? -26.822 13.207 24.208 1.00 81.56 449 LEU A CA 1
ATOM 3560 C C . LEU A 1 449 ? -26.872 12.383 25.509 1.00 81.56 449 LEU A C 1
ATOM 3562 O O . LEU A 1 449 ? -27.580 11.375 25.543 1.00 81.56 449 LEU A O 1
ATOM 3566 N N . LYS A 1 450 ? -26.169 12.825 26.561 1.00 66.38 450 LYS A N 1
ATOM 3567 C CA . LYS A 1 450 ? -26.208 12.289 27.930 1.00 66.38 450 LYS A CA 1
ATOM 3568 C C . LYS A 1 450 ? -25.999 13.384 28.971 1.00 66.38 450 LYS A C 1
ATOM 3570 O O . LYS A 1 450 ? -25.256 14.349 28.675 1.00 66.38 450 LYS A O 1
#

Nearest PDB structures (foldseek):
  1vaj-assembly1_A  TM=9.067E-01  e=1.347E-20  Pyrococcus horikoshii
  1zq7-assembly1_D  TM=7.646E-01  e=1.621E-19  Methanosarcina mazei
  1zq7-assembly1_A  TM=7.666E-01  e=5.965E-19  Methanosarcina mazei
  1wsc-assembly1_A  TM=7.586E-01  e=1.223E-17  Sulfurisphaera tokodaii
  1wsc-assembly2_B  TM=7.362E-01  e=5.745E-16  Sulfurisphaera tokodaii

Solvent-accessible surface area (backbone atoms only — not comparable to full-atom values): 24516 Å² total; per-residue (Å²): 47,28,38,58,62,57,95,60,25,34,76,37,24,46,52,43,43,49,58,54,48,77,48,42,78,69,51,62,72,18,41,36,38,38,30,16,47,41,87,64,91,64,100,62,82,35,32,28,30,52,41,66,65,62,52,78,56,100,91,48,58,35,39,34,36,37,70,61,35,47,54,38,35,75,62,38,92,53,30,37,79,41,54,72,65,57,64,93,42,48,39,60,58,58,50,48,63,50,48,36,68,48,67,44,61,56,38,25,37,36,47,35,31,31,43,78,56,44,71,70,49,31,50,53,50,40,52,28,57,73,66,45,95,64,63,62,87,42,45,45,80,46,43,25,30,35,30,17,66,68,26,46,46,70,55,28,53,53,45,33,50,55,50,47,50,26,60,53,68,66,36,58,70,63,41,54,51,50,50,71,71,66,67,52,44,42,76,29,53,36,32,50,51,32,47,67,68,41,36,48,81,74,51,29,68,37,56,44,83,71,36,77,55,39,40,27,81,80,39,63,87,36,25,85,75,25,20,42,30,32,38,7,64,47,70,36,58,71,75,87,71,82,81,76,86,76,84,90,84,81,78,93,76,92,71,95,71,82,87,73,82,80,75,82,81,76,54,72,68,57,51,52,49,50,53,49,46,25,50,54,28,36,52,40,28,60,75,67,74,40,83,71,81,77,78,84,71,98,40,72,79,48,59,35,64,29,13,34,34,23,35,32,26,41,89,86,39,86,58,22,61,28,62,47,92,58,55,82,39,31,30,57,57,35,42,36,57,21,25,45,36,11,44,57,63,27,88,92,45,75,55,63,55,72,85,48,60,85,55,50,45,53,33,42,34,39,40,49,75,75,41,77,50,96,50,66,81,76,62,45,80,72,51,38,17,43,39,40,36,41,93,92,35,46,18,71,45,60,30,72,53,28,81,81,39,68,51,66,69,58,39,50,22,47,34,21,39,76,49,23,69,41,56,57,62,38,75,74,40,90,78,36,47,38,27,38,27,40,69,50,69,54,36,34,60,84,70,69,74,99

Sequence (450 aa):
APHAGYIYSGPVAAYSFKTLMLNKEQYKHNTVILIGFAHRPSNWEGISIWSEGAWKTPLGQVAIDEKLAKKLIDYSPAIQDKREVHIGEHSLEMELPFLQYALGNDFKLVPISFSHQTDAEIDALVEALLSADINWEKTIIVVSTDMSHYRPYNDAVMIDRKTLGYVLAGNLEKLEGWITEGTGAFCGWAPVLTAMKVLPKVGANKTILLKYANSGDIQPSSASRGVVGYCAVAFVKSGKSNERNNNPDQQENSESNDTKENEYSLTEQQKLYLLKLARETIEKYIRANEKLEPEKPDDANLVEDAAVFVTIHREGMLRGCIGQMSAQEPLYLAVRDMAISAATKDPRFSPLSEQELDEIDIEVSVLSPLKRIDSWEKIEPFKHGVYVKRGWQSGVFLPQVWEQIPNKESFLTELCTQKARLEPDCYKNPETELYIYTVLKFSEKEMGLK

pLDDT: mean 88.11, std 15.31, range [24.59, 98.69]

Foldseek 3Di:
DEQDDCLFQVVQLLLQLVVCLVCLVLQFQFEEEEEFAFPDADPDFAKEKQQFDWDADPLGTAGAPNVLLVLLVVQDVRYDHPVVSVVVGGQRVRNVVSNCVRRNNRYHYTYMYGYPLDPVRLVSNLVSVVPPPDPPSNYHYHFGKWFAWFDQQVLSVVLQLVLVVCLQVLPLPVNVVSVVVVSRGMDGPSSSSSCSSRCVVSQLVGKDWRDKDWSCVSVVVCNGGGIIIYTRMDRHHDDDDPDDDDDDDDDDDDDDDDDDPPDLDDDLVRVVVLQVLLLVQLLCCQVPVDGDDDDDDPDPQQFDFWKKKKFKDFPNHTAFIDIDLARRGGNSVRSSVNSNCRQPPRPVHHHDHNVRSVRMKMKMKTKDHWDWDQALVPDDQLFKWKWKDAPPFIFTDANVCCVVVVDSLQVQQCRQCVGRVHHSVLRVDSRMIMIIIGIDMDICVNSVVD

Radius of gyration: 25.56 Å; Cα contacts (8 Å, |Δi|>4): 852; chains: 1; bounding box: 54×67×66 Å